Protein 6CFB (pdb70)

Foldseek 3Di:
DPDPWDWDQDVVVPGIAIVVGPPQPDPPDHD

Nearest PDB structures (foldseek):
  6cfb-assembly1_A  TM=6.446E-01  e=2.111E-03  Geodia barretti
  7sag-assembly1_A  TM=4.844E-01  e=1.478E-02  Geodia barretti
  6cfb-assembly1_A  TM=5.442E-01  e=3.027E-03  Geodia barretti
  7sag-assembly1_A  TM=5.168E-01  e=8.366E-03  Geodia barretti
  6cfb-assembly1_A  TM=6.357E-01  e=5.650E-03  Geodia barretti

Structure (mmCIF, N/CA/C/O backbone):
data_6CFB
#
_entry.id   6CFB
#
loop_
_atom_site.group_PDB
_atom_site.id
_atom_site.type_symbol
_atom_site.label_atom_id
_atom_site.label_alt_id
_atom_site.label_comp_id
_atom_site.label_asym_id
_atom_site.label_entity_id
_atom_site.label_seq_id
_atom_site.pdbx_PDB_ins_code
_atom_site.Cartn_x
_atom_site.Cartn_y
_atom_site.Cartn_z
_atom_site.occupancy
_atom_site.B_iso_or_equiv
_atom_site.auth_seq_id
_atom_site.auth_comp_id
_atom_site.auth_asym_id
_atom_site.auth_atom_id
_atom_site.pdbx_PDB_model_num
ATOM 1 N N . ASP A 1 1 ? 4.237 15.323 5.289 1.00 0.00 1 ASP A N 1
ATOM 2 C CA . ASP A 1 1 ? 5.227 15.521 4.222 1.00 0.00 1 ASP A CA 1
ATOM 3 C C . ASP A 1 1 ? 4.613 15.183 2.897 1.00 0.00 1 ASP A C 1
ATOM 4 O O . ASP A 1 1 ? 3.452 14.744 2.831 1.00 0.00 1 ASP A O 1
ATOM 15 N N . VAL A 1 2 ? 5.373 15.381 1.838 1.00 0.00 2 VAL A N 1
ATOM 16 C CA . VAL A 1 2 ? 4.958 14.998 0.512 1.00 0.00 2 VAL A CA 1
ATOM 17 C C . VAL A 1 2 ? 4.997 13.480 0.423 1.00 0.00 2 VAL A C 1
ATOM 18 O O . VAL A 1 2 ? 6.067 12.864 0.419 1.00 0.00 2 VAL A O 1
ATOM 31 N N . SER A 1 3 ? 3.853 12.877 0.426 1.00 0.00 3 SER A N 1
ATOM 32 C CA . SER A 1 3 ? 3.769 11.456 0.398 1.00 0.00 3 SER A CA 1
ATOM 33 C C . SER A 1 3 ? 2.769 10.993 -0.658 1.00 0.00 3 SER A C 1
ATOM 34 O O . SER A 1 3 ? 1.553 11.139 -0.487 1.00 0.00 3 SER A O 1
ATOM 42 N N . PRO A 1 4 ? 3.281 10.535 -1.810 1.00 0.00 4 PRO A N 1
ATOM 43 C CA . PRO A 1 4 ? 2.457 9.970 -2.881 1.00 0.00 4 PRO A CA 1
ATOM 44 C C . PRO A 1 4 ? 1.675 8.758 -2.385 1.00 0.00 4 PRO A C 1
ATOM 45 O O . PRO A 1 4 ? 2.199 7.941 -1.596 1.00 0.00 4 PRO A O 1
ATOM 56 N N . CYS A 1 5 ? 0.461 8.637 -2.832 1.00 0.00 5 CYS A N 1
ATOM 57 C CA . CYS A 1 5 ? -0.382 7.551 -2.438 1.00 0.00 5 CYS A CA 1
ATOM 58 C C . CYS A 1 5 ? -0.228 6.416 -3.401 1.00 0.00 5 CYS A C 1
ATOM 59 O O . CYS A 1 5 ? 0.031 6.640 -4.591 1.00 0.00 5 CYS A O 1
ATOM 66 N N . PHE A 1 6 ? -0.308 5.217 -2.919 1.00 0.00 6 PHE A N 1
ATOM 67 C CA . PHE A 1 6 ? -0.311 4.099 -3.802 1.00 0.00 6 PHE A CA 1
ATOM 68 C C . PHE A 1 6 ? -1.406 3.142 -3.382 1.00 0.00 6 PHE A C 1
ATOM 69 O O . PHE A 1 6 ? -1.628 2.939 -2.181 1.00 0.00 6 PHE A O 1
ATOM 86 N N . CYS A 1 7 ? -2.116 2.611 -4.350 1.00 0.00 7 CYS A N 1
ATOM 87 C CA . CYS A 1 7 ? -3.176 1.663 -4.101 1.00 0.00 7 CYS A CA 1
ATOM 88 C C . CYS A 1 7 ? -2.850 0.339 -4.744 1.00 0.00 7 CYS A C 1
ATOM 89 O O . CYS A 1 7 ? -2.216 0.288 -5.811 1.00 0.00 7 CYS A O 1
ATOM 96 N N . VAL A 1 8 ? -3.264 -0.715 -4.095 1.00 0.00 8 VAL A N 1
ATOM 97 C CA . VAL A 1 8 ? -3.087 -2.069 -4.577 1.00 0.00 8 VAL A CA 1
ATOM 98 C C . VAL A 1 8 ? -4.380 -2.800 -4.286 1.00 0.00 8 VAL A C 1
ATOM 99 O O . VAL A 1 8 ? -5.056 -2.493 -3.288 1.00 0.00 8 VAL A O 1
ATOM 112 N N . GLU A 1 9 ? -4.744 -3.722 -5.120 1.00 0.00 9 GLU A N 1
ATOM 113 C CA . GLU A 1 9 ? -5.924 -4.490 -4.880 1.00 0.00 9 GLU A CA 1
ATOM 114 C C . GLU A 1 9 ? -5.478 -5.708 -4.121 1.00 0.00 9 GLU A C 1
ATOM 115 O O . GLU A 1 9 ? -4.849 -6.620 -4.676 1.00 0.00 9 GLU A O 1
ATOM 127 N N . ASP A 1 10 ? -5.762 -5.713 -2.855 1.00 0.00 10 ASP A N 1
ATOM 128 C CA . ASP A 1 10 ? -5.219 -6.705 -1.978 1.00 0.00 10 ASP A CA 1
ATOM 129 C C . ASP A 1 10 ? -6.233 -7.741 -1.618 1.00 0.00 10 ASP A C 1
ATOM 130 O O . ASP A 1 10 ? -7.296 -7.430 -1.073 1.00 0.00 10 ASP A O 1
ATOM 139 N N . GLU A 1 11 ? -5.908 -8.966 -1.912 1.00 0.00 11 GLU A N 1
ATOM 140 C CA . GLU A 1 11 ? -6.775 -10.087 -1.628 1.00 0.00 11 GLU A CA 1
ATOM 141 C C . GLU A 1 11 ? -6.797 -10.376 -0.133 1.00 0.00 11 GLU A C 1
ATOM 142 O O . GLU A 1 11 ? -7.786 -10.895 0.394 1.00 0.00 11 GLU A O 1
ATOM 154 N N . THR A 1 12 ? -5.725 -10.008 0.553 1.00 0.00 12 THR A N 1
ATOM 155 C CA . THR A 1 12 ? -5.618 -10.230 1.975 1.00 0.00 12 THR A CA 1
ATOM 156 C C . THR A 1 12 ? -6.566 -9.286 2.749 1.00 0.00 12 THR A C 1
ATOM 157 O O . THR A 1 12 ? -7.252 -9.704 3.679 1.00 0.00 12 THR A O 1
ATOM 168 N N . SER A 1 13 ? -6.627 -8.034 2.335 1.00 0.00 13 SER A N 1
ATOM 169 C CA . SER A 1 13 ? -7.547 -7.086 2.928 1.00 0.00 13 SER A CA 1
ATOM 170 C C . SER A 1 13 ? -8.943 -7.306 2.349 1.00 0.00 13 SER A C 1
ATOM 171 O O . SER A 1 13 ? -9.949 -6.974 2.966 1.00 0.00 13 SER A O 1
ATOM 179 N N . GLY A 1 14 ? -8.981 -7.872 1.158 1.00 0.00 14 GLY A N 1
ATOM 180 C CA . GLY A 1 14 ? -10.232 -8.211 0.536 1.00 0.00 14 GLY A CA 1
ATOM 181 C C . GLY A 1 14 ? -10.712 -7.157 -0.415 1.00 0.00 14 GLY A C 1
ATOM 182 O O . GLY A 1 14 ? -11.783 -7.295 -1.009 1.00 0.00 14 GLY A O 1
ATOM 186 N N . ALA A 1 15 ? -9.905 -6.131 -0.606 1.00 0.00 15 ALA A N 1
ATOM 187 C CA . ALA A 1 15 ? -10.281 -5.017 -1.443 1.00 0.00 15 ALA A CA 1
ATOM 188 C C . ALA A 1 15 ? -9.070 -4.173 -1.754 1.00 0.00 15 ALA A C 1
ATOM 189 O O . ALA A 1 15 ? -7.952 -4.474 -1.301 1.00 0.00 15 ALA A O 1
ATOM 196 N N . LYS A 1 16 ? -9.281 -3.150 -2.542 1.00 0.00 16 LYS A N 1
ATOM 197 C CA . LYS A 1 16 ? -8.261 -2.193 -2.861 1.00 0.00 16 LYS A CA 1
ATOM 198 C C . LYS A 1 16 ? -7.955 -1.371 -1.633 1.00 0.00 16 LYS A C 1
ATOM 199 O O . LYS A 1 16 ? -8.840 -0.746 -1.051 1.00 0.00 16 LYS A O 1
ATOM 218 N N . THR A 1 17 ? -6.744 -1.387 -1.235 1.00 0.00 17 THR A N 1
ATOM 219 C CA . THR A 1 17 ? -6.331 -0.622 -0.127 1.00 0.00 17 THR A CA 1
ATOM 220 C C . THR A 1 17 ? -5.230 0.303 -0.597 1.00 0.00 17 THR A C 1
ATOM 221 O O . THR A 1 17 ? -4.538 0.007 -1.596 1.00 0.00 17 THR A O 1
ATOM 232 N N . CYS A 1 18 ? -5.105 1.418 0.035 1.00 0.00 18 CYS A N 1
ATOM 233 C CA . CYS A 1 18 ? -4.133 2.382 -0.374 1.00 0.00 18 CYS A CA 1
ATOM 234 C C . CYS A 1 18 ? -3.342 2.837 0.827 1.00 0.00 18 CYS A C 1
ATOM 235 O O . CYS A 1 18 ? -3.662 2.476 1.967 1.00 0.00 18 CYS A O 1
ATOM 242 N N . VAL A 1 19 ? -2.308 3.594 0.584 1.00 0.00 19 VAL A N 1
ATOM 243 C CA . VAL A 1 19 ? -1.539 4.234 1.627 1.00 0.00 19 VAL A CA 1
ATOM 244 C C . VAL A 1 19 ? -1.268 5.676 1.175 1.00 0.00 19 VAL A C 1
ATOM 245 O O . VAL A 1 19 ? -0.445 5.879 0.262 1.00 0.00 19 VAL A O 1
ATOM 258 N N . PRO A 1 20 ? -2.005 6.703 1.712 1.00 0.00 20 PRO A N 1
ATOM 259 C CA . PRO A 1 20 ? -3.118 6.536 2.700 1.00 0.00 20 PRO A CA 1
ATOM 260 C C . PRO A 1 20 ? -4.318 5.807 2.113 1.00 0.00 20 PRO A C 1
ATOM 261 O O . PRO A 1 20 ? -4.599 5.898 0.909 1.00 0.00 20 PRO A O 1
ATOM 272 N N . ASP A 1 21 ? -5.050 5.145 2.961 1.00 0.00 21 ASP A N 1
ATOM 273 C CA . ASP A 1 21 ? -6.104 4.254 2.510 1.00 0.00 21 ASP A CA 1
ATOM 274 C C . ASP A 1 21 ? -7.268 4.995 1.902 1.00 0.00 21 ASP A C 1
ATOM 275 O O . ASP A 1 21 ? -7.727 6.013 2.443 1.00 0.00 21 ASP A O 1
ATOM 284 N N . ASN A 1 22 ? -7.716 4.489 0.754 1.00 0.00 22 ASN A N 1
ATOM 285 C CA . ASN A 1 22 ? -8.785 5.062 -0.032 1.00 0.00 22 ASN A CA 1
ATOM 286 C C . ASN A 1 22 ? -8.542 6.502 -0.435 1.00 0.00 22 ASN A C 1
ATOM 287 O O . ASN A 1 22 ? -9.487 7.280 -0.603 1.00 0.00 22 ASN A O 1
ATOM 298 N N . CYS A 1 23 ? -7.263 6.846 -0.636 1.00 0.00 23 CYS A N 1
ATOM 299 C CA . CYS A 1 23 ? -6.873 8.141 -1.190 1.00 0.00 23 CYS A CA 1
ATOM 300 C C . CYS A 1 23 ? -7.474 8.274 -2.591 1.00 0.00 23 CYS A C 1
ATOM 301 O O . CYS A 1 23 ? -7.756 9.364 -3.080 1.00 0.00 23 CYS A O 1
ATOM 308 N N . ASP A 1 24 ? -7.674 7.133 -3.205 1.00 0.00 24 ASP A N 1
ATOM 309 C CA . ASP A 1 24 ? -8.277 7.013 -4.499 1.00 0.00 24 ASP A CA 1
ATOM 310 C C . ASP A 1 24 ? -9.731 6.689 -4.290 1.00 0.00 24 ASP A C 1
ATOM 311 O O . ASP A 1 24 ? -10.151 5.526 -4.313 1.00 0.00 24 ASP A O 1
ATOM 320 N N . ALA A 1 25 ? -10.441 7.739 -3.955 1.00 0.00 25 ALA A N 1
ATOM 321 C CA . ALA A 1 25 ? -11.870 7.762 -3.644 1.00 0.00 25 ALA A CA 1
ATOM 322 C C . ALA A 1 25 ? -12.204 9.167 -3.251 1.00 0.00 25 ALA A C 1
ATOM 323 O O . ALA A 1 25 ? -13.259 9.707 -3.573 1.00 0.00 25 ALA A O 1
ATOM 330 N N . SER A 1 26 ? -11.274 9.740 -2.568 1.00 0.00 26 SER A N 1
ATOM 331 C CA . SER A 1 26 ? -11.318 11.100 -2.140 1.00 0.00 26 SER A CA 1
ATOM 332 C C . SER A 1 26 ? -10.358 11.917 -3.015 1.00 0.00 26 SER A C 1
ATOM 333 O O . SER A 1 26 ? -9.844 11.398 -4.016 1.00 0.00 26 SER A O 1
ATOM 341 N N . ARG A 1 27 ? -10.101 13.164 -2.663 1.00 0.00 27 ARG A N 1
ATOM 342 C CA . ARG A 1 27 ? -9.177 13.971 -3.444 1.00 0.00 27 ARG A CA 1
ATOM 343 C C . ARG A 1 27 ? -7.829 14.077 -2.740 1.00 0.00 27 ARG A C 1
ATOM 344 O O . ARG A 1 27 ? -6.978 14.892 -3.098 1.00 0.00 27 ARG A O 1
ATOM 365 N N . GLY A 1 28 ? -7.623 13.230 -1.768 1.00 0.00 28 GLY A N 1
ATOM 366 C CA . GLY A 1 28 ? -6.375 13.227 -1.057 1.00 0.00 28 GLY A CA 1
ATOM 367 C C . GLY A 1 28 ? -5.447 12.183 -1.619 1.00 0.00 28 GLY A C 1
ATOM 368 O O . GLY A 1 28 ? -4.846 11.407 -0.873 1.00 0.00 28 GLY A O 1
ATOM 372 N N . THR A 1 29 ? -5.354 12.138 -2.931 1.00 0.00 29 THR A N 1
ATOM 373 C CA . THR A 1 29 ? -4.534 11.170 -3.594 1.00 0.00 29 THR A CA 1
ATOM 374 C C . THR A 1 29 ? -3.086 11.692 -3.679 1.00 0.00 29 THR A C 1
ATOM 375 O O . THR A 1 29 ? -2.153 11.071 -3.145 1.00 0.00 29 THR A O 1
ATOM 386 N N . ASN A 1 30 ? -2.916 12.851 -4.290 1.00 0.00 30 ASN A N 1
ATOM 387 C CA . ASN A 1 30 ? -1.597 13.452 -4.439 1.00 0.00 30 ASN A CA 1
ATOM 388 C C . ASN A 1 30 ? -1.449 14.620 -3.475 1.00 0.00 30 ASN A C 1
ATOM 389 O O . ASN A 1 30 ? -2.446 15.293 -3.163 1.00 0.00 30 ASN A O 1
ATOM 400 N N . PRO A 1 31 ? -0.233 14.856 -2.953 1.00 0.00 31 PRO A N 1
ATOM 401 C CA . PRO A 1 31 ? 0.040 15.979 -2.071 1.00 0.00 31 PRO A CA 1
ATOM 402 C C . PRO A 1 31 ? 0.180 17.263 -2.873 1.00 0.00 31 PRO A C 1
ATOM 403 O O . PRO A 1 31 ? 1.238 17.467 -3.504 1.00 0.00 31 PRO A O 1
ATOM 415 N N . ASP A 1 1 ? -1.247 13.448 5.374 1.00 0.00 1 ASP A N 2
ATOM 416 C CA . ASP A 1 1 ? -0.003 12.753 5.703 1.00 0.00 1 ASP A CA 2
ATOM 417 C C . ASP A 1 1 ? 0.882 12.731 4.496 1.00 0.00 1 ASP A C 2
ATOM 418 O O . ASP A 1 1 ? 0.393 12.587 3.371 1.00 0.00 1 ASP A O 2
ATOM 429 N N . VAL A 1 2 ? 2.177 12.861 4.707 1.00 0.00 2 VAL A N 2
ATOM 430 C CA . VAL A 1 2 ? 3.127 12.910 3.617 1.00 0.00 2 VAL A CA 2
ATOM 431 C C . VAL A 1 2 ? 3.456 11.498 3.155 1.00 0.00 2 VAL A C 2
ATOM 432 O O . VAL A 1 2 ? 4.312 10.813 3.733 1.00 0.00 2 VAL A O 2
ATOM 445 N N . SER A 1 3 ? 2.706 11.035 2.195 1.00 0.00 3 SER A N 2
ATOM 446 C CA . SER A 1 3 ? 2.878 9.727 1.614 1.00 0.00 3 SER A CA 2
ATOM 447 C C . SER A 1 3 ? 2.338 9.742 0.191 1.00 0.00 3 SER A C 2
ATOM 448 O O . SER A 1 3 ? 1.217 10.221 -0.029 1.00 0.00 3 SER A O 2
ATOM 456 N N . PRO A 1 4 ? 3.132 9.285 -0.796 1.00 0.00 4 PRO A N 2
ATOM 457 C CA . PRO A 1 4 ? 2.680 9.185 -2.188 1.00 0.00 4 PRO A CA 2
ATOM 458 C C . PRO A 1 4 ? 1.499 8.232 -2.297 1.00 0.00 4 PRO A C 2
ATOM 459 O O . PRO A 1 4 ? 1.547 7.126 -1.770 1.00 0.00 4 PRO A O 2
ATOM 470 N N . CYS A 1 5 ? 0.464 8.662 -2.969 1.00 0.00 5 CYS A N 2
ATOM 471 C CA . CYS A 1 5 ? -0.750 7.892 -3.085 1.00 0.00 5 CYS A CA 2
ATOM 472 C C . CYS A 1 5 ? -0.600 6.744 -4.079 1.00 0.00 5 CYS A C 2
ATOM 473 O O . CYS A 1 5 ? -0.476 6.960 -5.297 1.00 0.00 5 CYS A O 2
ATOM 480 N N . PHE A 1 6 ? -0.563 5.546 -3.559 1.00 0.00 6 PHE A N 2
ATOM 481 C CA . PHE A 1 6 ? -0.525 4.345 -4.372 1.00 0.00 6 PHE A CA 2
ATOM 482 C C . PHE A 1 6 ? -1.536 3.362 -3.821 1.00 0.00 6 PHE A C 2
ATOM 483 O O . PHE A 1 6 ? -1.868 3.428 -2.630 1.00 0.00 6 PHE A O 2
ATOM 500 N N . CYS A 1 7 ? -2.038 2.481 -4.654 1.00 0.00 7 CYS A N 2
ATOM 501 C CA . CYS A 1 7 ? -3.051 1.537 -4.225 1.00 0.00 7 CYS A CA 2
ATOM 502 C C . CYS A 1 7 ? -2.702 0.149 -4.656 1.00 0.00 7 CYS A C 2
ATOM 503 O O . CYS A 1 7 ? -2.149 -0.067 -5.733 1.00 0.00 7 CYS A O 2
ATOM 510 N N . VAL A 1 8 ? -3.007 -0.774 -3.804 1.00 0.00 8 VAL A N 2
ATOM 511 C CA . VAL A 1 8 ? -2.764 -2.145 -4.001 1.00 0.00 8 VAL A CA 2
ATOM 512 C C . VAL A 1 8 ? -4.011 -2.940 -3.629 1.00 0.00 8 VAL A C 2
ATOM 513 O O . VAL A 1 8 ? -4.713 -2.593 -2.665 1.00 0.00 8 VAL A O 2
ATOM 526 N N . GLU A 1 9 ? -4.317 -3.961 -4.391 1.00 0.00 9 GLU A N 2
ATOM 527 C CA . GLU A 1 9 ? -5.455 -4.781 -4.096 1.00 0.00 9 GLU A CA 2
ATOM 528 C C . GLU A 1 9 ? -5.014 -5.996 -3.333 1.00 0.00 9 GLU A C 2
ATOM 529 O O . GLU A 1 9 ? -4.345 -6.883 -3.871 1.00 0.00 9 GLU A O 2
ATOM 541 N N . ASP A 1 10 ? -5.327 -6.022 -2.075 1.00 0.00 10 ASP A N 2
ATOM 542 C CA . ASP A 1 10 ? -4.997 -7.164 -1.271 1.00 0.00 10 ASP A CA 2
ATOM 543 C C . ASP A 1 10 ? -6.097 -8.164 -1.348 1.00 0.00 10 ASP A C 2
ATOM 544 O O . ASP A 1 10 ? -7.201 -7.925 -0.851 1.00 0.00 10 ASP A O 2
ATOM 553 N N . GLU A 1 11 ? -5.812 -9.270 -1.981 1.00 0.00 11 GLU A N 2
ATOM 554 C CA . GLU A 1 11 ? -6.773 -10.332 -2.154 1.00 0.00 11 GLU A CA 2
ATOM 555 C C . GLU A 1 11 ? -7.048 -11.044 -0.833 1.00 0.00 11 GLU A C 2
ATOM 556 O O . GLU A 1 11 ? -8.098 -11.649 -0.666 1.00 0.00 11 GLU A O 2
ATOM 568 N N . THR A 1 12 ? -6.123 -10.918 0.118 1.00 0.00 12 THR A N 2
ATOM 569 C CA . THR A 1 12 ? -6.269 -11.545 1.423 1.00 0.00 12 THR A CA 2
ATOM 570 C C . THR A 1 12 ? -7.468 -10.915 2.153 1.00 0.00 12 THR A C 2
ATOM 571 O O . THR A 1 12 ? -8.367 -11.610 2.629 1.00 0.00 12 THR A O 2
ATOM 582 N N . SER A 1 13 ? -7.479 -9.593 2.209 1.00 0.00 13 SER A N 2
ATOM 583 C CA . SER A 1 13 ? -8.580 -8.864 2.792 1.00 0.00 13 SER A CA 2
ATOM 584 C C . SER A 1 13 ? -9.731 -8.765 1.781 1.00 0.00 13 SER A C 2
ATOM 585 O O . SER A 1 13 ? -10.897 -8.567 2.147 1.00 0.00 13 SER A O 2
ATOM 593 N N . GLY A 1 14 ? -9.387 -8.912 0.509 1.00 0.00 14 GLY A N 2
ATOM 594 C CA . GLY A 1 14 ? -10.356 -8.833 -0.564 1.00 0.00 14 GLY A CA 2
ATOM 595 C C . GLY A 1 14 ? -10.710 -7.404 -0.868 1.00 0.00 14 GLY A C 2
ATOM 596 O O . GLY A 1 14 ? -11.759 -7.118 -1.445 1.00 0.00 14 GLY A O 2
ATOM 600 N N . ALA A 1 15 ? -9.826 -6.508 -0.519 1.00 0.00 15 ALA A N 2
ATOM 601 C CA . ALA A 1 15 ? -10.088 -5.110 -0.658 1.00 0.00 15 ALA A CA 2
ATOM 602 C C . ALA A 1 15 ? -8.823 -4.364 -0.965 1.00 0.00 15 ALA A C 2
ATOM 603 O O . ALA A 1 15 ? -7.749 -4.675 -0.414 1.00 0.00 15 ALA A O 2
ATOM 610 N N . LYS A 1 16 ? -8.933 -3.430 -1.859 1.00 0.00 16 LYS A N 2
ATOM 611 C CA . LYS A 1 16 ? -7.856 -2.564 -2.214 1.00 0.00 16 LYS A CA 2
ATOM 612 C C . LYS A 1 16 ? -7.654 -1.514 -1.140 1.00 0.00 16 LYS A C 2
ATOM 613 O O . LYS A 1 16 ? -8.611 -1.008 -0.552 1.00 0.00 16 LYS A O 2
ATOM 632 N N . THR A 1 17 ? -6.430 -1.230 -0.866 1.00 0.00 17 THR A N 2
ATOM 633 C CA . THR A 1 17 ? -6.076 -0.247 0.086 1.00 0.00 17 THR A CA 2
ATOM 634 C C . THR A 1 17 ? -5.037 0.675 -0.540 1.00 0.00 17 THR A C 2
ATOM 635 O O . THR A 1 17 ? -4.193 0.232 -1.341 1.00 0.00 17 THR A O 2
ATOM 646 N N . CYS A 1 18 ? -5.153 1.927 -0.263 1.00 0.00 18 CYS A N 2
ATOM 647 C CA . CYS A 1 18 ? -4.244 2.893 -0.753 1.00 0.00 18 CYS A CA 2
ATOM 648 C C . CYS A 1 18 ? -3.489 3.460 0.402 1.00 0.00 18 CYS A C 2
ATOM 649 O O . CYS A 1 18 ? -3.894 3.304 1.565 1.00 0.00 18 CYS A O 2
ATOM 656 N N . VAL A 1 19 ? -2.415 4.090 0.104 1.00 0.00 19 VAL A N 2
ATOM 657 C CA . VAL A 1 19 ? -1.619 4.766 1.082 1.00 0.00 19 VAL A CA 2
ATOM 658 C C . VAL A 1 19 ? -1.465 6.196 0.602 1.00 0.00 19 VAL A C 2
ATOM 659 O O . VAL A 1 19 ? -0.922 6.406 -0.473 1.00 0.00 19 VAL A O 2
ATOM 672 N N . PRO A 1 20 ? -2.031 7.191 1.323 1.00 0.00 20 PRO A N 2
ATOM 673 C CA . PRO A 1 20 ? -2.837 6.967 2.535 1.00 0.00 20 PRO A CA 2
ATOM 674 C C . PRO A 1 20 ? -4.243 6.417 2.211 1.00 0.00 20 PRO A C 2
ATOM 675 O O . PRO A 1 20 ? -4.669 6.387 1.040 1.00 0.00 20 PRO A O 2
ATOM 686 N N . ASP A 1 21 ? -4.940 5.985 3.242 1.00 0.00 21 ASP A N 2
ATOM 687 C CA . ASP A 1 21 ? -6.268 5.371 3.138 1.00 0.00 21 ASP A CA 2
ATOM 688 C C . ASP A 1 21 ? -7.236 6.237 2.346 1.00 0.00 21 ASP A C 2
ATOM 689 O O . ASP A 1 21 ? -7.428 7.410 2.648 1.00 0.00 21 ASP A O 2
ATOM 698 N N . ASN A 1 22 ? -7.801 5.643 1.318 1.00 0.00 22 ASN A N 2
ATOM 699 C CA . ASN A 1 22 ? -8.780 6.253 0.433 1.00 0.00 22 ASN A CA 2
ATOM 700 C C . ASN A 1 22 ? -8.310 7.544 -0.234 1.00 0.00 22 ASN A C 2
ATOM 701 O O . ASN A 1 22 ? -9.135 8.389 -0.583 1.00 0.00 22 ASN A O 2
ATOM 712 N N . CYS A 1 23 ? -6.992 7.698 -0.450 1.00 0.00 23 CYS A N 2
ATOM 713 C CA . CYS A 1 23 ? -6.481 8.877 -1.166 1.00 0.00 23 CYS A CA 2
ATOM 714 C C . CYS A 1 23 ? -7.053 8.945 -2.574 1.00 0.00 23 CYS A C 2
ATOM 715 O O . CYS A 1 23 ? -7.349 10.024 -3.099 1.00 0.00 23 CYS A O 2
ATOM 722 N N . ASP A 1 24 ? -7.271 7.795 -3.145 1.00 0.00 24 ASP A N 2
ATOM 723 C CA . ASP A 1 24 ? -7.823 7.709 -4.465 1.00 0.00 24 ASP A CA 2
ATOM 724 C C . ASP A 1 24 ? -9.311 7.470 -4.429 1.00 0.00 24 ASP A C 2
ATOM 725 O O . ASP A 1 24 ? -9.803 6.331 -4.499 1.00 0.00 24 ASP A O 2
ATOM 734 N N . ALA A 1 25 ? -9.996 8.530 -4.178 1.00 0.00 25 ALA A N 2
ATOM 735 C CA . ALA A 1 25 ? -11.436 8.591 -4.278 1.00 0.00 25 ALA A CA 2
ATOM 736 C C . ALA A 1 25 ? -11.779 9.900 -4.959 1.00 0.00 25 ALA A C 2
ATOM 737 O O . ALA A 1 25 ? -12.942 10.292 -5.085 1.00 0.00 25 ALA A O 2
ATOM 744 N N . SER A 1 26 ? -10.740 10.537 -5.442 1.00 0.00 26 SER A N 2
ATOM 745 C CA . SER A 1 26 ? -10.813 11.814 -6.063 1.00 0.00 26 SER A CA 2
ATOM 746 C C . SER A 1 26 ? -10.238 11.683 -7.471 1.00 0.00 26 SER A C 2
ATOM 747 O O . SER A 1 26 ? -9.053 11.368 -7.643 1.00 0.00 26 SER A O 2
ATOM 755 N N . ARG A 1 27 ? -11.071 11.845 -8.450 1.00 0.00 27 ARG A N 2
ATOM 756 C CA . ARG A 1 27 ? -10.676 11.725 -9.819 1.00 0.00 27 ARG A CA 2
ATOM 757 C C . ARG A 1 27 ? -10.964 13.045 -10.507 1.00 0.00 27 ARG A C 2
ATOM 758 O O . ARG A 1 27 ? -12.113 13.354 -10.832 1.00 0.00 27 ARG A O 2
ATOM 779 N N . GLY A 1 28 ? -9.951 13.844 -10.654 1.00 0.00 28 GLY A N 2
ATOM 780 C CA . GLY A 1 28 ? -10.122 15.130 -11.258 1.00 0.00 28 GLY A CA 2
ATOM 781 C C . GLY A 1 28 ? -9.506 15.172 -12.614 1.00 0.00 28 GLY A C 2
ATOM 782 O O . GLY A 1 28 ? -10.210 15.169 -13.627 1.00 0.00 28 GLY A O 2
ATOM 786 N N . THR A 1 29 ? -8.211 15.156 -12.647 1.00 0.00 29 THR A N 2
ATOM 787 C CA . THR A 1 29 ? -7.464 15.206 -13.870 1.00 0.00 29 THR A CA 2
ATOM 788 C C . THR A 1 29 ? -6.050 14.727 -13.571 1.00 0.00 29 THR A C 2
ATOM 789 O O . THR A 1 29 ? -5.648 14.696 -12.404 1.00 0.00 29 THR A O 2
ATOM 800 N N . ASN A 1 30 ? -5.325 14.328 -14.585 1.00 0.00 30 ASN A N 2
ATOM 801 C CA . ASN A 1 30 ? -3.957 13.872 -14.415 1.00 0.00 30 ASN A CA 2
ATOM 802 C C . ASN A 1 30 ? -2.996 15.029 -14.652 1.00 0.00 30 ASN A C 2
ATOM 803 O O . ASN A 1 30 ? -2.848 15.487 -15.791 1.00 0.00 30 ASN A O 2
ATOM 814 N N . PRO A 1 31 ? -2.379 15.561 -13.592 1.00 0.00 31 PRO A N 2
ATOM 815 C CA . PRO A 1 31 ? -1.422 16.655 -13.700 1.00 0.00 31 PRO A CA 2
ATOM 816 C C . PRO A 1 31 ? -0.068 16.169 -14.234 1.00 0.00 31 PRO A C 2
ATOM 817 O O . PRO A 1 31 ? 0.195 16.326 -15.436 1.00 0.00 31 PRO A O 2
ATOM 829 N N . ASP A 1 1 ? 6.112 13.797 4.909 1.00 0.00 1 ASP A N 3
ATOM 830 C CA . ASP A 1 1 ? 5.114 14.539 4.142 1.00 0.00 1 ASP A CA 3
ATOM 831 C C . ASP A 1 1 ? 4.052 13.535 3.704 1.00 0.00 1 ASP A C 3
ATOM 832 O O . ASP A 1 1 ? 4.047 12.404 4.205 1.00 0.00 1 ASP A O 3
ATOM 843 N N . VAL A 1 2 ? 3.175 13.909 2.803 1.00 0.00 2 VAL A N 3
ATOM 844 C CA . VAL A 1 2 ? 2.140 13.035 2.334 1.00 0.00 2 VAL A CA 3
ATOM 845 C C . VAL A 1 2 ? 2.749 12.117 1.301 1.00 0.00 2 VAL A C 3
ATOM 846 O O . VAL A 1 2 ? 3.342 12.580 0.319 1.00 0.00 2 VAL A O 3
ATOM 859 N N . SER A 1 3 ? 2.666 10.850 1.552 1.00 0.00 3 SER A N 3
ATOM 860 C CA . SER A 1 3 ? 3.220 9.859 0.684 1.00 0.00 3 SER A CA 3
ATOM 861 C C . SER A 1 3 ? 2.454 9.811 -0.634 1.00 0.00 3 SER A C 3
ATOM 862 O O . SER A 1 3 ? 1.244 10.121 -0.665 1.00 0.00 3 SER A O 3
ATOM 870 N N . PRO A 1 4 ? 3.146 9.511 -1.748 1.00 0.00 4 PRO A N 3
ATOM 871 C CA . PRO A 1 4 ? 2.488 9.266 -3.017 1.00 0.00 4 PRO A CA 3
ATOM 872 C C . PRO A 1 4 ? 1.525 8.122 -2.821 1.00 0.00 4 PRO A C 3
ATOM 873 O O . PRO A 1 4 ? 1.917 7.061 -2.293 1.00 0.00 4 PRO A O 3
ATOM 884 N N . CYS A 1 5 ? 0.295 8.323 -3.192 1.00 0.00 5 CYS A N 3
ATOM 885 C CA . CYS A 1 5 ? -0.702 7.347 -2.914 1.00 0.00 5 CYS A CA 3
ATOM 886 C C . CYS A 1 5 ? -0.566 6.182 -3.817 1.00 0.00 5 CYS A C 3
ATOM 887 O O . CYS A 1 5 ? -0.547 6.332 -5.053 1.00 0.00 5 CYS A O 3
ATOM 894 N N . PHE A 1 6 ? -0.443 5.042 -3.244 1.00 0.00 6 PHE A N 3
ATOM 895 C CA . PHE A 1 6 ? -0.405 3.873 -4.013 1.00 0.00 6 PHE A CA 3
ATOM 896 C C . PHE A 1 6 ? -1.478 2.951 -3.506 1.00 0.00 6 PHE A C 3
ATOM 897 O O . PHE A 1 6 ? -1.636 2.782 -2.294 1.00 0.00 6 PHE A O 3
ATOM 914 N N . CYS A 1 7 ? -2.255 2.439 -4.408 1.00 0.00 7 CYS A N 3
ATOM 915 C CA . CYS A 1 7 ? -3.312 1.529 -4.078 1.00 0.00 7 CYS A CA 3
ATOM 916 C C . CYS A 1 7 ? -3.016 0.190 -4.660 1.00 0.00 7 CYS A C 3
ATOM 917 O O . CYS A 1 7 ? -2.389 0.087 -5.725 1.00 0.00 7 CYS A O 3
ATOM 924 N N . VAL A 1 8 ? -3.440 -0.823 -3.971 1.00 0.00 8 VAL A N 3
ATOM 925 C CA . VAL A 1 8 ? -3.229 -2.187 -4.369 1.00 0.00 8 VAL A CA 3
ATOM 926 C C . VAL A 1 8 ? -4.477 -2.917 -3.971 1.00 0.00 8 VAL A C 3
ATOM 927 O O . VAL A 1 8 ? -5.116 -2.543 -2.975 1.00 0.00 8 VAL A O 3
ATOM 940 N N . GLU A 1 9 ? -4.850 -3.907 -4.713 1.00 0.00 9 GLU A N 3
ATOM 941 C CA . GLU A 1 9 ? -5.971 -4.701 -4.340 1.00 0.00 9 GLU A CA 3
ATOM 942 C C . GLU A 1 9 ? -5.431 -5.771 -3.425 1.00 0.00 9 GLU A C 3
ATOM 943 O O . GLU A 1 9 ? -4.737 -6.682 -3.864 1.00 0.00 9 GLU A O 3
ATOM 955 N N . ASP A 1 10 ? -5.694 -5.624 -2.160 1.00 0.00 10 ASP A N 3
ATOM 956 C CA . ASP A 1 10 ? -5.150 -6.497 -1.165 1.00 0.00 10 ASP A CA 3
ATOM 957 C C . ASP A 1 10 ? -5.882 -7.797 -1.186 1.00 0.00 10 ASP A C 3
ATOM 958 O O . ASP A 1 10 ? -7.060 -7.852 -0.888 1.00 0.00 10 ASP A O 3
ATOM 967 N N . GLU A 1 11 ? -5.180 -8.828 -1.553 1.00 0.00 11 GLU A N 3
ATOM 968 C CA . GLU A 1 11 ? -5.731 -10.172 -1.695 1.00 0.00 11 GLU A CA 3
ATOM 969 C C . GLU A 1 11 ? -6.131 -10.790 -0.356 1.00 0.00 11 GLU A C 3
ATOM 970 O O . GLU A 1 11 ? -6.958 -11.701 -0.298 1.00 0.00 11 GLU A O 3
ATOM 982 N N . THR A 1 12 ? -5.584 -10.269 0.701 1.00 0.00 12 THR A N 3
ATOM 983 C CA . THR A 1 12 ? -5.873 -10.767 2.023 1.00 0.00 12 THR A CA 3
ATOM 984 C C . THR A 1 12 ? -7.245 -10.238 2.476 1.00 0.00 12 THR A C 3
ATOM 985 O O . THR A 1 12 ? -8.036 -10.952 3.090 1.00 0.00 12 THR A O 3
ATOM 996 N N . SER A 1 13 ? -7.515 -9.005 2.146 1.00 0.00 13 SER A N 3
ATOM 997 C CA . SER A 1 13 ? -8.769 -8.381 2.471 1.00 0.00 13 SER A CA 3
ATOM 998 C C . SER A 1 13 ? -9.799 -8.618 1.361 1.00 0.00 13 SER A C 3
ATOM 999 O O . SER A 1 13 ? -11.006 -8.668 1.608 1.00 0.00 13 SER A O 3
ATOM 1007 N N . GLY A 1 14 ? -9.314 -8.774 0.151 1.00 0.00 14 GLY A N 3
ATOM 1008 C CA . GLY A 1 14 ? -10.175 -8.930 -0.992 1.00 0.00 14 GLY A CA 3
ATOM 1009 C C . GLY A 1 14 ? -10.704 -7.587 -1.421 1.00 0.00 14 GLY A C 3
ATOM 1010 O O . GLY A 1 14 ? -11.798 -7.481 -1.984 1.00 0.00 14 GLY A O 3
ATOM 1014 N N . ALA A 1 15 ? -9.926 -6.553 -1.144 1.00 0.00 15 ALA A N 3
ATOM 1015 C CA . ALA A 1 15 ? -10.317 -5.192 -1.420 1.00 0.00 15 ALA A CA 3
ATOM 1016 C C . ALA A 1 15 ? -9.089 -4.308 -1.484 1.00 0.00 15 ALA A C 3
ATOM 1017 O O . ALA A 1 15 ? -8.024 -4.694 -1.010 1.00 0.00 15 ALA A O 3
ATOM 1024 N N . LYS A 1 16 ? -9.237 -3.147 -2.068 1.00 0.00 16 LYS A N 3
ATOM 1025 C CA . LYS A 1 16 ? -8.156 -2.197 -2.225 1.00 0.00 16 LYS A CA 3
ATOM 1026 C C . LYS A 1 16 ? -7.735 -1.572 -0.920 1.00 0.00 16 LYS A C 3
ATOM 1027 O O . LYS A 1 16 ? -8.554 -1.301 -0.038 1.00 0.00 16 LYS A O 3
ATOM 1046 N N . THR A 1 17 ? -6.468 -1.388 -0.806 1.00 0.00 17 THR A N 3
ATOM 1047 C CA . THR A 1 17 ? -5.866 -0.712 0.282 1.00 0.00 17 THR A CA 3
ATOM 1048 C C . THR A 1 17 ? -4.974 0.344 -0.336 1.00 0.00 17 THR A C 3
ATOM 1049 O O . THR A 1 17 ? -4.420 0.129 -1.433 1.00 0.00 17 THR A O 3
ATOM 1060 N N . CYS A 1 18 ? -4.886 1.469 0.281 1.00 0.00 18 CYS A N 3
ATOM 1061 C CA . CYS A 1 18 ? -4.081 2.534 -0.249 1.00 0.00 18 CYS A CA 3
ATOM 1062 C C . CYS A 1 18 ? -3.250 3.137 0.832 1.00 0.00 18 CYS A C 3
ATOM 1063 O O . CYS A 1 18 ? -3.499 2.919 2.023 1.00 0.00 18 CYS A O 3
ATOM 1070 N N . VAL A 1 19 ? -2.280 3.879 0.427 1.00 0.00 19 VAL A N 3
ATOM 1071 C CA . VAL A 1 19 ? -1.423 4.594 1.311 1.00 0.00 19 VAL A CA 3
ATOM 1072 C C . VAL A 1 19 ? -1.120 5.982 0.707 1.00 0.00 19 VAL A C 3
ATOM 1073 O O . VAL A 1 19 ? -0.360 6.089 -0.251 1.00 0.00 19 VAL A O 3
ATOM 1086 N N . PRO A 1 20 ? -1.779 7.064 1.198 1.00 0.00 20 PRO A N 3
ATOM 1087 C CA . PRO A 1 20 ? -2.796 7.009 2.277 1.00 0.00 20 PRO A CA 3
ATOM 1088 C C . PRO A 1 20 ? -4.115 6.353 1.863 1.00 0.00 20 PRO A C 3
ATOM 1089 O O . PRO A 1 20 ? -4.528 6.393 0.681 1.00 0.00 20 PRO A O 3
ATOM 1100 N N . ASP A 1 21 ? -4.769 5.786 2.849 1.00 0.00 21 ASP A N 3
ATOM 1101 C CA . ASP A 1 21 ? -6.020 5.055 2.675 1.00 0.00 21 ASP A CA 3
ATOM 1102 C C . ASP A 1 21 ? -7.107 5.948 2.140 1.00 0.00 21 ASP A C 3
ATOM 1103 O O . ASP A 1 21 ? -7.329 7.042 2.667 1.00 0.00 21 ASP A O 3
ATOM 1112 N N . ASN A 1 22 ? -7.764 5.478 1.094 1.00 0.00 22 ASN A N 3
ATOM 1113 C CA . ASN A 1 22 ? -8.829 6.182 0.423 1.00 0.00 22 ASN A CA 3
ATOM 1114 C C . ASN A 1 22 ? -8.450 7.566 -0.046 1.00 0.00 22 ASN A C 3
ATOM 1115 O O . ASN A 1 22 ? -9.262 8.494 0.005 1.00 0.00 22 ASN A O 3
ATOM 1126 N N . CYS A 1 23 ? -7.210 7.711 -0.519 1.00 0.00 23 CYS A N 3
ATOM 1127 C CA . CYS A 1 23 ? -6.765 8.952 -1.144 1.00 0.00 23 CYS A CA 3
ATOM 1128 C C . CYS A 1 23 ? -7.675 9.282 -2.336 1.00 0.00 23 CYS A C 3
ATOM 1129 O O . CYS A 1 23 ? -7.995 10.439 -2.615 1.00 0.00 23 CYS A O 3
ATOM 1136 N N . ASP A 1 24 ? -8.087 8.240 -2.996 1.00 0.00 24 ASP A N 3
ATOM 1137 C CA . ASP A 1 24 ? -8.967 8.284 -4.123 1.00 0.00 24 ASP A CA 3
ATOM 1138 C C . ASP A 1 24 ? -10.347 7.877 -3.651 1.00 0.00 24 ASP A C 3
ATOM 1139 O O . ASP A 1 24 ? -10.702 6.700 -3.666 1.00 0.00 24 ASP A O 3
ATOM 1148 N N . ALA A 1 25 ? -11.054 8.800 -3.100 1.00 0.00 25 ALA A N 3
ATOM 1149 C CA . ALA A 1 25 ? -12.404 8.530 -2.629 1.00 0.00 25 ALA A CA 3
ATOM 1150 C C . ALA A 1 25 ? -13.436 9.319 -3.414 1.00 0.00 25 ALA A C 3
ATOM 1151 O O . ALA A 1 25 ? -14.639 9.129 -3.246 1.00 0.00 25 ALA A O 3
ATOM 1158 N N . SER A 1 26 ? -12.972 10.196 -4.260 1.00 0.00 26 SER A N 3
ATOM 1159 C CA . SER A 1 26 ? -13.835 10.982 -5.097 1.00 0.00 26 SER A CA 3
ATOM 1160 C C . SER A 1 26 ? -13.282 10.991 -6.510 1.00 0.00 26 SER A C 3
ATOM 1161 O O . SER A 1 26 ? -12.064 11.024 -6.705 1.00 0.00 26 SER A O 3
ATOM 1169 N N . ARG A 1 27 ? -14.156 10.918 -7.483 1.00 0.00 27 ARG A N 3
ATOM 1170 C CA . ARG A 1 27 ? -13.741 10.902 -8.855 1.00 0.00 27 ARG A CA 3
ATOM 1171 C C . ARG A 1 27 ? -13.706 12.310 -9.390 1.00 0.00 27 ARG A C 3
ATOM 1172 O O . ARG A 1 27 ? -14.758 12.956 -9.536 1.00 0.00 27 ARG A O 3
ATOM 1193 N N . GLY A 1 28 ? -12.513 12.794 -9.624 1.00 0.00 28 GLY A N 3
ATOM 1194 C CA . GLY A 1 28 ? -12.315 14.110 -10.166 1.00 0.00 28 GLY A CA 3
ATOM 1195 C C . GLY A 1 28 ? -12.940 14.240 -11.521 1.00 0.00 28 GLY A C 3
ATOM 1196 O O . GLY A 1 28 ? -12.818 13.335 -12.366 1.00 0.00 28 GLY A O 3
ATOM 1200 N N . THR A 1 29 ? -13.624 15.319 -11.733 1.00 0.00 29 THR A N 3
ATOM 1201 C CA . THR A 1 29 ? -14.322 15.542 -12.963 1.00 0.00 29 THR A CA 3
ATOM 1202 C C . THR A 1 29 ? -13.338 15.864 -14.096 1.00 0.00 29 THR A C 3
ATOM 1203 O O . THR A 1 29 ? -13.589 15.561 -15.263 1.00 0.00 29 THR A O 3
ATOM 1214 N N . ASN A 1 30 ? -12.219 16.447 -13.747 1.00 0.00 30 ASN A N 3
ATOM 1215 C CA . ASN A 1 30 ? -11.196 16.753 -14.723 1.00 0.00 30 ASN A CA 3
ATOM 1216 C C . ASN A 1 30 ? -10.098 15.712 -14.653 1.00 0.00 30 ASN A C 3
ATOM 1217 O O . ASN A 1 30 ? -9.390 15.631 -13.649 1.00 0.00 30 ASN A O 3
ATOM 1228 N N . PRO A 1 31 ? -9.968 14.852 -15.671 1.00 0.00 31 PRO A N 3
ATOM 1229 C CA . PRO A 1 31 ? -8.932 13.848 -15.709 1.00 0.00 31 PRO A CA 3
ATOM 1230 C C . PRO A 1 31 ? -7.636 14.406 -16.294 1.00 0.00 31 PRO A C 3
ATOM 1231 O O . PRO A 1 31 ? -6.822 14.980 -15.536 1.00 0.00 31 PRO A O 3
ATOM 1243 N N . ASP A 1 1 ? 6.359 8.063 7.811 1.00 0.00 1 ASP A N 4
ATOM 1244 C CA . ASP A 1 1 ? 7.007 8.062 6.504 1.00 0.00 1 ASP A CA 4
ATOM 1245 C C . ASP A 1 1 ? 6.078 8.680 5.509 1.00 0.00 1 ASP A C 4
ATOM 1246 O O . ASP A 1 1 ? 4.877 8.804 5.774 1.00 0.00 1 ASP A O 4
ATOM 1257 N N . VAL A 1 2 ? 6.603 9.090 4.383 1.00 0.00 2 VAL A N 4
ATOM 1258 C CA . VAL A 1 2 ? 5.777 9.642 3.337 1.00 0.00 2 VAL A CA 4
ATOM 1259 C C . VAL A 1 2 ? 5.183 8.534 2.492 1.00 0.00 2 VAL A C 4
ATOM 1260 O O . VAL A 1 2 ? 5.813 7.489 2.287 1.00 0.00 2 VAL A O 4
ATOM 1273 N N . SER A 1 3 ? 3.990 8.737 2.035 1.00 0.00 3 SER A N 4
ATOM 1274 C CA . SER A 1 3 ? 3.310 7.769 1.238 1.00 0.00 3 SER A CA 4
ATOM 1275 C C . SER A 1 3 ? 2.554 8.425 0.094 1.00 0.00 3 SER A C 4
ATOM 1276 O O . SER A 1 3 ? 1.542 9.099 0.315 1.00 0.00 3 SER A O 4
ATOM 1284 N N . PRO A 1 4 ? 3.080 8.303 -1.135 1.00 0.00 4 PRO A N 4
ATOM 1285 C CA . PRO A 1 4 ? 2.370 8.733 -2.337 1.00 0.00 4 PRO A CA 4
ATOM 1286 C C . PRO A 1 4 ? 1.130 7.876 -2.493 1.00 0.00 4 PRO A C 4
ATOM 1287 O O . PRO A 1 4 ? 1.166 6.693 -2.139 1.00 0.00 4 PRO A O 4
ATOM 1298 N N . CYS A 1 5 ? 0.055 8.449 -2.996 1.00 0.00 5 CYS A N 4
ATOM 1299 C CA . CYS A 1 5 ? -1.194 7.724 -3.148 1.00 0.00 5 CYS A CA 4
ATOM 1300 C C . CYS A 1 5 ? -1.006 6.536 -4.059 1.00 0.00 5 CYS A C 4
ATOM 1301 O O . CYS A 1 5 ? -0.747 6.690 -5.265 1.00 0.00 5 CYS A O 4
ATOM 1308 N N . PHE A 1 6 ? -1.055 5.371 -3.497 1.00 0.00 6 PHE A N 4
ATOM 1309 C CA . PHE A 1 6 ? -0.934 4.189 -4.267 1.00 0.00 6 PHE A CA 4
ATOM 1310 C C . PHE A 1 6 ? -1.975 3.200 -3.802 1.00 0.00 6 PHE A C 4
ATOM 1311 O O . PHE A 1 6 ? -2.246 3.114 -2.606 1.00 0.00 6 PHE A O 4
ATOM 1328 N N . CYS A 1 7 ? -2.566 2.487 -4.721 1.00 0.00 7 CYS A N 4
ATOM 1329 C CA . CYS A 1 7 ? -3.572 1.506 -4.391 1.00 0.00 7 CYS A CA 4
ATOM 1330 C C . CYS A 1 7 ? -3.165 0.156 -4.951 1.00 0.00 7 CYS A C 4
ATOM 1331 O O . CYS A 1 7 ? -2.492 0.082 -5.995 1.00 0.00 7 CYS A O 4
ATOM 1338 N N . VAL A 1 8 ? -3.525 -0.892 -4.257 1.00 0.00 8 VAL A N 4
ATOM 1339 C CA . VAL A 1 8 ? -3.193 -2.236 -4.645 1.00 0.00 8 VAL A CA 4
ATOM 1340 C C . VAL A 1 8 ? -4.292 -3.149 -4.193 1.00 0.00 8 VAL A C 4
ATOM 1341 O O . VAL A 1 8 ? -5.013 -2.833 -3.236 1.00 0.00 8 VAL A O 4
ATOM 1354 N N . GLU A 1 9 ? -4.438 -4.234 -4.861 1.00 0.00 9 GLU A N 4
ATOM 1355 C CA . GLU A 1 9 ? -5.443 -5.190 -4.516 1.00 0.00 9 GLU A CA 4
ATOM 1356 C C . GLU A 1 9 ? -4.886 -6.122 -3.462 1.00 0.00 9 GLU A C 4
ATOM 1357 O O . GLU A 1 9 ? -4.019 -6.957 -3.734 1.00 0.00 9 GLU A O 4
ATOM 1369 N N . ASP A 1 10 ? -5.346 -5.937 -2.264 1.00 0.00 10 ASP A N 4
ATOM 1370 C CA . ASP A 1 10 ? -4.870 -6.668 -1.135 1.00 0.00 10 ASP A CA 4
ATOM 1371 C C . ASP A 1 10 ? -5.666 -7.915 -0.966 1.00 0.00 10 ASP A C 4
ATOM 1372 O O . ASP A 1 10 ? -6.881 -7.860 -0.814 1.00 0.00 10 ASP A O 4
ATOM 1381 N N . GLU A 1 11 ? -4.982 -9.026 -0.993 1.00 0.00 11 GLU A N 4
ATOM 1382 C CA . GLU A 1 11 ? -5.582 -10.345 -0.865 1.00 0.00 11 GLU A CA 4
ATOM 1383 C C . GLU A 1 11 ? -6.116 -10.637 0.522 1.00 0.00 11 GLU A C 4
ATOM 1384 O O . GLU A 1 11 ? -6.949 -11.525 0.687 1.00 0.00 11 GLU A O 4
ATOM 1396 N N . THR A 1 12 ? -5.668 -9.902 1.510 1.00 0.00 12 THR A N 4
ATOM 1397 C CA . THR A 1 12 ? -6.154 -10.132 2.845 1.00 0.00 12 THR A CA 4
ATOM 1398 C C . THR A 1 12 ? -7.569 -9.550 2.962 1.00 0.00 12 THR A C 4
ATOM 1399 O O . THR A 1 12 ? -8.500 -10.233 3.386 1.00 0.00 12 THR A O 4
ATOM 1410 N N . SER A 1 13 ? -7.735 -8.320 2.519 1.00 0.00 13 SER A N 4
ATOM 1411 C CA . SER A 1 13 ? -9.038 -7.688 2.547 1.00 0.00 13 SER A CA 4
ATOM 1412 C C . SER A 1 13 ? -9.878 -8.025 1.298 1.00 0.00 13 SER A C 4
ATOM 1413 O O . SER A 1 13 ? -11.096 -7.796 1.268 1.00 0.00 13 SER A O 4
ATOM 1421 N N . GLY A 1 14 ? -9.221 -8.564 0.279 1.00 0.00 14 GLY A N 4
ATOM 1422 C CA . GLY A 1 14 ? -9.891 -8.987 -0.945 1.00 0.00 14 GLY A CA 4
ATOM 1423 C C . GLY A 1 14 ? -10.377 -7.817 -1.765 1.00 0.00 14 GLY A C 4
ATOM 1424 O O . GLY A 1 14 ? -11.344 -7.938 -2.542 1.00 0.00 14 GLY A O 4
ATOM 1428 N N . ALA A 1 15 ? -9.707 -6.696 -1.612 1.00 0.00 15 ALA A N 4
ATOM 1429 C CA . ALA A 1 15 ? -10.096 -5.469 -2.272 1.00 0.00 15 ALA A CA 4
ATOM 1430 C C . ALA A 1 15 ? -8.914 -4.536 -2.377 1.00 0.00 15 ALA A C 4
ATOM 1431 O O . ALA A 1 15 ? -7.886 -4.740 -1.711 1.00 0.00 15 ALA A O 4
ATOM 1438 N N . LYS A 1 16 ? -9.044 -3.531 -3.204 1.00 0.00 16 LYS A N 4
ATOM 1439 C CA . LYS A 1 16 ? -8.010 -2.549 -3.365 1.00 0.00 16 LYS A CA 4
ATOM 1440 C C . LYS A 1 16 ? -7.995 -1.597 -2.208 1.00 0.00 16 LYS A C 4
ATOM 1441 O O . LYS A 1 16 ? -9.016 -1.033 -1.822 1.00 0.00 16 LYS A O 4
ATOM 1460 N N . THR A 1 17 ? -6.855 -1.477 -1.632 1.00 0.00 17 THR A N 4
ATOM 1461 C CA . THR A 1 17 ? -6.643 -0.633 -0.518 1.00 0.00 17 THR A CA 4
ATOM 1462 C C . THR A 1 17 ? -5.569 0.361 -0.923 1.00 0.00 17 THR A C 4
ATOM 1463 O O . THR A 1 17 ? -4.707 0.029 -1.761 1.00 0.00 17 THR A O 4
ATOM 1474 N N . CYS A 1 18 ? -5.630 1.557 -0.411 1.00 0.00 18 CYS A N 4
ATOM 1475 C CA . CYS A 1 18 ? -4.682 2.552 -0.786 1.00 0.00 18 CYS A CA 4
ATOM 1476 C C . CYS A 1 18 ? -3.879 3.001 0.400 1.00 0.00 18 CYS A C 4
ATOM 1477 O O . CYS A 1 18 ? -4.295 2.859 1.564 1.00 0.00 18 CYS A O 4
ATOM 1484 N N . VAL A 1 19 ? -2.742 3.525 0.104 1.00 0.00 19 VAL A N 4
ATOM 1485 C CA . VAL A 1 19 ? -1.832 4.055 1.075 1.00 0.00 19 VAL A CA 4
ATOM 1486 C C . VAL A 1 19 ? -1.473 5.458 0.608 1.00 0.00 19 VAL A C 4
ATOM 1487 O O . VAL A 1 19 ? -0.988 5.614 -0.518 1.00 0.00 19 VAL A O 4
ATOM 1500 N N . PRO A 1 20 ? -1.760 6.509 1.403 1.00 0.00 20 PRO A N 4
ATOM 1501 C CA . PRO A 1 20 ? -2.433 6.396 2.716 1.00 0.00 20 PRO A CA 4
ATOM 1502 C C . PRO A 1 20 ? -3.917 6.036 2.598 1.00 0.00 20 PRO A C 4
ATOM 1503 O O . PRO A 1 20 ? -4.486 6.038 1.486 1.00 0.00 20 PRO A O 4
ATOM 1514 N N . ASP A 1 21 ? -4.518 5.732 3.750 1.00 0.00 21 ASP A N 4
ATOM 1515 C CA . ASP A 1 21 ? -5.930 5.359 3.866 1.00 0.00 21 ASP A CA 4
ATOM 1516 C C . ASP A 1 21 ? -6.805 6.355 3.165 1.00 0.00 21 ASP A C 4
ATOM 1517 O O . ASP A 1 21 ? -6.862 7.532 3.543 1.00 0.00 21 ASP A O 4
ATOM 1526 N N . ASN A 1 22 ? -7.442 5.874 2.141 1.00 0.00 22 ASN A N 4
ATOM 1527 C CA . ASN A 1 22 ? -8.286 6.634 1.273 1.00 0.00 22 ASN A CA 4
ATOM 1528 C C . ASN A 1 22 ? -7.650 7.893 0.746 1.00 0.00 22 ASN A C 4
ATOM 1529 O O . ASN A 1 22 ? -8.125 9.007 0.985 1.00 0.00 22 ASN A O 4
ATOM 1540 N N . CYS A 1 23 ? -6.510 7.727 0.114 1.00 0.00 23 CYS A N 4
ATOM 1541 C CA . CYS A 1 23 ? -5.895 8.806 -0.630 1.00 0.00 23 CYS A CA 4
ATOM 1542 C C . CYS A 1 23 ? -6.611 8.929 -1.962 1.00 0.00 23 CYS A C 4
ATOM 1543 O O . CYS A 1 23 ? -6.482 9.930 -2.678 1.00 0.00 23 CYS A O 4
ATOM 1550 N N . ASP A 1 24 ? -7.406 7.917 -2.262 1.00 0.00 24 ASP A N 4
ATOM 1551 C CA . ASP A 1 24 ? -8.108 7.810 -3.486 1.00 0.00 24 ASP A CA 4
ATOM 1552 C C . ASP A 1 24 ? -9.347 8.675 -3.449 1.00 0.00 24 ASP A C 4
ATOM 1553 O O . ASP A 1 24 ? -10.467 8.233 -3.206 1.00 0.00 24 ASP A O 4
ATOM 1562 N N . ALA A 1 25 ? -9.109 9.921 -3.621 1.00 0.00 25 ALA A N 4
ATOM 1563 C CA . ALA A 1 25 ? -10.152 10.910 -3.606 1.00 0.00 25 ALA A CA 4
ATOM 1564 C C . ALA A 1 25 ? -9.903 11.981 -4.647 1.00 0.00 25 ALA A C 4
ATOM 1565 O O . ALA A 1 25 ? -10.659 12.942 -4.753 1.00 0.00 25 ALA A O 4
ATOM 1572 N N . SER A 1 26 ? -8.868 11.819 -5.421 1.00 0.00 26 SER A N 4
ATOM 1573 C CA . SER A 1 26 ? -8.508 12.814 -6.391 1.00 0.00 26 SER A CA 4
ATOM 1574 C C . SER A 1 26 ? -8.614 12.269 -7.809 1.00 0.00 26 SER A C 4
ATOM 1575 O O . SER A 1 26 ? -8.155 12.890 -8.780 1.00 0.00 26 SER A O 4
ATOM 1583 N N . ARG A 1 27 ? -9.272 11.150 -7.933 1.00 0.00 27 ARG A N 4
ATOM 1584 C CA . ARG A 1 27 ? -9.441 10.509 -9.188 1.00 0.00 27 ARG A CA 4
ATOM 1585 C C . ARG A 1 27 ? -10.885 10.593 -9.600 1.00 0.00 27 ARG A C 4
ATOM 1586 O O . ARG A 1 27 ? -11.771 10.824 -8.767 1.00 0.00 27 ARG A O 4
ATOM 1607 N N . GLY A 1 28 ? -11.112 10.414 -10.845 1.00 0.00 28 GLY A N 4
ATOM 1608 C CA . GLY A 1 28 ? -12.433 10.496 -11.388 1.00 0.00 28 GLY A CA 4
ATOM 1609 C C . GLY A 1 28 ? -12.450 11.404 -12.577 1.00 0.00 28 GLY A C 4
ATOM 1610 O O . GLY A 1 28 ? -12.349 10.946 -13.714 1.00 0.00 28 GLY A O 4
ATOM 1614 N N . THR A 1 29 ? -12.523 12.688 -12.332 1.00 0.00 29 THR A N 4
ATOM 1615 C CA . THR A 1 29 ? -12.537 13.650 -13.406 1.00 0.00 29 THR A CA 4
ATOM 1616 C C . THR A 1 29 ? -11.122 13.877 -13.943 1.00 0.00 29 THR A C 4
ATOM 1617 O O . THR A 1 29 ? -10.908 13.974 -15.154 1.00 0.00 29 THR A O 4
ATOM 1628 N N . ASN A 1 30 ? -10.162 13.936 -13.041 1.00 0.00 30 ASN A N 4
ATOM 1629 C CA . ASN A 1 30 ? -8.771 14.100 -13.422 1.00 0.00 30 ASN A CA 4
ATOM 1630 C C . ASN A 1 30 ? -8.127 12.740 -13.568 1.00 0.00 30 ASN A C 4
ATOM 1631 O O . ASN A 1 30 ? -8.348 11.872 -12.713 1.00 0.00 30 ASN A O 4
ATOM 1642 N N . PRO A 1 31 ? -7.362 12.516 -14.664 1.00 0.00 31 PRO A N 4
ATOM 1643 C CA . PRO A 1 31 ? -6.671 11.240 -14.924 1.00 0.00 31 PRO A CA 4
ATOM 1644 C C . PRO A 1 31 ? -5.697 10.871 -13.807 1.00 0.00 31 PRO A C 4
ATOM 1645 O O . PRO A 1 31 ? -4.577 11.427 -13.760 1.00 0.00 31 PRO A O 4
ATOM 1657 N N . ASP A 1 1 ? -0.231 13.538 4.666 1.00 0.00 1 ASP A N 5
ATOM 1658 C CA . ASP A 1 1 ? 0.669 13.943 3.568 1.00 0.00 1 ASP A CA 5
ATOM 1659 C C . ASP A 1 1 ? 0.057 13.566 2.258 1.00 0.00 1 ASP A C 5
ATOM 1660 O O . ASP A 1 1 ? -0.431 12.446 2.107 1.00 0.00 1 ASP A O 5
ATOM 1671 N N . VAL A 1 2 ? 0.072 14.475 1.301 1.00 0.00 2 VAL A N 5
ATOM 1672 C CA . VAL A 1 2 ? -0.463 14.183 -0.015 1.00 0.00 2 VAL A CA 5
ATOM 1673 C C . VAL A 1 2 ? 0.544 13.434 -0.897 1.00 0.00 2 VAL A C 5
ATOM 1674 O O . VAL A 1 2 ? 1.083 13.969 -1.873 1.00 0.00 2 VAL A O 5
ATOM 1687 N N . SER A 1 3 ? 0.825 12.220 -0.517 1.00 0.00 3 SER A N 5
ATOM 1688 C CA . SER A 1 3 ? 1.714 11.371 -1.254 1.00 0.00 3 SER A CA 5
ATOM 1689 C C . SER A 1 3 ? 0.948 10.760 -2.434 1.00 0.00 3 SER A C 5
ATOM 1690 O O . SER A 1 3 ? -0.287 10.723 -2.390 1.00 0.00 3 SER A O 5
ATOM 1698 N N . PRO A 1 4 ? 1.637 10.333 -3.517 1.00 0.00 4 PRO A N 5
ATOM 1699 C CA . PRO A 1 4 ? 0.980 9.712 -4.674 1.00 0.00 4 PRO A CA 5
ATOM 1700 C C . PRO A 1 4 ? 0.104 8.539 -4.244 1.00 0.00 4 PRO A C 5
ATOM 1701 O O . PRO A 1 4 ? 0.570 7.641 -3.533 1.00 0.00 4 PRO A O 5
ATOM 1712 N N . CYS A 1 5 ? -1.148 8.574 -4.658 1.00 0.00 5 CYS A N 5
ATOM 1713 C CA . CYS A 1 5 ? -2.145 7.584 -4.275 1.00 0.00 5 CYS A CA 5
ATOM 1714 C C . CYS A 1 5 ? -1.785 6.248 -4.853 1.00 0.00 5 CYS A C 5
ATOM 1715 O O . CYS A 1 5 ? -1.898 6.033 -6.068 1.00 0.00 5 CYS A O 5
ATOM 1722 N N . PHE A 1 6 ? -1.315 5.378 -4.035 1.00 0.00 6 PHE A N 5
ATOM 1723 C CA . PHE A 1 6 ? -0.984 4.079 -4.491 1.00 0.00 6 PHE A CA 5
ATOM 1724 C C . PHE A 1 6 ? -1.795 3.085 -3.718 1.00 0.00 6 PHE A C 5
ATOM 1725 O O . PHE A 1 6 ? -1.908 3.199 -2.500 1.00 0.00 6 PHE A O 5
ATOM 1742 N N . CYS A 1 7 ? -2.378 2.150 -4.398 1.00 0.00 7 CYS A N 5
ATOM 1743 C CA . CYS A 1 7 ? -3.182 1.165 -3.745 1.00 0.00 7 CYS A CA 5
ATOM 1744 C C . CYS A 1 7 ? -2.602 -0.211 -3.942 1.00 0.00 7 CYS A C 5
ATOM 1745 O O . CYS A 1 7 ? -2.074 -0.536 -5.006 1.00 0.00 7 CYS A O 5
ATOM 1752 N N . VAL A 1 8 ? -2.695 -1.004 -2.924 1.00 0.00 8 VAL A N 5
ATOM 1753 C CA . VAL A 1 8 ? -2.217 -2.364 -2.947 1.00 0.00 8 VAL A CA 5
ATOM 1754 C C . VAL A 1 8 ? -3.399 -3.235 -2.628 1.00 0.00 8 VAL A C 5
ATOM 1755 O O . VAL A 1 8 ? -4.162 -2.936 -1.709 1.00 0.00 8 VAL A O 5
ATOM 1768 N N . GLU A 1 9 ? -3.547 -4.276 -3.354 1.00 0.00 9 GLU A N 5
ATOM 1769 C CA . GLU A 1 9 ? -4.684 -5.150 -3.227 1.00 0.00 9 GLU A CA 5
ATOM 1770 C C . GLU A 1 9 ? -4.385 -6.230 -2.219 1.00 0.00 9 GLU A C 5
ATOM 1771 O O . GLU A 1 9 ? -3.291 -6.795 -2.213 1.00 0.00 9 GLU A O 5
ATOM 1783 N N . ASP A 1 10 ? -5.312 -6.479 -1.344 1.00 0.00 10 ASP A N 5
ATOM 1784 C CA . ASP A 1 10 ? -5.214 -7.624 -0.482 1.00 0.00 10 ASP A CA 5
ATOM 1785 C C . ASP A 1 10 ? -6.045 -8.674 -1.140 1.00 0.00 10 ASP A C 5
ATOM 1786 O O . ASP A 1 10 ? -7.268 -8.587 -1.132 1.00 0.00 10 ASP A O 5
ATOM 1795 N N . GLU A 1 11 ? -5.389 -9.637 -1.724 1.00 0.00 11 GLU A N 5
ATOM 1796 C CA . GLU A 1 11 ? -6.021 -10.654 -2.556 1.00 0.00 11 GLU A CA 5
ATOM 1797 C C . GLU A 1 11 ? -6.921 -11.582 -1.734 1.00 0.00 11 GLU A C 5
ATOM 1798 O O . GLU A 1 11 ? -7.802 -12.257 -2.272 1.00 0.00 11 GLU A O 5
ATOM 1810 N N . THR A 1 12 ? -6.726 -11.578 -0.440 1.00 0.00 12 THR A N 5
ATOM 1811 C CA . THR A 1 12 ? -7.464 -12.431 0.431 1.00 0.00 12 THR A CA 5
ATOM 1812 C C . THR A 1 12 ? -8.791 -11.764 0.832 1.00 0.00 12 THR A C 5
ATOM 1813 O O . THR A 1 12 ? -9.841 -12.402 0.850 1.00 0.00 12 THR A O 5
ATOM 1824 N N . SER A 1 13 ? -8.735 -10.493 1.113 1.00 0.00 13 SER A N 5
ATOM 1825 C CA . SER A 1 13 ? -9.896 -9.748 1.543 1.00 0.00 13 SER A CA 5
ATOM 1826 C C . SER A 1 13 ? -10.611 -9.102 0.359 1.00 0.00 13 SER A C 5
ATOM 1827 O O . SER A 1 13 ? -11.806 -8.805 0.428 1.00 0.00 13 SER A O 5
ATOM 1835 N N . GLY A 1 14 ? -9.878 -8.899 -0.721 1.00 0.00 14 GLY A N 5
ATOM 1836 C CA . GLY A 1 14 ? -10.403 -8.198 -1.865 1.00 0.00 14 GLY A CA 5
ATOM 1837 C C . GLY A 1 14 ? -10.461 -6.727 -1.559 1.00 0.00 14 GLY A C 5
ATOM 1838 O O . GLY A 1 14 ? -11.337 -5.998 -2.049 1.00 0.00 14 GLY A O 5
ATOM 1842 N N . ALA A 1 15 ? -9.514 -6.282 -0.751 1.00 0.00 15 ALA A N 5
ATOM 1843 C CA . ALA A 1 15 ? -9.513 -4.922 -0.257 1.00 0.00 15 ALA A CA 5
ATOM 1844 C C . ALA A 1 15 ? -8.192 -4.200 -0.515 1.00 0.00 15 ALA A C 5
ATOM 1845 O O . ALA A 1 15 ? -7.153 -4.552 0.055 1.00 0.00 15 ALA A O 5
ATOM 1852 N N . LYS A 1 16 ? -8.235 -3.222 -1.389 1.00 0.00 16 LYS A N 5
ATOM 1853 C CA . LYS A 1 16 ? -7.106 -2.380 -1.681 1.00 0.00 16 LYS A CA 5
ATOM 1854 C C . LYS A 1 16 ? -6.929 -1.312 -0.633 1.00 0.00 16 LYS A C 5
ATOM 1855 O O . LYS A 1 16 ? -7.821 -0.488 -0.404 1.00 0.00 16 LYS A O 5
ATOM 1874 N N . THR A 1 17 ? -5.801 -1.336 0.005 1.00 0.00 17 THR A N 5
ATOM 1875 C CA . THR A 1 17 ? -5.440 -0.311 0.931 1.00 0.00 17 THR A CA 5
ATOM 1876 C C . THR A 1 17 ? -4.623 0.687 0.139 1.00 0.00 17 THR A C 5
ATOM 1877 O O . THR A 1 17 ? -3.898 0.299 -0.795 1.00 0.00 17 THR A O 5
ATOM 1888 N N . CYS A 1 18 ? -4.748 1.928 0.447 1.00 0.00 18 CYS A N 5
ATOM 1889 C CA . CYS A 1 18 ? -4.091 2.930 -0.336 1.00 0.00 18 CYS A CA 5
ATOM 1890 C C . CYS A 1 18 ? -3.296 3.845 0.531 1.00 0.00 18 CYS A C 5
ATOM 1891 O O . CYS A 1 18 ? -3.521 3.935 1.741 1.00 0.00 18 CYS A O 5
ATOM 1898 N N . VAL A 1 19 ? -2.377 4.505 -0.072 1.00 0.00 19 VAL A N 5
ATOM 1899 C CA . VAL A 1 19 ? -1.541 5.445 0.588 1.00 0.00 19 VAL A CA 5
ATOM 1900 C C . VAL A 1 19 ? -1.548 6.764 -0.201 1.00 0.00 19 VAL A C 5
ATOM 1901 O O . VAL A 1 19 ? -1.217 6.781 -1.384 1.00 0.00 19 VAL A O 5
ATOM 1914 N N . PRO A 1 20 ? -2.002 7.871 0.417 1.00 0.00 20 PRO A N 5
ATOM 1915 C CA . PRO A 1 20 ? -2.500 7.880 1.800 1.00 0.00 20 PRO A CA 5
ATOM 1916 C C . PRO A 1 20 ? -3.867 7.205 1.927 1.00 0.00 20 PRO A C 5
ATOM 1917 O O . PRO A 1 20 ? -4.545 6.942 0.921 1.00 0.00 20 PRO A O 5
ATOM 1928 N N . ASP A 1 21 ? -4.252 6.926 3.146 1.00 0.00 21 ASP A N 5
ATOM 1929 C CA . ASP A 1 21 ? -5.517 6.277 3.429 1.00 0.00 21 ASP A CA 5
ATOM 1930 C C . ASP A 1 21 ? -6.663 7.117 2.912 1.00 0.00 21 ASP A C 5
ATOM 1931 O O . ASP A 1 21 ? -6.729 8.328 3.183 1.00 0.00 21 ASP A O 5
ATOM 1940 N N . ASN A 1 22 ? -7.538 6.476 2.157 1.00 0.00 22 ASN A N 5
ATOM 1941 C CA . ASN A 1 22 ? -8.679 7.098 1.542 1.00 0.00 22 ASN A CA 5
ATOM 1942 C C . ASN A 1 22 ? -8.308 8.112 0.461 1.00 0.00 22 ASN A C 5
ATOM 1943 O O . ASN A 1 22 ? -9.069 9.048 0.200 1.00 0.00 22 ASN A O 5
ATOM 1954 N N . CYS A 1 23 ? -7.159 7.916 -0.211 1.00 0.00 23 CYS A N 5
ATOM 1955 C CA . CYS A 1 23 ? -6.804 8.787 -1.336 1.00 0.00 23 CYS A CA 5
ATOM 1956 C C . CYS A 1 23 ? -7.740 8.543 -2.508 1.00 0.00 23 CYS A C 5
ATOM 1957 O O . CYS A 1 23 ? -8.003 9.438 -3.317 1.00 0.00 23 CYS A O 5
ATOM 1964 N N . ASP A 1 24 ? -8.251 7.345 -2.581 1.00 0.00 24 ASP A N 5
ATOM 1965 C CA . ASP A 1 24 ? -9.203 6.981 -3.588 1.00 0.00 24 ASP A CA 5
ATOM 1966 C C . ASP A 1 24 ? -10.571 6.978 -2.973 1.00 0.00 24 ASP A C 5
ATOM 1967 O O . ASP A 1 24 ? -11.041 5.964 -2.437 1.00 0.00 24 ASP A O 5
ATOM 1976 N N . ALA A 1 25 ? -11.137 8.124 -2.910 1.00 0.00 25 ALA A N 5
ATOM 1977 C CA . ALA A 1 25 ? -12.479 8.288 -2.425 1.00 0.00 25 ALA A CA 5
ATOM 1978 C C . ALA A 1 25 ? -13.174 9.344 -3.243 1.00 0.00 25 ALA A C 5
ATOM 1979 O O . ALA A 1 25 ? -12.991 10.546 -3.022 1.00 0.00 25 ALA A O 5
ATOM 1986 N N . SER A 1 26 ? -13.897 8.903 -4.230 1.00 0.00 26 SER A N 5
ATOM 1987 C CA . SER A 1 26 ? -14.603 9.785 -5.102 1.00 0.00 26 SER A CA 5
ATOM 1988 C C . SER A 1 26 ? -16.000 10.024 -4.570 1.00 0.00 26 SER A C 5
ATOM 1989 O O . SER A 1 26 ? -16.736 9.073 -4.282 1.00 0.00 26 SER A O 5
ATOM 1997 N N . ARG A 1 27 ? -16.364 11.278 -4.435 1.00 0.00 27 ARG A N 5
ATOM 1998 C CA . ARG A 1 27 ? -17.695 11.636 -3.988 1.00 0.00 27 ARG A CA 5
ATOM 1999 C C . ARG A 1 27 ? -18.595 11.798 -5.209 1.00 0.00 27 ARG A C 5
ATOM 2000 O O . ARG A 1 27 ? -19.822 11.769 -5.112 1.00 0.00 27 ARG A O 5
ATOM 2021 N N . GLY A 1 28 ? -17.965 11.951 -6.354 1.00 0.00 28 GLY A N 5
ATOM 2022 C CA . GLY A 1 28 ? -18.671 12.114 -7.585 1.00 0.00 28 GLY A CA 5
ATOM 2023 C C . GLY A 1 28 ? -18.015 13.155 -8.455 1.00 0.00 28 GLY A C 5
ATOM 2024 O O . GLY A 1 28 ? -17.583 14.211 -7.958 1.00 0.00 28 GLY A O 5
ATOM 2028 N N . THR A 1 29 ? -17.917 12.872 -9.725 1.00 0.00 29 THR A N 5
ATOM 2029 C CA . THR A 1 29 ? -17.340 13.793 -10.668 1.00 0.00 29 THR A CA 5
ATOM 2030 C C . THR A 1 29 ? -18.406 14.829 -11.029 1.00 0.00 29 THR A C 5
ATOM 2031 O O . THR A 1 29 ? -19.533 14.467 -11.370 1.00 0.00 29 THR A O 5
ATOM 2042 N N . ASN A 1 30 ? -18.068 16.079 -10.923 1.00 0.00 30 ASN A N 5
ATOM 2043 C CA . ASN A 1 30 ? -19.009 17.163 -11.144 1.00 0.00 30 ASN A CA 5
ATOM 2044 C C . ASN A 1 30 ? -18.360 18.200 -12.050 1.00 0.00 30 ASN A C 5
ATOM 2045 O O . ASN A 1 30 ? -17.144 18.144 -12.254 1.00 0.00 30 ASN A O 5
ATOM 2056 N N . PRO A 1 31 ? -19.126 19.122 -12.649 1.00 0.00 31 PRO A N 5
ATOM 2057 C CA . PRO A 1 31 ? -18.557 20.183 -13.463 1.00 0.00 31 PRO A CA 5
ATOM 2058 C C . PRO A 1 31 ? -17.931 21.257 -12.576 1.00 0.00 31 PRO A C 5
ATOM 2059 O O . PRO A 1 31 ? -18.633 22.205 -12.176 1.00 0.00 31 PRO A O 5
ATOM 2071 N N . ASP A 1 1 ? 2.343 13.898 7.151 1.00 0.00 1 ASP A N 6
ATOM 2072 C CA . ASP A 1 1 ? 3.575 13.609 6.413 1.00 0.00 1 ASP A CA 6
ATOM 2073 C C . ASP A 1 1 ? 3.206 13.409 4.972 1.00 0.00 1 ASP A C 6
ATOM 2074 O O . ASP A 1 1 ? 2.017 13.397 4.639 1.00 0.00 1 ASP A O 6
ATOM 2085 N N . VAL A 1 2 ? 4.187 13.256 4.119 1.00 0.00 2 VAL A N 6
ATOM 2086 C CA . VAL A 1 2 ? 3.935 13.036 2.717 1.00 0.00 2 VAL A CA 6
ATOM 2087 C C . VAL A 1 2 ? 4.046 11.548 2.420 1.00 0.00 2 VAL A C 6
ATOM 2088 O O . VAL A 1 2 ? 5.146 10.991 2.393 1.00 0.00 2 VAL A O 6
ATOM 2101 N N . SER A 1 3 ? 2.929 10.909 2.254 1.00 0.00 3 SER A N 6
ATOM 2102 C CA . SER A 1 3 ? 2.906 9.504 1.957 1.00 0.00 3 SER A CA 6
ATOM 2103 C C . SER A 1 3 ? 2.611 9.292 0.471 1.00 0.00 3 SER A C 6
ATOM 2104 O O . SER A 1 3 ? 1.712 9.945 -0.079 1.00 0.00 3 SER A O 6
ATOM 2112 N N . PRO A 1 4 ? 3.379 8.428 -0.216 1.00 0.00 4 PRO A N 6
ATOM 2113 C CA . PRO A 1 4 ? 3.102 8.084 -1.605 1.00 0.00 4 PRO A CA 6
ATOM 2114 C C . PRO A 1 4 ? 1.795 7.307 -1.692 1.00 0.00 4 PRO A C 6
ATOM 2115 O O . PRO A 1 4 ? 1.599 6.334 -0.964 1.00 0.00 4 PRO A O 6
ATOM 2126 N N . CYS A 1 5 ? 0.926 7.743 -2.560 1.00 0.00 5 CYS A N 6
ATOM 2127 C CA . CYS A 1 5 ? -0.386 7.160 -2.704 1.00 0.00 5 CYS A CA 6
ATOM 2128 C C . CYS A 1 5 ? -0.338 5.880 -3.512 1.00 0.00 5 CYS A C 6
ATOM 2129 O O . CYS A 1 5 ? -0.092 5.894 -4.724 1.00 0.00 5 CYS A O 6
ATOM 2136 N N . PHE A 1 6 ? -0.526 4.791 -2.838 1.00 0.00 6 PHE A N 6
ATOM 2137 C CA . PHE A 1 6 ? -0.602 3.493 -3.455 1.00 0.00 6 PHE A CA 6
ATOM 2138 C C . PHE A 1 6 ? -1.993 2.970 -3.356 1.00 0.00 6 PHE A C 6
ATOM 2139 O O . PHE A 1 6 ? -2.602 3.084 -2.320 1.00 0.00 6 PHE A O 6
ATOM 2156 N N . CYS A 1 7 ? -2.499 2.434 -4.422 1.00 0.00 7 CYS A N 6
ATOM 2157 C CA . CYS A 1 7 ? -3.723 1.677 -4.369 1.00 0.00 7 CYS A CA 6
ATOM 2158 C C . CYS A 1 7 ? -3.491 0.439 -5.134 1.00 0.00 7 CYS A C 6
ATOM 2159 O O . CYS A 1 7 ? -2.994 0.467 -6.264 1.00 0.00 7 CYS A O 6
ATOM 2166 N N . VAL A 1 8 ? -3.801 -0.624 -4.519 1.00 0.00 8 VAL A N 6
ATOM 2167 C CA . VAL A 1 8 ? -3.558 -1.911 -5.004 1.00 0.00 8 VAL A CA 6
ATOM 2168 C C . VAL A 1 8 ? -4.732 -2.811 -4.662 1.00 0.00 8 VAL A C 6
ATOM 2169 O O . VAL A 1 8 ? -5.489 -2.518 -3.729 1.00 0.00 8 VAL A O 6
ATOM 2182 N N . GLU A 1 9 ? -4.910 -3.863 -5.416 1.00 0.00 9 GLU A N 6
ATOM 2183 C CA . GLU A 1 9 ? -5.884 -4.874 -5.090 1.00 0.00 9 GLU A CA 6
ATOM 2184 C C . GLU A 1 9 ? -5.234 -5.718 -3.999 1.00 0.00 9 GLU A C 6
ATOM 2185 O O . GLU A 1 9 ? -4.287 -6.465 -4.266 1.00 0.00 9 GLU A O 6
ATOM 2197 N N . ASP A 1 10 ? -5.682 -5.563 -2.786 1.00 0.00 10 ASP A N 6
ATOM 2198 C CA . ASP A 1 10 ? -5.040 -6.215 -1.666 1.00 0.00 10 ASP A CA 6
ATOM 2199 C C . ASP A 1 10 ? -5.719 -7.496 -1.296 1.00 0.00 10 ASP A C 6
ATOM 2200 O O . ASP A 1 10 ? -6.883 -7.509 -0.898 1.00 0.00 10 ASP A O 6
ATOM 2209 N N . GLU A 1 11 ? -4.974 -8.559 -1.416 1.00 0.00 11 GLU A N 6
ATOM 2210 C CA . GLU A 1 11 ? -5.431 -9.911 -1.128 1.00 0.00 11 GLU A CA 6
ATOM 2211 C C . GLU A 1 11 ? -5.695 -10.116 0.367 1.00 0.00 11 GLU A C 6
ATOM 2212 O O . GLU A 1 11 ? -6.445 -11.000 0.756 1.00 0.00 11 GLU A O 6
ATOM 2224 N N . THR A 1 12 ? -5.094 -9.282 1.184 1.00 0.00 12 THR A N 6
ATOM 2225 C CA . THR A 1 12 ? -5.231 -9.374 2.620 1.00 0.00 12 THR A CA 6
ATOM 2226 C C . THR A 1 12 ? -6.648 -8.918 3.043 1.00 0.00 12 THR A C 6
ATOM 2227 O O . THR A 1 12 ? -7.353 -9.616 3.791 1.00 0.00 12 THR A O 6
ATOM 2238 N N . SER A 1 13 ? -7.058 -7.766 2.549 1.00 0.00 13 SER A N 6
ATOM 2239 C CA . SER A 1 13 ? -8.376 -7.231 2.820 1.00 0.00 13 SER A CA 6
ATOM 2240 C C . SER A 1 13 ? -9.408 -7.901 1.914 1.00 0.00 13 SER A C 6
ATOM 2241 O O . SER A 1 13 ? -10.591 -8.010 2.253 1.00 0.00 13 SER A O 6
ATOM 2249 N N . GLY A 1 14 ? -8.947 -8.346 0.759 1.00 0.00 14 GLY A N 6
ATOM 2250 C CA . GLY A 1 14 ? -9.816 -8.955 -0.209 1.00 0.00 14 GLY A CA 6
ATOM 2251 C C . GLY A 1 14 ? -10.497 -7.895 -1.030 1.00 0.00 14 GLY A C 6
ATOM 2252 O O . GLY A 1 14 ? -11.580 -8.119 -1.580 1.00 0.00 14 GLY A O 6
ATOM 2256 N N . ALA A 1 15 ? -9.849 -6.737 -1.106 1.00 0.00 15 ALA A N 6
ATOM 2257 C CA . ALA A 1 15 ? -10.371 -5.574 -1.787 1.00 0.00 15 ALA A CA 6
ATOM 2258 C C . ALA A 1 15 ? -9.241 -4.575 -2.020 1.00 0.00 15 ALA A C 6
ATOM 2259 O O . ALA A 1 15 ? -8.150 -4.702 -1.421 1.00 0.00 15 ALA A O 6
ATOM 2266 N N . LYS A 1 16 ? -9.488 -3.608 -2.881 1.00 0.00 16 LYS A N 6
ATOM 2267 C CA . LYS A 1 16 ? -8.541 -2.562 -3.192 1.00 0.00 16 LYS A CA 6
ATOM 2268 C C . LYS A 1 16 ? -8.252 -1.738 -1.951 1.00 0.00 16 LYS A C 6
ATOM 2269 O O . LYS A 1 16 ? -9.156 -1.219 -1.308 1.00 0.00 16 LYS A O 6
ATOM 2288 N N . THR A 1 17 ? -7.012 -1.638 -1.631 1.00 0.00 17 THR A N 6
ATOM 2289 C CA . THR A 1 17 ? -6.566 -0.930 -0.479 1.00 0.00 17 THR A CA 6
ATOM 2290 C C . THR A 1 17 ? -5.601 0.163 -0.916 1.00 0.00 17 THR A C 6
ATOM 2291 O O . THR A 1 17 ? -4.850 -0.022 -1.889 1.00 0.00 17 THR A O 6
ATOM 2302 N N . CYS A 1 18 ? -5.661 1.294 -0.265 1.00 0.00 18 CYS A N 6
ATOM 2303 C CA . CYS A 1 18 ? -4.769 2.366 -0.565 1.00 0.00 18 CYS A CA 6
ATOM 2304 C C . CYS A 1 18 ? -3.959 2.740 0.647 1.00 0.00 18 CYS A C 6
ATOM 2305 O O . CYS A 1 18 ? -4.342 2.461 1.792 1.00 0.00 18 CYS A O 6
ATOM 2312 N N . VAL A 1 19 ? -2.860 3.361 0.385 1.00 0.00 19 VAL A N 6
ATOM 2313 C CA . VAL A 1 19 ? -1.944 3.863 1.374 1.00 0.00 19 VAL A CA 6
ATOM 2314 C C . VAL A 1 19 ? -1.548 5.260 0.915 1.00 0.00 19 VAL A C 6
ATOM 2315 O O . VAL A 1 19 ? -0.952 5.388 -0.141 1.00 0.00 19 VAL A O 6
ATOM 2328 N N . PRO A 1 20 ? -1.943 6.328 1.629 1.00 0.00 20 PRO A N 6
ATOM 2329 C CA . PRO A 1 20 ? -2.790 6.247 2.826 1.00 0.00 20 PRO A CA 6
ATOM 2330 C C . PRO A 1 20 ? -4.241 5.862 2.492 1.00 0.00 20 PRO A C 6
ATOM 2331 O O . PRO A 1 20 ? -4.645 5.858 1.306 1.00 0.00 20 PRO A O 6
ATOM 2342 N N . ASP A 1 21 ? -5.001 5.544 3.533 1.00 0.00 21 ASP A N 6
ATOM 2343 C CA . ASP A 1 21 ? -6.391 5.100 3.424 1.00 0.00 21 ASP A CA 6
ATOM 2344 C C . ASP A 1 21 ? -7.208 6.060 2.584 1.00 0.00 21 ASP A C 6
ATOM 2345 O O . ASP A 1 21 ? -7.403 7.220 2.961 1.00 0.00 21 ASP A O 6
ATOM 2354 N N . ASN A 1 22 ? -7.657 5.563 1.452 1.00 0.00 22 ASN A N 6
ATOM 2355 C CA . ASN A 1 22 ? -8.418 6.307 0.473 1.00 0.00 22 ASN A CA 6
ATOM 2356 C C . ASN A 1 22 ? -7.747 7.582 -0.027 1.00 0.00 22 ASN A C 6
ATOM 2357 O O . ASN A 1 22 ? -8.385 8.637 -0.107 1.00 0.00 22 ASN A O 6
ATOM 2368 N N . CYS A 1 23 ? -6.462 7.501 -0.364 1.00 0.00 23 CYS A N 6
ATOM 2369 C CA . CYS A 1 23 ? -5.795 8.631 -1.016 1.00 0.00 23 CYS A CA 6
ATOM 2370 C C . CYS A 1 23 ? -6.429 8.885 -2.378 1.00 0.00 23 CYS A C 6
ATOM 2371 O O . CYS A 1 23 ? -6.478 10.011 -2.875 1.00 0.00 23 CYS A O 6
ATOM 2378 N N . ASP A 1 24 ? -6.922 7.836 -2.960 1.00 0.00 24 ASP A N 6
ATOM 2379 C CA . ASP A 1 24 ? -7.661 7.925 -4.180 1.00 0.00 24 ASP A CA 6
ATOM 2380 C C . ASP A 1 24 ? -9.146 7.809 -3.872 1.00 0.00 24 ASP A C 6
ATOM 2381 O O . ASP A 1 24 ? -9.726 6.723 -3.901 1.00 0.00 24 ASP A O 6
ATOM 2390 N N . ALA A 1 25 ? -9.712 8.890 -3.415 1.00 0.00 25 ALA A N 6
ATOM 2391 C CA . ALA A 1 25 ? -11.147 8.942 -3.138 1.00 0.00 25 ALA A CA 6
ATOM 2392 C C . ALA A 1 25 ? -11.772 10.167 -3.767 1.00 0.00 25 ALA A C 6
ATOM 2393 O O . ALA A 1 25 ? -12.960 10.440 -3.600 1.00 0.00 25 ALA A O 6
ATOM 2400 N N . SER A 1 26 ? -10.980 10.901 -4.486 1.00 0.00 26 SER A N 6
ATOM 2401 C CA . SER A 1 26 ? -11.461 12.035 -5.195 1.00 0.00 26 SER A CA 6
ATOM 2402 C C . SER A 1 26 ? -11.778 11.574 -6.604 1.00 0.00 26 SER A C 6
ATOM 2403 O O . SER A 1 26 ? -10.861 11.281 -7.384 1.00 0.00 26 SER A O 6
ATOM 2411 N N . ARG A 1 27 ? -13.067 11.426 -6.879 1.00 0.00 27 ARG A N 6
ATOM 2412 C CA . ARG A 1 27 ? -13.575 10.915 -8.144 1.00 0.00 27 ARG A CA 6
ATOM 2413 C C . ARG A 1 27 ? -13.345 9.410 -8.246 1.00 0.00 27 ARG A C 6
ATOM 2414 O O . ARG A 1 27 ? -12.248 8.938 -8.605 1.00 0.00 27 ARG A O 6
ATOM 2435 N N . GLY A 1 28 ? -14.351 8.672 -7.882 1.00 0.00 28 GLY A N 6
ATOM 2436 C CA . GLY A 1 28 ? -14.280 7.245 -7.961 1.00 0.00 28 GLY A CA 6
ATOM 2437 C C . GLY A 1 28 ? -15.519 6.697 -8.598 1.00 0.00 28 GLY A C 6
ATOM 2438 O O . GLY A 1 28 ? -16.195 7.411 -9.344 1.00 0.00 28 GLY A O 6
ATOM 2442 N N . THR A 1 29 ? -15.836 5.458 -8.314 1.00 0.00 29 THR A N 6
ATOM 2443 C CA . THR A 1 29 ? -17.029 4.845 -8.856 1.00 0.00 29 THR A CA 6
ATOM 2444 C C . THR A 1 29 ? -18.222 5.179 -7.948 1.00 0.00 29 THR A C 6
ATOM 2445 O O . THR A 1 29 ? -19.382 5.147 -8.372 1.00 0.00 29 THR A O 6
ATOM 2456 N N . ASN A 1 30 ? -17.917 5.524 -6.709 1.00 0.00 30 ASN A N 6
ATOM 2457 C CA . ASN A 1 30 ? -18.928 5.898 -5.740 1.00 0.00 30 ASN A CA 6
ATOM 2458 C C . ASN A 1 30 ? -18.882 7.412 -5.402 1.00 0.00 30 ASN A C 6
ATOM 2459 O O . ASN A 1 30 ? -19.921 8.072 -5.459 1.00 0.00 30 ASN A O 6
ATOM 2470 N N . PRO A 1 31 ? -17.697 8.003 -5.037 1.00 0.00 31 PRO A N 6
ATOM 2471 C CA . PRO A 1 31 ? -17.582 9.448 -4.812 1.00 0.00 31 PRO A CA 6
ATOM 2472 C C . PRO A 1 31 ? -17.616 10.204 -6.137 1.00 0.00 31 PRO A C 6
ATOM 2473 O O . PRO A 1 31 ? -18.573 10.968 -6.377 1.00 0.00 31 PRO A O 6
ATOM 2485 N N . ASP A 1 1 ? 0.549 15.517 4.539 1.00 0.00 1 ASP A N 7
ATOM 2486 C CA . ASP A 1 1 ? 1.879 15.461 3.945 1.00 0.00 1 ASP A CA 7
ATOM 2487 C C . ASP A 1 1 ? 1.725 15.406 2.464 1.00 0.00 1 ASP A C 7
ATOM 2488 O O . ASP A 1 1 ? 0.620 15.142 1.972 1.00 0.00 1 ASP A O 7
ATOM 2499 N N . VAL A 1 2 ? 2.793 15.667 1.737 1.00 0.00 2 VAL A N 7
ATOM 2500 C CA . VAL A 1 2 ? 2.755 15.547 0.293 1.00 0.00 2 VAL A CA 7
ATOM 2501 C C . VAL A 1 2 ? 2.896 14.071 -0.103 1.00 0.00 2 VAL A C 7
ATOM 2502 O O . VAL A 1 2 ? 3.993 13.552 -0.362 1.00 0.00 2 VAL A O 7
ATOM 2515 N N . SER A 1 3 ? 1.794 13.394 -0.066 1.00 0.00 3 SER A N 7
ATOM 2516 C CA . SER A 1 3 ? 1.758 11.981 -0.267 1.00 0.00 3 SER A CA 7
ATOM 2517 C C . SER A 1 3 ? 0.969 11.617 -1.524 1.00 0.00 3 SER A C 7
ATOM 2518 O O . SER A 1 3 ? -0.243 11.833 -1.568 1.00 0.00 3 SER A O 7
ATOM 2526 N N . PRO A 1 4 ? 1.639 11.107 -2.571 1.00 0.00 4 PRO A N 7
ATOM 2527 C CA . PRO A 1 4 ? 0.962 10.591 -3.760 1.00 0.00 4 PRO A CA 7
ATOM 2528 C C . PRO A 1 4 ? 0.289 9.267 -3.402 1.00 0.00 4 PRO A C 7
ATOM 2529 O O . PRO A 1 4 ? 0.781 8.537 -2.525 1.00 0.00 4 PRO A O 7
ATOM 2540 N N . CYS A 1 5 ? -0.803 8.949 -4.039 1.00 0.00 5 CYS A N 7
ATOM 2541 C CA . CYS A 1 5 ? -1.525 7.757 -3.673 1.00 0.00 5 CYS A CA 7
ATOM 2542 C C . CYS A 1 5 ? -1.124 6.549 -4.496 1.00 0.00 5 CYS A C 7
ATOM 2543 O O . CYS A 1 5 ? -1.163 6.567 -5.735 1.00 0.00 5 CYS A O 7
ATOM 2550 N N . PHE A 1 6 ? -0.703 5.528 -3.807 1.00 0.00 6 PHE A N 7
ATOM 2551 C CA . PHE A 1 6 ? -0.402 4.251 -4.396 1.00 0.00 6 PHE A CA 7
ATOM 2552 C C . PHE A 1 6 ? -1.230 3.185 -3.698 1.00 0.00 6 PHE A C 7
ATOM 2553 O O . PHE A 1 6 ? -1.456 3.262 -2.474 1.00 0.00 6 PHE A O 7
ATOM 2570 N N . CYS A 1 7 ? -1.692 2.223 -4.440 1.00 0.00 7 CYS A N 7
ATOM 2571 C CA . CYS A 1 7 ? -2.620 1.250 -3.920 1.00 0.00 7 CYS A CA 7
ATOM 2572 C C . CYS A 1 7 ? -2.181 -0.169 -4.193 1.00 0.00 7 CYS A C 7
ATOM 2573 O O . CYS A 1 7 ? -1.385 -0.429 -5.099 1.00 0.00 7 CYS A O 7
ATOM 2580 N N . VAL A 1 8 ? -2.704 -1.071 -3.401 1.00 0.00 8 VAL A N 7
ATOM 2581 C CA . VAL A 1 8 ? -2.526 -2.479 -3.589 1.00 0.00 8 VAL A CA 7
ATOM 2582 C C . VAL A 1 8 ? -3.796 -3.179 -3.235 1.00 0.00 8 VAL A C 7
ATOM 2583 O O . VAL A 1 8 ? -4.464 -2.836 -2.256 1.00 0.00 8 VAL A O 7
ATOM 2596 N N . GLU A 1 9 ? -4.151 -4.099 -4.037 1.00 0.00 9 GLU A N 7
ATOM 2597 C CA . GLU A 1 9 ? -5.349 -4.838 -3.818 1.00 0.00 9 GLU A CA 7
ATOM 2598 C C . GLU A 1 9 ? -5.030 -6.086 -3.057 1.00 0.00 9 GLU A C 7
ATOM 2599 O O . GLU A 1 9 ? -4.427 -7.029 -3.590 1.00 0.00 9 GLU A O 7
ATOM 2611 N N . ASP A 1 10 ? -5.390 -6.074 -1.802 1.00 0.00 10 ASP A N 7
ATOM 2612 C CA . ASP A 1 10 ? -5.136 -7.191 -0.938 1.00 0.00 10 ASP A CA 7
ATOM 2613 C C . ASP A 1 10 ? -6.047 -8.328 -1.271 1.00 0.00 10 ASP A C 7
ATOM 2614 O O . ASP A 1 10 ? -7.269 -8.233 -1.126 1.00 0.00 10 ASP A O 7
ATOM 2623 N N . GLU A 1 11 ? -5.435 -9.387 -1.723 1.00 0.00 11 GLU A N 7
ATOM 2624 C CA . GLU A 1 11 ? -6.102 -10.609 -2.131 1.00 0.00 11 GLU A CA 7
ATOM 2625 C C . GLU A 1 11 ? -6.828 -11.254 -0.962 1.00 0.00 11 GLU A C 7
ATOM 2626 O O . GLU A 1 11 ? -7.853 -11.907 -1.143 1.00 0.00 11 GLU A O 7
ATOM 2638 N N . THR A 1 12 ? -6.295 -11.053 0.226 1.00 0.00 12 THR A N 7
ATOM 2639 C CA . THR A 1 12 ? -6.821 -11.663 1.417 1.00 0.00 12 THR A CA 7
ATOM 2640 C C . THR A 1 12 ? -8.199 -11.059 1.765 1.00 0.00 12 THR A C 7
ATOM 2641 O O . THR A 1 12 ? -9.206 -11.777 1.858 1.00 0.00 12 THR A O 7
ATOM 2652 N N . SER A 1 13 ? -8.240 -9.746 1.905 1.00 0.00 13 SER A N 7
ATOM 2653 C CA . SER A 1 13 ? -9.454 -9.041 2.254 1.00 0.00 13 SER A CA 7
ATOM 2654 C C . SER A 1 13 ? -10.352 -8.848 1.043 1.00 0.00 13 SER A C 7
ATOM 2655 O O . SER A 1 13 ? -11.568 -8.708 1.177 1.00 0.00 13 SER A O 7
ATOM 2663 N N . GLY A 1 14 ? -9.752 -8.868 -0.132 1.00 0.00 14 GLY A N 7
ATOM 2664 C CA . GLY A 1 14 ? -10.486 -8.607 -1.340 1.00 0.00 14 GLY A CA 7
ATOM 2665 C C . GLY A 1 14 ? -10.782 -7.138 -1.424 1.00 0.00 14 GLY A C 7
ATOM 2666 O O . GLY A 1 14 ? -11.849 -6.725 -1.883 1.00 0.00 14 GLY A O 7
ATOM 2670 N N . ALA A 1 15 ? -9.840 -6.355 -0.944 1.00 0.00 15 ALA A N 7
ATOM 2671 C CA . ALA A 1 15 ? -9.992 -4.924 -0.866 1.00 0.00 15 ALA A CA 7
ATOM 2672 C C . ALA A 1 15 ? -8.677 -4.227 -1.168 1.00 0.00 15 ALA A C 7
ATOM 2673 O O . ALA A 1 15 ? -7.606 -4.693 -0.762 1.00 0.00 15 ALA A O 7
ATOM 2680 N N . LYS A 1 16 ? -8.753 -3.155 -1.907 1.00 0.00 16 LYS A N 7
ATOM 2681 C CA . LYS A 1 16 ? -7.606 -2.369 -2.256 1.00 0.00 16 LYS A CA 7
ATOM 2682 C C . LYS A 1 16 ? -7.325 -1.304 -1.223 1.00 0.00 16 LYS A C 7
ATOM 2683 O O . LYS A 1 16 ? -8.133 -0.413 -0.984 1.00 0.00 16 LYS A O 7
ATOM 2702 N N . THR A 1 17 ? -6.170 -1.403 -0.630 1.00 0.00 17 THR A N 7
ATOM 2703 C CA . THR A 1 17 ? -5.742 -0.484 0.366 1.00 0.00 17 THR A CA 7
ATOM 2704 C C . THR A 1 17 ? -4.837 0.529 -0.323 1.00 0.00 17 THR A C 7
ATOM 2705 O O . THR A 1 17 ? -4.144 0.181 -1.298 1.00 0.00 17 THR A O 7
ATOM 2716 N N . CYS A 1 18 ? -4.853 1.752 0.123 1.00 0.00 18 CYS A N 7
ATOM 2717 C CA . CYS A 1 18 ? -4.064 2.766 -0.502 1.00 0.00 18 CYS A CA 7
ATOM 2718 C C . CYS A 1 18 ? -3.365 3.598 0.525 1.00 0.00 18 CYS A C 7
ATOM 2719 O O . CYS A 1 18 ? -3.752 3.622 1.700 1.00 0.00 18 CYS A O 7
ATOM 2726 N N . VAL A 1 19 ? -2.349 4.267 0.078 1.00 0.00 19 VAL A N 7
ATOM 2727 C CA . VAL A 1 19 ? -1.568 5.176 0.878 1.00 0.00 19 VAL A CA 7
ATOM 2728 C C . VAL A 1 19 ? -1.453 6.458 0.075 1.00 0.00 19 VAL A C 7
ATOM 2729 O O . VAL A 1 19 ? -0.941 6.420 -1.044 1.00 0.00 19 VAL A O 7
ATOM 2742 N N . PRO A 1 20 ? -1.964 7.598 0.581 1.00 0.00 20 PRO A N 7
ATOM 2743 C CA . PRO A 1 20 ? -2.632 7.699 1.894 1.00 0.00 20 PRO A CA 7
ATOM 2744 C C . PRO A 1 20 ? -3.956 6.938 1.960 1.00 0.00 20 PRO A C 7
ATOM 2745 O O . PRO A 1 20 ? -4.607 6.670 0.919 1.00 0.00 20 PRO A O 7
ATOM 2756 N N . ASP A 1 21 ? -4.330 6.606 3.177 1.00 0.00 21 ASP A N 7
ATOM 2757 C CA . ASP A 1 21 ? -5.527 5.840 3.490 1.00 0.00 21 ASP A CA 7
ATOM 2758 C C . ASP A 1 21 ? -6.746 6.446 2.850 1.00 0.00 21 ASP A C 7
ATOM 2759 O O . ASP A 1 21 ? -7.085 7.608 3.116 1.00 0.00 21 ASP A O 7
ATOM 2768 N N . ASN A 1 22 ? -7.377 5.661 2.002 1.00 0.00 22 ASN A N 7
ATOM 2769 C CA . ASN A 1 22 ? -8.569 6.028 1.274 1.00 0.00 22 ASN A CA 7
ATOM 2770 C C . ASN A 1 22 ? -8.430 7.339 0.526 1.00 0.00 22 ASN A C 7
ATOM 2771 O O . ASN A 1 22 ? -9.285 8.211 0.651 1.00 0.00 22 ASN A O 7
ATOM 2782 N N . CYS A 1 23 ? -7.343 7.490 -0.239 1.00 0.00 23 CYS A N 7
ATOM 2783 C CA . CYS A 1 23 ? -7.129 8.683 -1.066 1.00 0.00 23 CYS A CA 7
ATOM 2784 C C . CYS A 1 23 ? -8.355 8.990 -1.920 1.00 0.00 23 CYS A C 7
ATOM 2785 O O . CYS A 1 23 ? -8.816 10.130 -1.995 1.00 0.00 23 CYS A O 7
ATOM 2792 N N . ASP A 1 24 ? -8.924 7.966 -2.483 1.00 0.00 24 ASP A N 7
ATOM 2793 C CA . ASP A 1 24 ? -10.115 8.125 -3.276 1.00 0.00 24 ASP A CA 7
ATOM 2794 C C . ASP A 1 24 ? -11.326 7.775 -2.456 1.00 0.00 24 ASP A C 7
ATOM 2795 O O . ASP A 1 24 ? -11.859 6.661 -2.520 1.00 0.00 24 ASP A O 7
ATOM 2804 N N . ALA A 1 25 ? -11.694 8.701 -1.621 1.00 0.00 25 ALA A N 7
ATOM 2805 C CA . ALA A 1 25 ? -12.871 8.589 -0.771 1.00 0.00 25 ALA A CA 7
ATOM 2806 C C . ALA A 1 25 ? -13.285 9.964 -0.295 1.00 0.00 25 ALA A C 7
ATOM 2807 O O . ALA A 1 25 ? -14.071 10.099 0.642 1.00 0.00 25 ALA A O 7
ATOM 2814 N N . SER A 1 26 ? -12.808 10.971 -0.976 1.00 0.00 26 SER A N 7
ATOM 2815 C CA . SER A 1 26 ? -13.019 12.328 -0.566 1.00 0.00 26 SER A CA 7
ATOM 2816 C C . SER A 1 26 ? -14.436 12.766 -0.908 1.00 0.00 26 SER A C 7
ATOM 2817 O O . SER A 1 26 ? -14.923 12.526 -2.013 1.00 0.00 26 SER A O 7
ATOM 2825 N N . ARG A 1 27 ? -15.110 13.350 0.051 1.00 0.00 27 ARG A N 7
ATOM 2826 C CA . ARG A 1 27 ? -16.443 13.856 -0.151 1.00 0.00 27 ARG A CA 7
ATOM 2827 C C . ARG A 1 27 ? -16.482 15.326 0.212 1.00 0.00 27 ARG A C 7
ATOM 2828 O O . ARG A 1 27 ? -16.611 15.680 1.382 1.00 0.00 27 ARG A O 7
ATOM 2849 N N . GLY A 1 28 ? -16.304 16.169 -0.769 1.00 0.00 28 GLY A N 7
ATOM 2850 C CA . GLY A 1 28 ? -16.315 17.587 -0.539 1.00 0.00 28 GLY A CA 7
ATOM 2851 C C . GLY A 1 28 ? -15.704 18.318 -1.698 1.00 0.00 28 GLY A C 7
ATOM 2852 O O . GLY A 1 28 ? -15.989 17.995 -2.853 1.00 0.00 28 GLY A O 7
ATOM 2856 N N . THR A 1 29 ? -14.880 19.285 -1.419 1.00 0.00 29 THR A N 7
ATOM 2857 C CA . THR A 1 29 ? -14.215 20.016 -2.463 1.00 0.00 29 THR A CA 7
ATOM 2858 C C . THR A 1 29 ? -12.688 19.894 -2.317 1.00 0.00 29 THR A C 7
ATOM 2859 O O . THR A 1 29 ? -11.934 20.189 -3.256 1.00 0.00 29 THR A O 7
ATOM 2870 N N . ASN A 1 30 ? -12.239 19.442 -1.165 1.00 0.00 30 ASN A N 7
ATOM 2871 C CA . ASN A 1 30 ? -10.823 19.245 -0.918 1.00 0.00 30 ASN A CA 7
ATOM 2872 C C . ASN A 1 30 ? -10.518 17.769 -0.900 1.00 0.00 30 ASN A C 7
ATOM 2873 O O . ASN A 1 30 ? -11.031 17.052 -0.027 1.00 0.00 30 ASN A O 7
ATOM 2884 N N . PRO A 1 31 ? -9.698 17.283 -1.863 1.00 0.00 31 PRO A N 7
ATOM 2885 C CA . PRO A 1 31 ? -9.343 15.860 -1.986 1.00 0.00 31 PRO A CA 7
ATOM 2886 C C . PRO A 1 31 ? -8.723 15.302 -0.713 1.00 0.00 31 PRO A C 7
ATOM 2887 O O . PRO A 1 31 ? -9.424 14.602 0.032 1.00 0.00 31 PRO A O 7
ATOM 2899 N N . ASP A 1 1 ? -2.159 20.164 -3.113 1.00 0.00 1 ASP A N 8
ATOM 2900 C CA . ASP A 1 1 ? -0.839 19.540 -3.066 1.00 0.00 1 ASP A CA 8
ATOM 2901 C C . ASP A 1 1 ? -0.886 18.256 -3.848 1.00 0.00 1 ASP A C 8
ATOM 2902 O O . ASP A 1 1 ? -1.933 17.596 -3.892 1.00 0.00 1 ASP A O 8
ATOM 2913 N N . VAL A 1 2 ? 0.201 17.899 -4.489 1.00 0.00 2 VAL A N 8
ATOM 2914 C CA . VAL A 1 2 ? 0.251 16.670 -5.238 1.00 0.00 2 VAL A CA 8
ATOM 2915 C C . VAL A 1 2 ? 0.800 15.578 -4.356 1.00 0.00 2 VAL A C 8
ATOM 2916 O O . VAL A 1 2 ? 2.006 15.488 -4.127 1.00 0.00 2 VAL A O 8
ATOM 2929 N N . SER A 1 3 ? -0.076 14.798 -3.819 1.00 0.00 3 SER A N 8
ATOM 2930 C CA . SER A 1 3 ? 0.307 13.712 -2.983 1.00 0.00 3 SER A CA 8
ATOM 2931 C C . SER A 1 3 ? -0.019 12.400 -3.694 1.00 0.00 3 SER A C 8
ATOM 2932 O O . SER A 1 3 ? -1.176 11.977 -3.709 1.00 0.00 3 SER A O 8
ATOM 2940 N N . PRO A 1 4 ? 0.970 11.778 -4.359 1.00 0.00 4 PRO A N 8
ATOM 2941 C CA . PRO A 1 4 ? 0.765 10.516 -5.063 1.00 0.00 4 PRO A CA 8
ATOM 2942 C C . PRO A 1 4 ? 0.359 9.404 -4.115 1.00 0.00 4 PRO A C 8
ATOM 2943 O O . PRO A 1 4 ? 0.988 9.189 -3.067 1.00 0.00 4 PRO A O 8
ATOM 2954 N N . CYS A 1 5 ? -0.693 8.742 -4.449 1.00 0.00 5 CYS A N 8
ATOM 2955 C CA . CYS A 1 5 ? -1.186 7.665 -3.657 1.00 0.00 5 CYS A CA 8
ATOM 2956 C C . CYS A 1 5 ? -0.752 6.383 -4.290 1.00 0.00 5 CYS A C 8
ATOM 2957 O O . CYS A 1 5 ? -0.681 6.294 -5.523 1.00 0.00 5 CYS A O 8
ATOM 2964 N N . PHE A 1 6 ? -0.442 5.405 -3.504 1.00 0.00 6 PHE A N 8
ATOM 2965 C CA . PHE A 1 6 ? -0.129 4.145 -4.064 1.00 0.00 6 PHE A CA 8
ATOM 2966 C C . PHE A 1 6 ? -1.150 3.143 -3.590 1.00 0.00 6 PHE A C 8
ATOM 2967 O O . PHE A 1 6 ? -1.396 3.028 -2.396 1.00 0.00 6 PHE A O 8
ATOM 2984 N N . CYS A 1 7 ? -1.760 2.456 -4.503 1.00 0.00 7 CYS A N 8
ATOM 2985 C CA . CYS A 1 7 ? -2.790 1.516 -4.162 1.00 0.00 7 CYS A CA 8
ATOM 2986 C C . CYS A 1 7 ? -2.387 0.106 -4.501 1.00 0.00 7 CYS A C 8
ATOM 2987 O O . CYS A 1 7 ? -1.601 -0.120 -5.424 1.00 0.00 7 CYS A O 8
ATOM 2994 N N . VAL A 1 8 ? -2.904 -0.828 -3.737 1.00 0.00 8 VAL A N 8
ATOM 2995 C CA . VAL A 1 8 ? -2.682 -2.247 -3.941 1.00 0.00 8 VAL A CA 8
ATOM 2996 C C . VAL A 1 8 ? -3.998 -2.950 -3.628 1.00 0.00 8 VAL A C 8
ATOM 2997 O O . VAL A 1 8 ? -4.749 -2.509 -2.755 1.00 0.00 8 VAL A O 8
ATOM 3010 N N . GLU A 1 9 ? -4.291 -3.992 -4.324 1.00 0.00 9 GLU A N 8
ATOM 3011 C CA . GLU A 1 9 ? -5.472 -4.761 -4.049 1.00 0.00 9 GLU A CA 8
ATOM 3012 C C . GLU A 1 9 ? -5.089 -5.855 -3.089 1.00 0.00 9 GLU A C 8
ATOM 3013 O O . GLU A 1 9 ? -4.379 -6.808 -3.462 1.00 0.00 9 GLU A O 8
ATOM 3025 N N . ASP A 1 10 ? -5.497 -5.697 -1.842 1.00 0.00 10 ASP A N 8
ATOM 3026 C CA . ASP A 1 10 ? -5.153 -6.646 -0.806 1.00 0.00 10 ASP A CA 8
ATOM 3027 C C . ASP A 1 10 ? -5.892 -7.914 -1.018 1.00 0.00 10 ASP A C 8
ATOM 3028 O O . ASP A 1 10 ? -7.117 -7.948 -0.953 1.00 0.00 10 ASP A O 8
ATOM 3037 N N . GLU A 1 11 ? -5.147 -8.943 -1.254 1.00 0.00 11 GLU A N 8
ATOM 3038 C CA . GLU A 1 11 ? -5.676 -10.247 -1.595 1.00 0.00 11 GLU A CA 8
ATOM 3039 C C . GLU A 1 11 ? -6.295 -10.960 -0.400 1.00 0.00 11 GLU A C 8
ATOM 3040 O O . GLU A 1 11 ? -7.097 -11.878 -0.572 1.00 0.00 11 GLU A O 8
ATOM 3052 N N . THR A 1 12 ? -5.958 -10.529 0.789 1.00 0.00 12 THR A N 8
ATOM 3053 C CA . THR A 1 12 ? -6.467 -11.162 1.977 1.00 0.00 12 THR A CA 8
ATOM 3054 C C . THR A 1 12 ? -7.862 -10.610 2.297 1.00 0.00 12 THR A C 8
ATOM 3055 O O . THR A 1 12 ? -8.786 -11.351 2.613 1.00 0.00 12 THR A O 8
ATOM 3066 N N . SER A 1 13 ? -7.995 -9.314 2.180 1.00 0.00 13 SER A N 8
ATOM 3067 C CA . SER A 1 13 ? -9.233 -8.641 2.463 1.00 0.00 13 SER A CA 8
ATOM 3068 C C . SER A 1 13 ? -10.137 -8.644 1.230 1.00 0.00 13 SER A C 8
ATOM 3069 O O . SER A 1 13 ? -11.370 -8.614 1.339 1.00 0.00 13 SER A O 8
ATOM 3077 N N . GLY A 1 14 ? -9.514 -8.688 0.066 1.00 0.00 14 GLY A N 8
ATOM 3078 C CA . GLY A 1 14 ? -10.236 -8.606 -1.180 1.00 0.00 14 GLY A CA 8
ATOM 3079 C C . GLY A 1 14 ? -10.611 -7.178 -1.457 1.00 0.00 14 GLY A C 8
ATOM 3080 O O . GLY A 1 14 ? -11.601 -6.895 -2.120 1.00 0.00 14 GLY A O 8
ATOM 3084 N N . ALA A 1 15 ? -9.800 -6.277 -0.960 1.00 0.00 15 ALA A N 8
ATOM 3085 C CA . ALA A 1 15 ? -10.106 -4.879 -1.036 1.00 0.00 15 ALA A CA 8
ATOM 3086 C C . ALA A 1 15 ? -8.906 -4.077 -1.464 1.00 0.00 15 ALA A C 8
ATOM 3087 O O . ALA A 1 15 ? -7.791 -4.291 -0.971 1.00 0.00 15 ALA A O 8
ATOM 3094 N N . LYS A 1 16 ? -9.122 -3.205 -2.410 1.00 0.00 16 LYS A N 8
ATOM 3095 C CA . LYS A 1 16 ? -8.133 -2.263 -2.830 1.00 0.00 16 LYS A CA 8
ATOM 3096 C C . LYS A 1 16 ? -7.891 -1.287 -1.698 1.00 0.00 16 LYS A C 8
ATOM 3097 O O . LYS A 1 16 ? -8.819 -0.620 -1.222 1.00 0.00 16 LYS A O 8
ATOM 3116 N N . THR A 1 17 ? -6.685 -1.240 -1.257 1.00 0.00 17 THR A N 8
ATOM 3117 C CA . THR A 1 17 ? -6.292 -0.389 -0.196 1.00 0.00 17 THR A CA 8
ATOM 3118 C C . THR A 1 17 ? -5.231 0.544 -0.745 1.00 0.00 17 THR A C 8
ATOM 3119 O O . THR A 1 17 ? -4.532 0.194 -1.712 1.00 0.00 17 THR A O 8
ATOM 3130 N N . CYS A 1 18 ? -5.132 1.708 -0.208 1.00 0.00 18 CYS A N 8
ATOM 3131 C CA . CYS A 1 18 ? -4.201 2.659 -0.718 1.00 0.00 18 CYS A CA 8
ATOM 3132 C C . CYS A 1 18 ? -3.399 3.269 0.385 1.00 0.00 18 CYS A C 8
ATOM 3133 O O . CYS A 1 18 ? -3.742 3.152 1.554 1.00 0.00 18 CYS A O 8
ATOM 3140 N N . VAL A 1 19 ? -2.334 3.891 0.012 1.00 0.00 19 VAL A N 8
ATOM 3141 C CA . VAL A 1 19 ? -1.472 4.604 0.915 1.00 0.00 19 VAL A CA 8
ATOM 3142 C C . VAL A 1 19 ? -1.355 6.033 0.392 1.00 0.00 19 VAL A C 8
ATOM 3143 O O . VAL A 1 19 ? -0.769 6.248 -0.682 1.00 0.00 19 VAL A O 8
ATOM 3156 N N . PRO A 1 20 ? -1.933 7.029 1.088 1.00 0.00 20 PRO A N 8
ATOM 3157 C CA . PRO A 1 20 ? -2.673 6.834 2.348 1.00 0.00 20 PRO A CA 8
ATOM 3158 C C . PRO A 1 20 ? -4.031 6.184 2.145 1.00 0.00 20 PRO A C 8
ATOM 3159 O O . PRO A 1 20 ? -4.595 6.197 1.030 1.00 0.00 20 PRO A O 8
ATOM 3170 N N . ASP A 1 21 ? -4.550 5.634 3.221 1.00 0.00 21 ASP A N 8
ATOM 3171 C CA . ASP A 1 21 ? -5.819 4.919 3.206 1.00 0.00 21 ASP A CA 8
ATOM 3172 C C . ASP A 1 21 ? -6.938 5.799 2.699 1.00 0.00 21 ASP A C 8
ATOM 3173 O O . ASP A 1 21 ? -7.116 6.924 3.181 1.00 0.00 21 ASP A O 8
ATOM 3182 N N . ASN A 1 22 ? -7.658 5.288 1.711 1.00 0.00 22 ASN A N 8
ATOM 3183 C CA . ASN A 1 22 ? -8.778 5.951 1.078 1.00 0.00 22 ASN A CA 8
ATOM 3184 C C . ASN A 1 22 ? -8.445 7.338 0.566 1.00 0.00 22 ASN A C 8
ATOM 3185 O O . ASN A 1 22 ? -9.242 8.265 0.688 1.00 0.00 22 ASN A O 8
ATOM 3196 N N . CYS A 1 23 ? -7.255 7.462 -0.016 1.00 0.00 23 CYS A N 8
ATOM 3197 C CA . CYS A 1 23 ? -6.802 8.698 -0.637 1.00 0.00 23 CYS A CA 8
ATOM 3198 C C . CYS A 1 23 ? -7.771 9.171 -1.712 1.00 0.00 23 CYS A C 8
ATOM 3199 O O . CYS A 1 23 ? -8.128 10.349 -1.788 1.00 0.00 23 CYS A O 8
ATOM 3206 N N . ASP A 1 24 ? -8.230 8.251 -2.487 1.00 0.00 24 ASP A N 8
ATOM 3207 C CA . ASP A 1 24 ? -9.090 8.551 -3.593 1.00 0.00 24 ASP A CA 8
ATOM 3208 C C . ASP A 1 24 ? -10.532 8.477 -3.167 1.00 0.00 24 ASP A C 8
ATOM 3209 O O . ASP A 1 24 ? -11.218 7.468 -3.335 1.00 0.00 24 ASP A O 8
ATOM 3218 N N . ALA A 1 25 ? -10.931 9.510 -2.508 1.00 0.00 25 ALA A N 8
ATOM 3219 C CA . ALA A 1 25 ? -12.283 9.690 -2.067 1.00 0.00 25 ALA A CA 8
ATOM 3220 C C . ALA A 1 25 ? -12.690 11.131 -2.295 1.00 0.00 25 ALA A C 8
ATOM 3221 O O . ALA A 1 25 ? -12.383 12.011 -1.490 1.00 0.00 25 ALA A O 8
ATOM 3228 N N . SER A 1 26 ? -13.294 11.380 -3.416 1.00 0.00 26 SER A N 8
ATOM 3229 C CA . SER A 1 26 ? -13.739 12.698 -3.765 1.00 0.00 26 SER A CA 8
ATOM 3230 C C . SER A 1 26 ? -15.094 12.578 -4.438 1.00 0.00 26 SER A C 8
ATOM 3231 O O . SER A 1 26 ? -15.488 11.481 -4.849 1.00 0.00 26 SER A O 8
ATOM 3239 N N . ARG A 1 27 ? -15.799 13.678 -4.551 1.00 0.00 27 ARG A N 8
ATOM 3240 C CA . ARG A 1 27 ? -17.135 13.682 -5.118 1.00 0.00 27 ARG A CA 8
ATOM 3241 C C . ARG A 1 27 ? -17.081 13.762 -6.630 1.00 0.00 27 ARG A C 8
ATOM 3242 O O . ARG A 1 27 ? -18.065 13.473 -7.313 1.00 0.00 27 ARG A O 8
ATOM 3263 N N . GLY A 1 28 ? -15.954 14.155 -7.145 1.00 0.00 28 GLY A N 8
ATOM 3264 C CA . GLY A 1 28 ? -15.776 14.249 -8.561 1.00 0.00 28 GLY A CA 8
ATOM 3265 C C . GLY A 1 28 ? -14.322 14.306 -8.904 1.00 0.00 28 GLY A C 8
ATOM 3266 O O . GLY A 1 28 ? -13.507 14.750 -8.084 1.00 0.00 28 GLY A O 8
ATOM 3270 N N . THR A 1 29 ? -13.969 13.849 -10.080 1.00 0.00 29 THR A N 8
ATOM 3271 C CA . THR A 1 29 ? -12.606 13.887 -10.496 1.00 0.00 29 THR A CA 8
ATOM 3272 C C . THR A 1 29 ? -12.312 15.254 -11.067 1.00 0.00 29 THR A C 8
ATOM 3273 O O . THR A 1 29 ? -12.586 15.525 -12.235 1.00 0.00 29 THR A O 8
ATOM 3284 N N . ASN A 1 30 ? -11.855 16.129 -10.237 1.00 0.00 30 ASN A N 8
ATOM 3285 C CA . ASN A 1 30 ? -11.506 17.449 -10.671 1.00 0.00 30 ASN A CA 8
ATOM 3286 C C . ASN A 1 30 ? -10.023 17.630 -10.550 1.00 0.00 30 ASN A C 8
ATOM 3287 O O . ASN A 1 30 ? -9.437 17.239 -9.528 1.00 0.00 30 ASN A O 8
ATOM 3298 N N . PRO A 1 31 ? -9.374 18.134 -11.599 1.00 0.00 31 PRO A N 8
ATOM 3299 C CA . PRO A 1 31 ? -7.957 18.410 -11.568 1.00 0.00 31 PRO A CA 8
ATOM 3300 C C . PRO A 1 31 ? -7.671 19.612 -10.668 1.00 0.00 31 PRO A C 8
ATOM 3301 O O . PRO A 1 31 ? -7.788 20.766 -11.126 1.00 0.00 31 PRO A O 8
ATOM 3313 N N . ASP A 1 1 ? 4.832 17.034 4.581 1.00 0.00 1 ASP A N 9
ATOM 3314 C CA . ASP A 1 1 ? 5.095 15.625 4.273 1.00 0.00 1 ASP A CA 9
ATOM 3315 C C . ASP A 1 1 ? 3.834 14.969 3.785 1.00 0.00 1 ASP A C 9
ATOM 3316 O O . ASP A 1 1 ? 2.755 15.188 4.350 1.00 0.00 1 ASP A O 9
ATOM 3327 N N . VAL A 1 2 ? 3.941 14.184 2.740 1.00 0.00 2 VAL A N 9
ATOM 3328 C CA . VAL A 1 2 ? 2.801 13.474 2.212 1.00 0.00 2 VAL A CA 9
ATOM 3329 C C . VAL A 1 2 ? 3.246 12.129 1.640 1.00 0.00 2 VAL A C 9
ATOM 3330 O O . VAL A 1 2 ? 4.291 12.026 0.969 1.00 0.00 2 VAL A O 9
ATOM 3343 N N . SER A 1 3 ? 2.501 11.112 1.941 1.00 0.00 3 SER A N 9
ATOM 3344 C CA . SER A 1 3 ? 2.765 9.798 1.453 1.00 0.00 3 SER A CA 9
ATOM 3345 C C . SER A 1 3 ? 2.095 9.660 0.083 1.00 0.00 3 SER A C 9
ATOM 3346 O O . SER A 1 3 ? 0.966 10.137 -0.092 1.00 0.00 3 SER A O 9
ATOM 3354 N N . PRO A 1 4 ? 2.777 9.056 -0.911 1.00 0.00 4 PRO A N 9
ATOM 3355 C CA . PRO A 1 4 ? 2.217 8.876 -2.253 1.00 0.00 4 PRO A CA 9
ATOM 3356 C C . PRO A 1 4 ? 0.941 8.068 -2.211 1.00 0.00 4 PRO A C 9
ATOM 3357 O O . PRO A 1 4 ? 0.821 7.124 -1.433 1.00 0.00 4 PRO A O 9
ATOM 3368 N N . CYS A 1 5 ? 0.006 8.438 -3.017 1.00 0.00 5 CYS A N 9
ATOM 3369 C CA . CYS A 1 5 ? -1.255 7.779 -3.061 1.00 0.00 5 CYS A CA 9
ATOM 3370 C C . CYS A 1 5 ? -1.237 6.711 -4.135 1.00 0.00 5 CYS A C 9
ATOM 3371 O O . CYS A 1 5 ? -1.254 7.014 -5.332 1.00 0.00 5 CYS A O 9
ATOM 3378 N N . PHE A 1 6 ? -1.142 5.480 -3.718 1.00 0.00 6 PHE A N 9
ATOM 3379 C CA . PHE A 1 6 ? -1.165 4.370 -4.632 1.00 0.00 6 PHE A CA 9
ATOM 3380 C C . PHE A 1 6 ? -2.122 3.324 -4.123 1.00 0.00 6 PHE A C 9
ATOM 3381 O O . PHE A 1 6 ? -2.302 3.175 -2.906 1.00 0.00 6 PHE A O 9
ATOM 3398 N N . CYS A 1 7 ? -2.767 2.641 -5.016 1.00 0.00 7 CYS A N 9
ATOM 3399 C CA . CYS A 1 7 ? -3.703 1.631 -4.634 1.00 0.00 7 CYS A CA 9
ATOM 3400 C C . CYS A 1 7 ? -3.201 0.282 -5.069 1.00 0.00 7 CYS A C 9
ATOM 3401 O O . CYS A 1 7 ? -2.555 0.155 -6.119 1.00 0.00 7 CYS A O 9
ATOM 3408 N N . VAL A 1 8 ? -3.467 -0.713 -4.263 1.00 0.00 8 VAL A N 9
ATOM 3409 C CA . VAL A 1 8 ? -2.965 -2.052 -4.467 1.00 0.00 8 VAL A CA 9
ATOM 3410 C C . VAL A 1 8 ? -4.109 -2.989 -4.176 1.00 0.00 8 VAL A C 9
ATOM 3411 O O . VAL A 1 8 ? -5.024 -2.625 -3.418 1.00 0.00 8 VAL A O 9
ATOM 3424 N N . GLU A 1 9 ? -4.104 -4.146 -4.769 1.00 0.00 9 GLU A N 9
ATOM 3425 C CA . GLU A 1 9 ? -5.089 -5.121 -4.441 1.00 0.00 9 GLU A CA 9
ATOM 3426 C C . GLU A 1 9 ? -4.671 -5.757 -3.136 1.00 0.00 9 GLU A C 9
ATOM 3427 O O . GLU A 1 9 ? -3.675 -6.474 -3.075 1.00 0.00 9 GLU A O 9
ATOM 3439 N N . ASP A 1 10 ? -5.373 -5.446 -2.094 1.00 0.00 10 ASP A N 9
ATOM 3440 C CA . ASP A 1 10 ? -5.044 -5.970 -0.812 1.00 0.00 10 ASP A CA 9
ATOM 3441 C C . ASP A 1 10 ? -5.664 -7.312 -0.624 1.00 0.00 10 ASP A C 9
ATOM 3442 O O . ASP A 1 10 ? -6.888 -7.453 -0.607 1.00 0.00 10 ASP A O 9
ATOM 3451 N N . GLU A 1 11 ? -4.818 -8.286 -0.483 1.00 0.00 11 GLU A N 9
ATOM 3452 C CA . GLU A 1 11 ? -5.209 -9.666 -0.314 1.00 0.00 11 GLU A CA 9
ATOM 3453 C C . GLU A 1 11 ? -5.823 -9.918 1.061 1.00 0.00 11 GLU A C 9
ATOM 3454 O O . GLU A 1 11 ? -6.531 -10.903 1.263 1.00 0.00 11 GLU A O 9
ATOM 3466 N N . THR A 1 12 ? -5.556 -9.029 1.983 1.00 0.00 12 THR A N 9
ATOM 3467 C CA . THR A 1 12 ? -6.081 -9.141 3.324 1.00 0.00 12 THR A CA 9
ATOM 3468 C C . THR A 1 12 ? -7.592 -8.843 3.299 1.00 0.00 12 THR A C 9
ATOM 3469 O O . THR A 1 12 ? -8.403 -9.588 3.863 1.00 0.00 12 THR A O 9
ATOM 3480 N N . SER A 1 13 ? -7.956 -7.762 2.634 1.00 0.00 13 SER A N 9
ATOM 3481 C CA . SER A 1 13 ? -9.339 -7.378 2.488 1.00 0.00 13 SER A CA 9
ATOM 3482 C C . SER A 1 13 ? -10.002 -8.143 1.335 1.00 0.00 13 SER A C 9
ATOM 3483 O O . SER A 1 13 ? -11.199 -8.431 1.375 1.00 0.00 13 SER A O 9
ATOM 3491 N N . GLY A 1 14 ? -9.217 -8.474 0.324 1.00 0.00 14 GLY A N 9
ATOM 3492 C CA . GLY A 1 14 ? -9.730 -9.191 -0.821 1.00 0.00 14 GLY A CA 9
ATOM 3493 C C . GLY A 1 14 ? -10.132 -8.249 -1.938 1.00 0.00 14 GLY A C 9
ATOM 3494 O O . GLY A 1 14 ? -10.834 -8.646 -2.877 1.00 0.00 14 GLY A O 9
ATOM 3498 N N . ALA A 1 15 ? -9.667 -7.012 -1.854 1.00 0.00 15 ALA A N 9
ATOM 3499 C CA . ALA A 1 15 ? -10.009 -5.976 -2.822 1.00 0.00 15 ALA A CA 9
ATOM 3500 C C . ALA A 1 15 ? -8.982 -4.858 -2.759 1.00 0.00 15 ALA A C 9
ATOM 3501 O O . ALA A 1 15 ? -8.125 -4.855 -1.874 1.00 0.00 15 ALA A O 9
ATOM 3508 N N . LYS A 1 16 ? -9.066 -3.915 -3.676 1.00 0.00 16 LYS A N 9
ATOM 3509 C CA . LYS A 1 16 ? -8.148 -2.800 -3.710 1.00 0.00 16 LYS A CA 9
ATOM 3510 C C . LYS A 1 16 ? -8.315 -1.864 -2.548 1.00 0.00 16 LYS A C 9
ATOM 3511 O O . LYS A 1 16 ? -9.422 -1.483 -2.163 1.00 0.00 16 LYS A O 9
ATOM 3530 N N . THR A 1 17 ? -7.218 -1.543 -1.981 1.00 0.00 17 THR A N 9
ATOM 3531 C CA . THR A 1 17 ? -7.120 -0.637 -0.898 1.00 0.00 17 THR A CA 9
ATOM 3532 C C . THR A 1 17 ? -5.974 0.290 -1.250 1.00 0.00 17 THR A C 9
ATOM 3533 O O . THR A 1 17 ? -5.078 -0.104 -2.013 1.00 0.00 17 THR A O 9
ATOM 3544 N N . CYS A 1 18 ? -5.996 1.486 -0.782 1.00 0.00 18 CYS A N 9
ATOM 3545 C CA . CYS A 1 18 ? -4.959 2.388 -1.126 1.00 0.00 18 CYS A CA 9
ATOM 3546 C C . CYS A 1 18 ? -4.115 2.658 0.070 1.00 0.00 18 CYS A C 9
ATOM 3547 O O . CYS A 1 18 ? -4.542 2.435 1.208 1.00 0.00 18 CYS A O 9
ATOM 3554 N N . VAL A 1 19 ? -2.923 3.078 -0.186 1.00 0.00 19 VAL A N 9
ATOM 3555 C CA . VAL A 1 19 ? -1.950 3.350 0.828 1.00 0.00 19 VAL A CA 9
ATOM 3556 C C . VAL A 1 19 ? -1.418 4.756 0.596 1.00 0.00 19 VAL A C 9
ATOM 3557 O O . VAL A 1 19 ? -0.836 5.017 -0.464 1.00 0.00 19 VAL A O 9
ATOM 3570 N N . PRO A 1 20 ? -1.629 5.701 1.544 1.00 0.00 20 PRO A N 9
ATOM 3571 C CA . PRO A 1 20 ? -2.372 5.457 2.801 1.00 0.00 20 PRO A CA 9
ATOM 3572 C C . PRO A 1 20 ? -3.877 5.267 2.567 1.00 0.00 20 PRO A C 9
ATOM 3573 O O . PRO A 1 20 ? -4.384 5.509 1.454 1.00 0.00 20 PRO A O 9
ATOM 3584 N N . ASP A 1 21 ? -4.571 4.851 3.611 1.00 0.00 21 ASP A N 9
ATOM 3585 C CA . ASP A 1 21 ? -6.009 4.578 3.561 1.00 0.00 21 ASP A CA 9
ATOM 3586 C C . ASP A 1 21 ? -6.764 5.805 3.084 1.00 0.00 21 ASP A C 9
ATOM 3587 O O . ASP A 1 21 ? -6.662 6.880 3.693 1.00 0.00 21 ASP A O 9
ATOM 3596 N N . ASN A 1 22 ? -7.484 5.639 1.983 1.00 0.00 22 ASN A N 9
ATOM 3597 C CA . ASN A 1 22 ? -8.266 6.688 1.340 1.00 0.00 22 ASN A CA 9
ATOM 3598 C C . ASN A 1 22 ? -7.431 7.924 1.007 1.00 0.00 22 ASN A C 9
ATOM 3599 O O . ASN A 1 22 ? -7.881 9.061 1.169 1.00 0.00 22 ASN A O 9
ATOM 3610 N N . CYS A 1 23 ? -6.216 7.688 0.511 1.00 0.00 23 CYS A N 9
ATOM 3611 C CA . CYS A 1 23 ? -5.271 8.741 0.125 1.00 0.00 23 CYS A CA 9
ATOM 3612 C C . CYS A 1 23 ? -5.827 9.740 -0.900 1.00 0.00 23 CYS A C 9
ATOM 3613 O O . CYS A 1 23 ? -5.390 10.895 -0.962 1.00 0.00 23 CYS A O 9
ATOM 3620 N N . ASP A 1 24 ? -6.771 9.320 -1.685 1.00 0.00 24 ASP A N 9
ATOM 3621 C CA . ASP A 1 24 ? -7.391 10.214 -2.641 1.00 0.00 24 ASP A CA 9
ATOM 3622 C C . ASP A 1 24 ? -8.720 10.694 -2.129 1.00 0.00 24 ASP A C 9
ATOM 3623 O O . ASP A 1 24 ? -9.774 10.163 -2.439 1.00 0.00 24 ASP A O 9
ATOM 3632 N N . ALA A 1 25 ? -8.625 11.642 -1.240 1.00 0.00 25 ALA A N 9
ATOM 3633 C CA . ALA A 1 25 ? -9.756 12.293 -0.633 1.00 0.00 25 ALA A CA 9
ATOM 3634 C C . ALA A 1 25 ? -9.293 13.612 -0.048 1.00 0.00 25 ALA A C 9
ATOM 3635 O O . ALA A 1 25 ? -8.548 13.638 0.933 1.00 0.00 25 ALA A O 9
ATOM 3642 N N . SER A 1 26 ? -9.663 14.688 -0.672 1.00 0.00 26 SER A N 9
ATOM 3643 C CA . SER A 1 26 ? -9.300 15.991 -0.188 1.00 0.00 26 SER A CA 9
ATOM 3644 C C . SER A 1 26 ? -10.216 16.372 0.977 1.00 0.00 26 SER A C 9
ATOM 3645 O O . SER A 1 26 ? -11.435 16.547 0.796 1.00 0.00 26 SER A O 9
ATOM 3653 N N . ARG A 1 27 ? -9.645 16.469 2.169 1.00 0.00 27 ARG A N 9
ATOM 3654 C CA . ARG A 1 27 ? -10.432 16.751 3.349 1.00 0.00 27 ARG A CA 9
ATOM 3655 C C . ARG A 1 27 ? -10.859 18.210 3.439 1.00 0.00 27 ARG A C 9
ATOM 3656 O O . ARG A 1 27 ? -10.066 19.106 3.758 1.00 0.00 27 ARG A O 9
ATOM 3677 N N . GLY A 1 28 ? -12.102 18.440 3.102 1.00 0.00 28 GLY A N 9
ATOM 3678 C CA . GLY A 1 28 ? -12.670 19.746 3.227 1.00 0.00 28 GLY A CA 9
ATOM 3679 C C . GLY A 1 28 ? -13.130 19.949 4.637 1.00 0.00 28 GLY A C 9
ATOM 3680 O O . GLY A 1 28 ? -12.971 21.017 5.212 1.00 0.00 28 GLY A O 9
ATOM 3684 N N . THR A 1 29 ? -13.678 18.904 5.200 1.00 0.00 29 THR A N 9
ATOM 3685 C CA . THR A 1 29 ? -14.098 18.903 6.560 1.00 0.00 29 THR A CA 9
ATOM 3686 C C . THR A 1 29 ? -13.001 18.207 7.365 1.00 0.00 29 THR A C 9
ATOM 3687 O O . THR A 1 29 ? -12.674 17.040 7.100 1.00 0.00 29 THR A O 9
ATOM 3698 N N . ASN A 1 30 ? -12.409 18.910 8.290 1.00 0.00 30 ASN A N 9
ATOM 3699 C CA . ASN A 1 30 ? -11.309 18.366 9.060 1.00 0.00 30 ASN A CA 9
ATOM 3700 C C . ASN A 1 30 ? -11.570 18.545 10.546 1.00 0.00 30 ASN A C 9
ATOM 3701 O O . ASN A 1 30 ? -11.492 19.661 11.055 1.00 0.00 30 ASN A O 9
ATOM 3712 N N . PRO A 1 31 ? -11.984 17.464 11.235 1.00 0.00 31 PRO A N 9
ATOM 3713 C CA . PRO A 1 31 ? -12.203 17.472 12.687 1.00 0.00 31 PRO A CA 9
ATOM 3714 C C . PRO A 1 31 ? -10.915 17.796 13.440 1.00 0.00 31 PRO A C 9
ATOM 3715 O O . PRO A 1 31 ? -10.044 16.911 13.560 1.00 0.00 31 PRO A O 9
ATOM 3727 N N . ASP A 1 1 ? 3.020 17.064 3.824 1.00 0.00 1 ASP A N 10
ATOM 3728 C CA . ASP A 1 1 ? 3.567 16.224 2.760 1.00 0.00 1 ASP A CA 10
ATOM 3729 C C . ASP A 1 1 ? 2.475 15.802 1.815 1.00 0.00 1 ASP A C 10
ATOM 3730 O O . ASP A 1 1 ? 1.411 15.340 2.253 1.00 0.00 1 ASP A O 10
ATOM 3741 N N . VAL A 1 2 ? 2.703 15.982 0.528 1.00 0.00 2 VAL A N 10
ATOM 3742 C CA . VAL A 1 2 ? 1.765 15.545 -0.468 1.00 0.00 2 VAL A CA 10
ATOM 3743 C C . VAL A 1 2 ? 2.079 14.093 -0.784 1.00 0.00 2 VAL A C 10
ATOM 3744 O O . VAL A 1 2 ? 2.885 13.785 -1.666 1.00 0.00 2 VAL A O 10
ATOM 3757 N N . SER A 1 3 ? 1.521 13.224 0.006 1.00 0.00 3 SER A N 10
ATOM 3758 C CA . SER A 1 3 ? 1.769 11.816 -0.101 1.00 0.00 3 SER A CA 10
ATOM 3759 C C . SER A 1 3 ? 1.089 11.238 -1.349 1.00 0.00 3 SER A C 10
ATOM 3760 O O . SER A 1 3 ? -0.139 11.344 -1.488 1.00 0.00 3 SER A O 10
ATOM 3768 N N . PRO A 1 4 ? 1.877 10.650 -2.281 1.00 0.00 4 PRO A N 10
ATOM 3769 C CA . PRO A 1 4 ? 1.344 10.033 -3.492 1.00 0.00 4 PRO A CA 10
ATOM 3770 C C . PRO A 1 4 ? 0.400 8.894 -3.152 1.00 0.00 4 PRO A C 10
ATOM 3771 O O . PRO A 1 4 ? 0.670 8.098 -2.247 1.00 0.00 4 PRO A O 10
ATOM 3782 N N . CYS A 1 5 ? -0.680 8.825 -3.855 1.00 0.00 5 CYS A N 10
ATOM 3783 C CA . CYS A 1 5 ? -1.669 7.818 -3.642 1.00 0.00 5 CYS A CA 10
ATOM 3784 C C . CYS A 1 5 ? -1.278 6.579 -4.382 1.00 0.00 5 CYS A C 10
ATOM 3785 O O . CYS A 1 5 ? -1.100 6.608 -5.610 1.00 0.00 5 CYS A O 10
ATOM 3792 N N . PHE A 1 6 ? -1.101 5.511 -3.675 1.00 0.00 6 PHE A N 10
ATOM 3793 C CA . PHE A 1 6 ? -0.832 4.283 -4.319 1.00 0.00 6 PHE A CA 10
ATOM 3794 C C . PHE A 1 6 ? -1.782 3.246 -3.788 1.00 0.00 6 PHE A C 10
ATOM 3795 O O . PHE A 1 6 ? -1.966 3.127 -2.578 1.00 0.00 6 PHE A O 10
ATOM 3812 N N . CYS A 1 7 ? -2.408 2.543 -4.669 1.00 0.00 7 CYS A N 10
ATOM 3813 C CA . CYS A 1 7 ? -3.359 1.549 -4.300 1.00 0.00 7 CYS A CA 10
ATOM 3814 C C . CYS A 1 7 ? -2.862 0.180 -4.687 1.00 0.00 7 CYS A C 10
ATOM 3815 O O . CYS A 1 7 ? -2.179 0.019 -5.702 1.00 0.00 7 CYS A O 10
ATOM 3822 N N . VAL A 1 8 ? -3.182 -0.787 -3.869 1.00 0.00 8 VAL A N 10
ATOM 3823 C CA . VAL A 1 8 ? -2.796 -2.173 -4.073 1.00 0.00 8 VAL A CA 10
ATOM 3824 C C . VAL A 1 8 ? -4.004 -3.018 -3.708 1.00 0.00 8 VAL A C 10
ATOM 3825 O O . VAL A 1 8 ? -4.781 -2.639 -2.814 1.00 0.00 8 VAL A O 10
ATOM 3838 N N . GLU A 1 9 ? -4.185 -4.120 -4.371 1.00 0.00 9 GLU A N 10
ATOM 3839 C CA . GLU A 1 9 ? -5.296 -4.975 -4.077 1.00 0.00 9 GLU A CA 10
ATOM 3840 C C . GLU A 1 9 ? -4.913 -5.941 -2.970 1.00 0.00 9 GLU A C 10
ATOM 3841 O O . GLU A 1 9 ? -4.124 -6.881 -3.180 1.00 0.00 9 GLU A O 10
ATOM 3853 N N . ASP A 1 10 ? -5.439 -5.684 -1.788 1.00 0.00 10 ASP A N 10
ATOM 3854 C CA . ASP A 1 10 ? -5.172 -6.487 -0.613 1.00 0.00 10 ASP A CA 10
ATOM 3855 C C . ASP A 1 10 ? -5.737 -7.851 -0.770 1.00 0.00 10 ASP A C 10
ATOM 3856 O O . ASP A 1 10 ? -6.935 -8.017 -0.977 1.00 0.00 10 ASP A O 10
ATOM 3865 N N . GLU A 1 11 ? -4.863 -8.805 -0.678 1.00 0.00 11 GLU A N 10
ATOM 3866 C CA . GLU A 1 11 ? -5.177 -10.212 -0.802 1.00 0.00 11 GLU A CA 10
ATOM 3867 C C . GLU A 1 11 ? -6.086 -10.650 0.342 1.00 0.00 11 GLU A C 10
ATOM 3868 O O . GLU A 1 11 ? -7.002 -11.437 0.143 1.00 0.00 11 GLU A O 10
ATOM 3880 N N . THR A 1 12 ? -5.869 -10.078 1.501 1.00 0.00 12 THR A N 10
ATOM 3881 C CA . THR A 1 12 ? -6.580 -10.476 2.701 1.00 0.00 12 THR A CA 10
ATOM 3882 C C . THR A 1 12 ? -8.090 -10.188 2.572 1.00 0.00 12 THR A C 10
ATOM 3883 O O . THR A 1 12 ? -8.925 -11.053 2.824 1.00 0.00 12 THR A O 10
ATOM 3894 N N . SER A 1 13 ? -8.418 -8.981 2.169 1.00 0.00 13 SER A N 10
ATOM 3895 C CA . SER A 1 13 ? -9.798 -8.571 2.036 1.00 0.00 13 SER A CA 10
ATOM 3896 C C . SER A 1 13 ? -10.321 -8.818 0.627 1.00 0.00 13 SER A C 10
ATOM 3897 O O . SER A 1 13 ? -11.531 -8.869 0.404 1.00 0.00 13 SER A O 10
ATOM 3905 N N . GLY A 1 14 ? -9.411 -8.953 -0.317 1.00 0.00 14 GLY A N 10
ATOM 3906 C CA . GLY A 1 14 ? -9.801 -9.075 -1.698 1.00 0.00 14 GLY A CA 10
ATOM 3907 C C . GLY A 1 14 ? -10.312 -7.748 -2.193 1.00 0.00 14 GLY A C 10
ATOM 3908 O O . GLY A 1 14 ? -11.229 -7.685 -3.008 1.00 0.00 14 GLY A O 10
ATOM 3912 N N . ALA A 1 15 ? -9.727 -6.685 -1.673 1.00 0.00 15 ALA A N 10
ATOM 3913 C CA . ALA A 1 15 ? -10.166 -5.341 -1.976 1.00 0.00 15 ALA A CA 10
ATOM 3914 C C . ALA A 1 15 ? -8.984 -4.406 -2.035 1.00 0.00 15 ALA A C 10
ATOM 3915 O O . ALA A 1 15 ? -8.003 -4.579 -1.306 1.00 0.00 15 ALA A O 10
ATOM 3922 N N . LYS A 1 16 ? -9.071 -3.431 -2.883 1.00 0.00 16 LYS A N 10
ATOM 3923 C CA . LYS A 1 16 ? -8.019 -2.489 -3.081 1.00 0.00 16 LYS A CA 10
ATOM 3924 C C . LYS A 1 16 ? -7.954 -1.458 -1.965 1.00 0.00 16 LYS A C 10
ATOM 3925 O O . LYS A 1 16 ? -8.897 -0.710 -1.709 1.00 0.00 16 LYS A O 10
ATOM 3944 N N . THR A 1 17 ? -6.834 -1.447 -1.308 1.00 0.00 17 THR A N 10
ATOM 3945 C CA . THR A 1 17 ? -6.567 -0.549 -0.236 1.00 0.00 17 THR A CA 10
ATOM 3946 C C . THR A 1 17 ? -5.466 0.401 -0.701 1.00 0.00 17 THR A C 10
ATOM 3947 O O . THR A 1 17 ? -4.537 -0.018 -1.423 1.00 0.00 17 THR A O 10
ATOM 3958 N N . CYS A 1 18 ? -5.563 1.643 -0.349 1.00 0.00 18 CYS A N 10
ATOM 3959 C CA . CYS A 1 18 ? -4.608 2.598 -0.803 1.00 0.00 18 CYS A CA 10
ATOM 3960 C C . CYS A 1 18 ? -3.810 3.155 0.344 1.00 0.00 18 CYS A C 10
ATOM 3961 O O . CYS A 1 18 ? -4.228 3.092 1.507 1.00 0.00 18 CYS A O 10
ATOM 3968 N N . VAL A 1 19 ? -2.682 3.683 0.009 1.00 0.00 19 VAL A N 10
ATOM 3969 C CA . VAL A 1 19 ? -1.775 4.290 0.931 1.00 0.00 19 VAL A CA 10
ATOM 3970 C C . VAL A 1 19 ? -1.314 5.640 0.342 1.00 0.00 19 VAL A C 10
ATOM 3971 O O . VAL A 1 19 ? -0.840 5.684 -0.802 1.00 0.00 19 VAL A O 10
ATOM 3984 N N . PRO A 1 20 ? -1.510 6.773 1.064 1.00 0.00 20 PRO A N 10
ATOM 3985 C CA . PRO A 1 20 ? -2.134 6.804 2.404 1.00 0.00 20 PRO A CA 10
ATOM 3986 C C . PRO A 1 20 ? -3.586 6.325 2.396 1.00 0.00 20 PRO A C 10
ATOM 3987 O O . PRO A 1 20 ? -4.255 6.324 1.345 1.00 0.00 20 PRO A O 10
ATOM 3998 N N . ASP A 1 21 ? -4.041 5.907 3.559 1.00 0.00 21 ASP A N 10
ATOM 3999 C CA . ASP A 1 21 ? -5.378 5.363 3.760 1.00 0.00 21 ASP A CA 10
ATOM 4000 C C . ASP A 1 21 ? -6.442 6.267 3.187 1.00 0.00 21 ASP A C 10
ATOM 4001 O O . ASP A 1 21 ? -6.566 7.434 3.575 1.00 0.00 21 ASP A O 10
ATOM 4010 N N . ASN A 1 22 ? -7.180 5.715 2.249 1.00 0.00 22 ASN A N 10
ATOM 4011 C CA . ASN A 1 22 ? -8.252 6.375 1.550 1.00 0.00 22 ASN A CA 10
ATOM 4012 C C . ASN A 1 22 ? -7.815 7.592 0.755 1.00 0.00 22 ASN A C 10
ATOM 4013 O O . ASN A 1 22 ? -8.586 8.542 0.612 1.00 0.00 22 ASN A O 10
ATOM 4024 N N . CYS A 1 23 ? -6.592 7.574 0.215 1.00 0.00 23 CYS A N 10
ATOM 4025 C CA . CYS A 1 23 ? -6.160 8.635 -0.699 1.00 0.00 23 CYS A CA 10
ATOM 4026 C C . CYS A 1 23 ? -7.058 8.668 -1.918 1.00 0.00 23 CYS A C 10
ATOM 4027 O O . CYS A 1 23 ? -7.424 9.733 -2.426 1.00 0.00 23 CYS A O 10
ATOM 4034 N N . ASP A 1 24 ? -7.455 7.506 -2.338 1.00 0.00 24 ASP A N 10
ATOM 4035 C CA . ASP A 1 24 ? -8.375 7.372 -3.421 1.00 0.00 24 ASP A CA 10
ATOM 4036 C C . ASP A 1 24 ? -9.749 7.151 -2.872 1.00 0.00 24 ASP A C 10
ATOM 4037 O O . ASP A 1 24 ? -10.203 6.024 -2.699 1.00 0.00 24 ASP A O 10
ATOM 4046 N N . ALA A 1 25 ? -10.327 8.226 -2.454 1.00 0.00 25 ALA A N 10
ATOM 4047 C CA . ALA A 1 25 ? -11.689 8.265 -1.969 1.00 0.00 25 ALA A CA 10
ATOM 4048 C C . ALA A 1 25 ? -12.197 9.677 -2.139 1.00 0.00 25 ALA A C 10
ATOM 4049 O O . ALA A 1 25 ? -13.163 10.109 -1.498 1.00 0.00 25 ALA A O 10
ATOM 4056 N N . SER A 1 26 ? -11.581 10.368 -3.060 1.00 0.00 26 SER A N 10
ATOM 4057 C CA . SER A 1 26 ? -11.849 11.742 -3.311 1.00 0.00 26 SER A CA 10
ATOM 4058 C C . SER A 1 26 ? -11.397 12.058 -4.725 1.00 0.00 26 SER A C 10
ATOM 4059 O O . SER A 1 26 ? -10.635 11.282 -5.325 1.00 0.00 26 SER A O 10
ATOM 4067 N N . ARG A 1 27 ? -11.869 13.149 -5.250 1.00 0.00 27 ARG A N 10
ATOM 4068 C CA . ARG A 1 27 ? -11.558 13.572 -6.580 1.00 0.00 27 ARG A CA 10
ATOM 4069 C C . ARG A 1 27 ? -11.466 15.080 -6.593 1.00 0.00 27 ARG A C 10
ATOM 4070 O O . ARG A 1 27 ? -12.350 15.770 -6.071 1.00 0.00 27 ARG A O 10
ATOM 4091 N N . GLY A 1 28 ? -10.398 15.593 -7.147 1.00 0.00 28 GLY A N 10
ATOM 4092 C CA . GLY A 1 28 ? -10.210 17.016 -7.191 1.00 0.00 28 GLY A CA 10
ATOM 4093 C C . GLY A 1 28 ? -9.288 17.500 -6.101 1.00 0.00 28 GLY A C 10
ATOM 4094 O O . GLY A 1 28 ? -8.848 18.654 -6.115 1.00 0.00 28 GLY A O 10
ATOM 4098 N N . THR A 1 29 ? -8.995 16.634 -5.161 1.00 0.00 29 THR A N 10
ATOM 4099 C CA . THR A 1 29 ? -8.108 16.954 -4.069 1.00 0.00 29 THR A CA 10
ATOM 4100 C C . THR A 1 29 ? -6.679 16.995 -4.580 1.00 0.00 29 THR A C 10
ATOM 4101 O O . THR A 1 29 ? -5.951 17.966 -4.373 1.00 0.00 29 THR A O 10
ATOM 4112 N N . ASN A 1 30 ? -6.309 15.974 -5.285 1.00 0.00 30 ASN A N 10
ATOM 4113 C CA . ASN A 1 30 ? -5.025 15.909 -5.911 1.00 0.00 30 ASN A CA 10
ATOM 4114 C C . ASN A 1 30 ? -5.159 15.040 -7.136 1.00 0.00 30 ASN A C 10
ATOM 4115 O O . ASN A 1 30 ? -5.040 13.811 -7.050 1.00 0.00 30 ASN A O 10
ATOM 4126 N N . PRO A 1 31 ? -5.540 15.651 -8.272 1.00 0.00 31 PRO A N 10
ATOM 4127 C CA . PRO A 1 31 ? -5.718 14.945 -9.533 1.00 0.00 31 PRO A CA 10
ATOM 4128 C C . PRO A 1 31 ? -4.384 14.519 -10.116 1.00 0.00 31 PRO A C 10
ATOM 4129 O O . PRO A 1 31 ? -3.677 15.370 -10.731 1.00 0.00 31 PRO A O 10
ATOM 4141 N N . ASP A 1 1 ? 10.517 8.318 5.460 1.00 0.00 1 ASP A N 11
ATOM 4142 C CA . ASP A 1 1 ? 9.421 7.638 4.761 1.00 0.00 1 ASP A CA 11
ATOM 4143 C C . ASP A 1 1 ? 8.213 8.546 4.689 1.00 0.00 1 ASP A C 11
ATOM 4144 O O . ASP A 1 1 ? 7.903 9.261 5.657 1.00 0.00 1 ASP A O 11
ATOM 4155 N N . VAL A 1 2 ? 7.551 8.536 3.553 1.00 0.00 2 VAL A N 11
ATOM 4156 C CA . VAL A 1 2 ? 6.352 9.316 3.325 1.00 0.00 2 VAL A CA 11
ATOM 4157 C C . VAL A 1 2 ? 5.334 8.419 2.654 1.00 0.00 2 VAL A C 11
ATOM 4158 O O . VAL A 1 2 ? 5.692 7.332 2.185 1.00 0.00 2 VAL A O 11
ATOM 4171 N N . SER A 1 3 ? 4.102 8.833 2.614 1.00 0.00 3 SER A N 11
ATOM 4172 C CA . SER A 1 3 ? 3.074 8.037 2.014 1.00 0.00 3 SER A CA 11
ATOM 4173 C C . SER A 1 3 ? 2.369 8.772 0.871 1.00 0.00 3 SER A C 11
ATOM 4174 O O . SER A 1 3 ? 1.468 9.588 1.106 1.00 0.00 3 SER A O 11
ATOM 4182 N N . PRO A 1 4 ? 2.822 8.555 -0.368 1.00 0.00 4 PRO A N 11
ATOM 4183 C CA . PRO A 1 4 ? 2.159 9.066 -1.550 1.00 0.00 4 PRO A CA 11
ATOM 4184 C C . PRO A 1 4 ? 1.026 8.125 -1.907 1.00 0.00 4 PRO A C 11
ATOM 4185 O O . PRO A 1 4 ? 1.149 6.933 -1.697 1.00 0.00 4 PRO A O 11
ATOM 4196 N N . CYS A 1 5 ? -0.053 8.641 -2.420 1.00 0.00 5 CYS A N 11
ATOM 4197 C CA . CYS A 1 5 ? -1.206 7.818 -2.718 1.00 0.00 5 CYS A CA 11
ATOM 4198 C C . CYS A 1 5 ? -0.955 6.835 -3.854 1.00 0.00 5 CYS A C 11
ATOM 4199 O O . CYS A 1 5 ? -0.768 7.227 -5.016 1.00 0.00 5 CYS A O 11
ATOM 4206 N N . PHE A 1 6 ? -0.881 5.577 -3.503 1.00 0.00 6 PHE A N 11
ATOM 4207 C CA . PHE A 1 6 ? -0.821 4.497 -4.459 1.00 0.00 6 PHE A CA 11
ATOM 4208 C C . PHE A 1 6 ? -1.766 3.408 -4.006 1.00 0.00 6 PHE A C 11
ATOM 4209 O O . PHE A 1 6 ? -2.014 3.264 -2.799 1.00 0.00 6 PHE A O 11
ATOM 4226 N N . CYS A 1 7 ? -2.300 2.663 -4.931 1.00 0.00 7 CYS A N 11
ATOM 4227 C CA . CYS A 1 7 ? -3.254 1.644 -4.595 1.00 0.00 7 CYS A CA 11
ATOM 4228 C C . CYS A 1 7 ? -2.823 0.295 -5.093 1.00 0.00 7 CYS A C 11
ATOM 4229 O O . CYS A 1 7 ? -2.237 0.165 -6.172 1.00 0.00 7 CYS A O 11
ATOM 4236 N N . VAL A 1 8 ? -3.116 -0.701 -4.308 1.00 0.00 8 VAL A N 11
ATOM 4237 C CA . VAL A 1 8 ? -2.760 -2.071 -4.594 1.00 0.00 8 VAL A CA 11
ATOM 4238 C C . VAL A 1 8 ? -3.991 -2.931 -4.296 1.00 0.00 8 VAL A C 11
ATOM 4239 O O . VAL A 1 8 ? -4.819 -2.561 -3.458 1.00 0.00 8 VAL A O 11
ATOM 4252 N N . GLU A 1 9 ? -4.126 -4.030 -4.971 1.00 0.00 9 GLU A N 11
ATOM 4253 C CA . GLU A 1 9 ? -5.224 -4.932 -4.744 1.00 0.00 9 GLU A CA 11
ATOM 4254 C C . GLU A 1 9 ? -4.796 -5.885 -3.650 1.00 0.00 9 GLU A C 11
ATOM 4255 O O . GLU A 1 9 ? -3.938 -6.747 -3.862 1.00 0.00 9 GLU A O 11
ATOM 4267 N N . ASP A 1 10 ? -5.344 -5.699 -2.483 1.00 0.00 10 ASP A N 11
ATOM 4268 C CA . ASP A 1 10 ? -4.930 -6.450 -1.324 1.00 0.00 10 ASP A CA 11
ATOM 4269 C C . ASP A 1 10 ? -5.900 -7.556 -1.037 1.00 0.00 10 ASP A C 11
ATOM 4270 O O . ASP A 1 10 ? -7.084 -7.315 -0.813 1.00 0.00 10 ASP A O 11
ATOM 4279 N N . GLU A 1 11 ? -5.401 -8.756 -1.030 1.00 0.00 11 GLU A N 11
ATOM 4280 C CA . GLU A 1 11 ? -6.210 -9.937 -0.792 1.00 0.00 11 GLU A CA 11
ATOM 4281 C C . GLU A 1 11 ? -6.603 -10.099 0.662 1.00 0.00 11 GLU A C 11
ATOM 4282 O O . GLU A 1 11 ? -7.592 -10.750 0.965 1.00 0.00 11 GLU A O 11
ATOM 4294 N N . THR A 1 12 ? -5.868 -9.491 1.550 1.00 0.00 12 THR A N 11
ATOM 4295 C CA . THR A 1 12 ? -6.169 -9.604 2.959 1.00 0.00 12 THR A CA 11
ATOM 4296 C C . THR A 1 12 ? -7.377 -8.696 3.282 1.00 0.00 12 THR A C 11
ATOM 4297 O O . THR A 1 12 ? -8.238 -9.024 4.110 1.00 0.00 12 THR A O 11
ATOM 4308 N N . SER A 1 13 ? -7.429 -7.582 2.594 1.00 0.00 13 SER A N 11
ATOM 4309 C CA . SER A 1 13 ? -8.519 -6.658 2.672 1.00 0.00 13 SER A CA 11
ATOM 4310 C C . SER A 1 13 ? -9.675 -7.175 1.791 1.00 0.00 13 SER A C 11
ATOM 4311 O O . SER A 1 13 ? -10.855 -6.985 2.101 1.00 0.00 13 SER A O 11
ATOM 4319 N N . GLY A 1 14 ? -9.314 -7.839 0.700 1.00 0.00 14 GLY A N 11
ATOM 4320 C CA . GLY A 1 14 ? -10.289 -8.421 -0.194 1.00 0.00 14 GLY A CA 11
ATOM 4321 C C . GLY A 1 14 ? -10.686 -7.470 -1.300 1.00 0.00 14 GLY A C 11
ATOM 4322 O O . GLY A 1 14 ? -11.677 -7.705 -2.015 1.00 0.00 14 GLY A O 11
ATOM 4326 N N . ALA A 1 15 ? -9.906 -6.413 -1.468 1.00 0.00 15 ALA A N 11
ATOM 4327 C CA . ALA A 1 15 ? -10.196 -5.375 -2.432 1.00 0.00 15 ALA A CA 11
ATOM 4328 C C . ALA A 1 15 ? -9.006 -4.456 -2.538 1.00 0.00 15 ALA A C 11
ATOM 4329 O O . ALA A 1 15 ? -7.992 -4.664 -1.856 1.00 0.00 15 ALA A O 11
ATOM 4336 N N . LYS A 1 16 ? -9.112 -3.462 -3.388 1.00 0.00 16 LYS A N 11
ATOM 4337 C CA . LYS A 1 16 ? -8.097 -2.453 -3.529 1.00 0.00 16 LYS A CA 11
ATOM 4338 C C . LYS A 1 16 ? -7.946 -1.698 -2.216 1.00 0.00 16 LYS A C 11
ATOM 4339 O O . LYS A 1 16 ? -8.928 -1.325 -1.578 1.00 0.00 16 LYS A O 11
ATOM 4358 N N . THR A 1 17 ? -6.741 -1.546 -1.800 1.00 0.00 17 THR A N 11
ATOM 4359 C CA . THR A 1 17 ? -6.418 -0.834 -0.616 1.00 0.00 17 THR A CA 11
ATOM 4360 C C . THR A 1 17 ? -5.266 0.083 -0.961 1.00 0.00 17 THR A C 11
ATOM 4361 O O . THR A 1 17 ? -4.358 -0.305 -1.714 1.00 0.00 17 THR A O 11
ATOM 4372 N N . CYS A 1 18 ? -5.313 1.280 -0.496 1.00 0.00 18 CYS A N 11
ATOM 4373 C CA . CYS A 1 18 ? -4.321 2.229 -0.876 1.00 0.00 18 CYS A CA 11
ATOM 4374 C C . CYS A 1 18 ? -3.467 2.622 0.299 1.00 0.00 18 CYS A C 11
ATOM 4375 O O . CYS A 1 18 ? -3.768 2.271 1.452 1.00 0.00 18 CYS A O 11
ATOM 4382 N N . VAL A 1 19 ? -2.393 3.294 0.007 1.00 0.00 19 VAL A N 11
ATOM 4383 C CA . VAL A 1 19 ? -1.524 3.855 0.998 1.00 0.00 19 VAL A CA 11
ATOM 4384 C C . VAL A 1 19 ? -1.377 5.324 0.649 1.00 0.00 19 VAL A C 11
ATOM 4385 O O . VAL A 1 19 ? -0.922 5.634 -0.438 1.00 0.00 19 VAL A O 11
ATOM 4398 N N . PRO A 1 20 ? -1.861 6.246 1.498 1.00 0.00 20 PRO A N 11
ATOM 4399 C CA . PRO A 1 20 ? -2.589 5.913 2.727 1.00 0.00 20 PRO A CA 11
ATOM 4400 C C . PRO A 1 20 ? -3.996 5.384 2.430 1.00 0.00 20 PRO A C 11
ATOM 4401 O O . PRO A 1 20 ? -4.528 5.549 1.315 1.00 0.00 20 PRO A O 11
ATOM 4412 N N . ASP A 1 21 ? -4.576 4.763 3.411 1.00 0.00 21 ASP A N 11
ATOM 4413 C CA . ASP A 1 21 ? -5.889 4.158 3.298 1.00 0.00 21 ASP A CA 11
ATOM 4414 C C . ASP A 1 21 ? -6.939 5.199 2.945 1.00 0.00 21 ASP A C 11
ATOM 4415 O O . ASP A 1 21 ? -7.005 6.265 3.573 1.00 0.00 21 ASP A O 11
ATOM 4424 N N . ASN A 1 22 ? -7.717 4.895 1.918 1.00 0.00 22 ASN A N 11
ATOM 4425 C CA . ASN A 1 22 ? -8.772 5.744 1.394 1.00 0.00 22 ASN A CA 11
ATOM 4426 C C . ASN A 1 22 ? -8.247 7.034 0.769 1.00 0.00 22 ASN A C 11
ATOM 4427 O O . ASN A 1 22 ? -8.950 8.057 0.734 1.00 0.00 22 ASN A O 11
ATOM 4438 N N . CYS A 1 23 ? -7.018 6.997 0.250 1.00 0.00 23 CYS A N 11
ATOM 4439 C CA . CYS A 1 23 ? -6.496 8.143 -0.479 1.00 0.00 23 CYS A CA 11
ATOM 4440 C C . CYS A 1 23 ? -7.140 8.230 -1.861 1.00 0.00 23 CYS A C 11
ATOM 4441 O O . CYS A 1 23 ? -7.111 9.293 -2.513 1.00 0.00 23 CYS A O 11
ATOM 4448 N N . ASP A 1 24 ? -7.753 7.131 -2.287 1.00 0.00 24 ASP A N 11
ATOM 4449 C CA . ASP A 1 24 ? -8.367 7.039 -3.591 1.00 0.00 24 ASP A CA 11
ATOM 4450 C C . ASP A 1 24 ? -9.716 7.727 -3.575 1.00 0.00 24 ASP A C 11
ATOM 4451 O O . ASP A 1 24 ? -10.778 7.124 -3.445 1.00 0.00 24 ASP A O 11
ATOM 4460 N N . ALA A 1 25 ? -9.609 9.014 -3.636 1.00 0.00 25 ALA A N 11
ATOM 4461 C CA . ALA A 1 25 ? -10.714 9.965 -3.647 1.00 0.00 25 ALA A CA 11
ATOM 4462 C C . ALA A 1 25 ? -10.146 11.348 -3.791 1.00 0.00 25 ALA A C 11
ATOM 4463 O O . ALA A 1 25 ? -10.716 12.222 -4.431 1.00 0.00 25 ALA A O 11
ATOM 4470 N N . SER A 1 26 ? -9.000 11.519 -3.208 1.00 0.00 26 SER A N 11
ATOM 4471 C CA . SER A 1 26 ? -8.257 12.767 -3.249 1.00 0.00 26 SER A CA 11
ATOM 4472 C C . SER A 1 26 ? -7.247 12.721 -4.402 1.00 0.00 26 SER A C 11
ATOM 4473 O O . SER A 1 26 ? -6.351 13.564 -4.519 1.00 0.00 26 SER A O 11
ATOM 4481 N N . ARG A 1 27 ? -7.432 11.743 -5.257 1.00 0.00 27 ARG A N 11
ATOM 4482 C CA . ARG A 1 27 ? -6.565 11.494 -6.361 1.00 0.00 27 ARG A CA 11
ATOM 4483 C C . ARG A 1 27 ? -7.284 10.567 -7.313 1.00 0.00 27 ARG A C 11
ATOM 4484 O O . ARG A 1 27 ? -8.039 9.692 -6.867 1.00 0.00 27 ARG A O 11
ATOM 4505 N N . GLY A 1 28 ? -7.104 10.788 -8.589 1.00 0.00 28 GLY A N 11
ATOM 4506 C CA . GLY A 1 28 ? -7.738 9.979 -9.590 1.00 0.00 28 GLY A CA 11
ATOM 4507 C C . GLY A 1 28 ? -6.823 9.754 -10.764 1.00 0.00 28 GLY A C 11
ATOM 4508 O O . GLY A 1 28 ? -7.160 10.086 -11.906 1.00 0.00 28 GLY A O 11
ATOM 4512 N N . THR A 1 29 ? -5.664 9.205 -10.490 1.00 0.00 29 THR A N 11
ATOM 4513 C CA . THR A 1 29 ? -4.669 8.958 -11.507 1.00 0.00 29 THR A CA 11
ATOM 4514 C C . THR A 1 29 ? -5.075 7.742 -12.348 1.00 0.00 29 THR A C 11
ATOM 4515 O O . THR A 1 29 ? -5.149 7.814 -13.581 1.00 0.00 29 THR A O 11
ATOM 4526 N N . ASN A 1 30 ? -5.359 6.649 -11.678 1.00 0.00 30 ASN A N 11
ATOM 4527 C CA . ASN A 1 30 ? -5.763 5.420 -12.348 1.00 0.00 30 ASN A CA 11
ATOM 4528 C C . ASN A 1 30 ? -7.058 4.879 -11.714 1.00 0.00 30 ASN A C 11
ATOM 4529 O O . ASN A 1 30 ? -8.060 4.728 -12.422 1.00 0.00 30 ASN A O 11
ATOM 4540 N N . PRO A 1 31 ? -7.084 4.546 -10.386 1.00 0.00 31 PRO A N 11
ATOM 4541 C CA . PRO A 1 31 ? -8.336 4.247 -9.723 1.00 0.00 31 PRO A CA 11
ATOM 4542 C C . PRO A 1 31 ? -9.144 5.530 -9.538 1.00 0.00 31 PRO A C 11
ATOM 4543 O O . PRO A 1 31 ? -10.174 5.685 -10.204 1.00 0.00 31 PRO A O 11
ATOM 4555 N N . ASP A 1 1 ? 0.749 17.074 4.130 1.00 0.00 1 ASP A N 12
ATOM 4556 C CA . ASP A 1 1 ? 1.910 16.678 3.348 1.00 0.00 1 ASP A CA 12
ATOM 4557 C C . ASP A 1 1 ? 1.458 15.957 2.106 1.00 0.00 1 ASP A C 12
ATOM 4558 O O . ASP A 1 1 ? 0.399 15.303 2.099 1.00 0.00 1 ASP A O 12
ATOM 4569 N N . VAL A 1 2 ? 2.229 16.088 1.056 1.00 0.00 2 VAL A N 12
ATOM 4570 C CA . VAL A 1 2 ? 1.946 15.444 -0.194 1.00 0.00 2 VAL A CA 12
ATOM 4571 C C . VAL A 1 2 ? 2.386 13.998 -0.109 1.00 0.00 2 VAL A C 12
ATOM 4572 O O . VAL A 1 2 ? 3.567 13.675 -0.240 1.00 0.00 2 VAL A O 12
ATOM 4585 N N . SER A 1 3 ? 1.461 13.158 0.169 1.00 0.00 3 SER A N 12
ATOM 4586 C CA . SER A 1 3 ? 1.725 11.775 0.311 1.00 0.00 3 SER A CA 12
ATOM 4587 C C . SER A 1 3 ? 1.373 11.094 -1.006 1.00 0.00 3 SER A C 12
ATOM 4588 O O . SER A 1 3 ? 0.278 11.323 -1.548 1.00 0.00 3 SER A O 12
ATOM 4596 N N . PRO A 1 4 ? 2.303 10.319 -1.589 1.00 0.00 4 PRO A N 12
ATOM 4597 C CA . PRO A 1 4 ? 2.050 9.578 -2.826 1.00 0.00 4 PRO A CA 12
ATOM 4598 C C . PRO A 1 4 ? 0.877 8.631 -2.645 1.00 0.00 4 PRO A C 12
ATOM 4599 O O . PRO A 1 4 ? 0.809 7.903 -1.665 1.00 0.00 4 PRO A O 12
ATOM 4610 N N . CYS A 1 5 ? -0.046 8.661 -3.547 1.00 0.00 5 CYS A N 12
ATOM 4611 C CA . CYS A 1 5 ? -1.200 7.818 -3.438 1.00 0.00 5 CYS A CA 12
ATOM 4612 C C . CYS A 1 5 ? -0.978 6.574 -4.249 1.00 0.00 5 CYS A C 12
ATOM 4613 O O . CYS A 1 5 ? -0.828 6.643 -5.482 1.00 0.00 5 CYS A O 12
ATOM 4620 N N . PHE A 1 6 ? -0.906 5.458 -3.600 1.00 0.00 6 PHE A N 12
ATOM 4621 C CA . PHE A 1 6 ? -0.756 4.234 -4.308 1.00 0.00 6 PHE A CA 12
ATOM 4622 C C . PHE A 1 6 ? -1.751 3.251 -3.764 1.00 0.00 6 PHE A C 12
ATOM 4623 O O . PHE A 1 6 ? -1.969 3.198 -2.554 1.00 0.00 6 PHE A O 12
ATOM 4640 N N . CYS A 1 7 ? -2.379 2.521 -4.633 1.00 0.00 7 CYS A N 12
ATOM 4641 C CA . CYS A 1 7 ? -3.371 1.563 -4.236 1.00 0.00 7 CYS A CA 12
ATOM 4642 C C . CYS A 1 7 ? -2.974 0.195 -4.722 1.00 0.00 7 CYS A C 12
ATOM 4643 O O . CYS A 1 7 ? -2.341 0.061 -5.776 1.00 0.00 7 CYS A O 12
ATOM 4650 N N . VAL A 1 8 ? -3.314 -0.809 -3.956 1.00 0.00 8 VAL A N 12
ATOM 4651 C CA . VAL A 1 8 ? -2.976 -2.178 -4.263 1.00 0.00 8 VAL A CA 12
ATOM 4652 C C . VAL A 1 8 ? -4.186 -3.004 -3.894 1.00 0.00 8 VAL A C 12
ATOM 4653 O O . VAL A 1 8 ? -4.955 -2.612 -2.998 1.00 0.00 8 VAL A O 12
ATOM 4666 N N . GLU A 1 9 ? -4.391 -4.090 -4.570 1.00 0.00 9 GLU A N 12
ATOM 4667 C CA . GLU A 1 9 ? -5.483 -4.947 -4.258 1.00 0.00 9 GLU A CA 12
ATOM 4668 C C . GLU A 1 9 ? -5.025 -5.898 -3.168 1.00 0.00 9 GLU A C 12
ATOM 4669 O O . GLU A 1 9 ? -4.206 -6.792 -3.410 1.00 0.00 9 GLU A O 12
ATOM 4681 N N . ASP A 1 10 ? -5.502 -5.660 -1.965 1.00 0.00 10 ASP A N 12
ATOM 4682 C CA . ASP A 1 10 ? -5.103 -6.430 -0.817 1.00 0.00 10 ASP A CA 12
ATOM 4683 C C . ASP A 1 10 ? -5.729 -7.778 -0.895 1.00 0.00 10 ASP A C 12
ATOM 4684 O O . ASP A 1 10 ? -6.955 -7.910 -0.906 1.00 0.00 10 ASP A O 12
ATOM 4693 N N . GLU A 1 11 ? -4.881 -8.758 -0.937 1.00 0.00 11 GLU A N 12
ATOM 4694 C CA . GLU A 1 11 ? -5.241 -10.154 -1.141 1.00 0.00 11 GLU A CA 12
ATOM 4695 C C . GLU A 1 11 ? -5.911 -10.762 0.079 1.00 0.00 11 GLU A C 12
ATOM 4696 O O . GLU A 1 11 ? -6.556 -11.812 -0.010 1.00 0.00 11 GLU A O 12
ATOM 4708 N N . THR A 1 12 ? -5.771 -10.124 1.197 1.00 0.00 12 THR A N 12
ATOM 4709 C CA . THR A 1 12 ? -6.318 -10.642 2.418 1.00 0.00 12 THR A CA 12
ATOM 4710 C C . THR A 1 12 ? -7.707 -10.044 2.665 1.00 0.00 12 THR A C 12
ATOM 4711 O O . THR A 1 12 ? -8.658 -10.748 3.021 1.00 0.00 12 THR A O 12
ATOM 4722 N N . SER A 1 13 ? -7.819 -8.767 2.403 1.00 0.00 13 SER A N 12
ATOM 4723 C CA . SER A 1 13 ? -9.041 -8.044 2.554 1.00 0.00 13 SER A CA 12
ATOM 4724 C C . SER A 1 13 ? -9.938 -8.325 1.343 1.00 0.00 13 SER A C 12
ATOM 4725 O O . SER A 1 13 ? -11.170 -8.365 1.449 1.00 0.00 13 SER A O 12
ATOM 4733 N N . GLY A 1 14 ? -9.309 -8.572 0.211 1.00 0.00 14 GLY A N 12
ATOM 4734 C CA . GLY A 1 14 ? -10.027 -8.845 -1.012 1.00 0.00 14 GLY A CA 12
ATOM 4735 C C . GLY A 1 14 ? -10.508 -7.572 -1.631 1.00 0.00 14 GLY A C 12
ATOM 4736 O O . GLY A 1 14 ? -11.525 -7.547 -2.326 1.00 0.00 14 GLY A O 12
ATOM 4740 N N . ALA A 1 15 ? -9.779 -6.509 -1.380 1.00 0.00 15 ALA A N 12
ATOM 4741 C CA . ALA A 1 15 ? -10.179 -5.202 -1.846 1.00 0.00 15 ALA A CA 12
ATOM 4742 C C . ALA A 1 15 ? -8.985 -4.297 -2.013 1.00 0.00 15 ALA A C 12
ATOM 4743 O O . ALA A 1 15 ? -7.958 -4.475 -1.354 1.00 0.00 15 ALA A O 12
ATOM 4750 N N . LYS A 1 16 ? -9.111 -3.353 -2.908 1.00 0.00 16 LYS A N 12
ATOM 4751 C CA . LYS A 1 16 ? -8.104 -2.345 -3.119 1.00 0.00 16 LYS A CA 12
ATOM 4752 C C . LYS A 1 16 ? -8.087 -1.379 -1.983 1.00 0.00 16 LYS A C 12
ATOM 4753 O O . LYS A 1 16 ? -9.123 -0.821 -1.604 1.00 0.00 16 LYS A O 12
ATOM 4772 N N . THR A 1 17 ? -6.940 -1.228 -1.432 1.00 0.00 17 THR A N 12
ATOM 4773 C CA . THR A 1 17 ? -6.710 -0.337 -0.362 1.00 0.00 17 THR A CA 12
ATOM 4774 C C . THR A 1 17 ? -5.535 0.527 -0.778 1.00 0.00 17 THR A C 12
ATOM 4775 O O . THR A 1 17 ? -4.713 0.103 -1.616 1.00 0.00 17 THR A O 12
ATOM 4786 N N . CYS A 1 18 ? -5.476 1.717 -0.291 1.00 0.00 18 CYS A N 12
ATOM 4787 C CA . CYS A 1 18 ? -4.441 2.607 -0.703 1.00 0.00 18 CYS A CA 12
ATOM 4788 C C . CYS A 1 18 ? -3.566 2.994 0.456 1.00 0.00 18 CYS A C 12
ATOM 4789 O O . CYS A 1 18 ? -3.907 2.761 1.619 1.00 0.00 18 CYS A O 12
ATOM 4796 N N . VAL A 1 19 ? -2.436 3.553 0.138 1.00 0.00 19 VAL A N 12
ATOM 4797 C CA . VAL A 1 19 ? -1.514 4.082 1.102 1.00 0.00 19 VAL A CA 12
ATOM 4798 C C . VAL A 1 19 ? -1.231 5.531 0.701 1.00 0.00 19 VAL A C 12
ATOM 4799 O O . VAL A 1 19 ? -0.640 5.762 -0.362 1.00 0.00 19 VAL A O 12
ATOM 4812 N N . PRO A 1 20 ? -1.712 6.531 1.481 1.00 0.00 20 PRO A N 12
ATOM 4813 C CA . PRO A 1 20 ? -2.517 6.304 2.692 1.00 0.00 20 PRO A CA 12
ATOM 4814 C C . PRO A 1 20 ? -3.942 5.854 2.365 1.00 0.00 20 PRO A C 12
ATOM 4815 O O . PRO A 1 20 ? -4.435 6.046 1.236 1.00 0.00 20 PRO A O 12
ATOM 4826 N N . ASP A 1 21 ? -4.593 5.266 3.343 1.00 0.00 21 ASP A N 12
ATOM 4827 C CA . ASP A 1 21 ? -5.939 4.723 3.171 1.00 0.00 21 ASP A CA 12
ATOM 4828 C C . ASP A 1 21 ? -6.902 5.811 2.755 1.00 0.00 21 ASP A C 12
ATOM 4829 O O . ASP A 1 21 ? -6.940 6.884 3.366 1.00 0.00 21 ASP A O 12
ATOM 4838 N N . ASN A 1 22 ? -7.632 5.541 1.699 1.00 0.00 22 ASN A N 12
ATOM 4839 C CA . ASN A 1 22 ? -8.599 6.435 1.104 1.00 0.00 22 ASN A CA 12
ATOM 4840 C C . ASN A 1 22 ? -7.977 7.676 0.465 1.00 0.00 22 ASN A C 12
ATOM 4841 O O . ASN A 1 22 ? -8.654 8.696 0.322 1.00 0.00 22 ASN A O 12
ATOM 4852 N N . CYS A 1 23 ? -6.693 7.613 0.063 1.00 0.00 23 CYS A N 12
ATOM 4853 C CA . CYS A 1 23 ? -6.117 8.732 -0.710 1.00 0.00 23 CYS A CA 12
ATOM 4854 C C . CYS A 1 23 ? -6.850 8.832 -2.034 1.00 0.00 23 CYS A C 12
ATOM 4855 O O . CYS A 1 23 ? -7.225 9.909 -2.497 1.00 0.00 23 CYS A O 12
ATOM 4862 N N . ASP A 1 24 ? -7.044 7.699 -2.614 1.00 0.00 24 ASP A N 12
ATOM 4863 C CA . ASP A 1 24 ? -7.837 7.529 -3.788 1.00 0.00 24 ASP A CA 12
ATOM 4864 C C . ASP A 1 24 ? -9.161 6.959 -3.364 1.00 0.00 24 ASP A C 12
ATOM 4865 O O . ASP A 1 24 ? -9.346 5.748 -3.297 1.00 0.00 24 ASP A O 12
ATOM 4874 N N . ALA A 1 25 ? -10.003 7.815 -2.914 1.00 0.00 25 ALA A N 12
ATOM 4875 C CA . ALA A 1 25 ? -11.320 7.421 -2.484 1.00 0.00 25 ALA A CA 12
ATOM 4876 C C . ALA A 1 25 ? -12.337 7.803 -3.512 1.00 0.00 25 ALA A C 12
ATOM 4877 O O . ALA A 1 25 ? -13.181 7.010 -3.903 1.00 0.00 25 ALA A O 12
ATOM 4884 N N . SER A 1 26 ? -12.228 9.002 -3.950 1.00 0.00 26 SER A N 12
ATOM 4885 C CA . SER A 1 26 ? -13.102 9.558 -4.941 1.00 0.00 26 SER A CA 12
ATOM 4886 C C . SER A 1 26 ? -12.286 10.539 -5.784 1.00 0.00 26 SER A C 12
ATOM 4887 O O . SER A 1 26 ? -12.741 11.622 -6.163 1.00 0.00 26 SER A O 12
ATOM 4895 N N . ARG A 1 27 ? -11.081 10.123 -6.101 1.00 0.00 27 ARG A N 12
ATOM 4896 C CA . ARG A 1 27 ? -10.174 10.914 -6.911 1.00 0.00 27 ARG A CA 12
ATOM 4897 C C . ARG A 1 27 ? -10.620 10.848 -8.372 1.00 0.00 27 ARG A C 12
ATOM 4898 O O . ARG A 1 27 ? -10.441 11.783 -9.155 1.00 0.00 27 ARG A O 12
ATOM 4919 N N . GLY A 1 28 ? -11.221 9.756 -8.699 1.00 0.00 28 GLY A N 12
ATOM 4920 C CA . GLY A 1 28 ? -11.772 9.530 -9.991 1.00 0.00 28 GLY A CA 12
ATOM 4921 C C . GLY A 1 28 ? -13.096 8.848 -9.835 1.00 0.00 28 GLY A C 12
ATOM 4922 O O . GLY A 1 28 ? -14.053 9.445 -9.322 1.00 0.00 28 GLY A O 12
ATOM 4926 N N . THR A 1 29 ? -13.153 7.606 -10.197 1.00 0.00 29 THR A N 12
ATOM 4927 C CA . THR A 1 29 ? -14.347 6.846 -10.046 1.00 0.00 29 THR A CA 12
ATOM 4928 C C . THR A 1 29 ? -14.067 5.580 -9.214 1.00 0.00 29 THR A C 12
ATOM 4929 O O . THR A 1 29 ? -13.245 4.715 -9.593 1.00 0.00 29 THR A O 12
ATOM 4940 N N . ASN A 1 30 ? -14.710 5.506 -8.072 1.00 0.00 30 ASN A N 12
ATOM 4941 C CA . ASN A 1 30 ? -14.521 4.417 -7.125 1.00 0.00 30 ASN A CA 12
ATOM 4942 C C . ASN A 1 30 ? -15.790 4.138 -6.285 1.00 0.00 30 ASN A C 12
ATOM 4943 O O . ASN A 1 30 ? -16.260 2.994 -6.264 1.00 0.00 30 ASN A O 12
ATOM 4954 N N . PRO A 1 31 ? -16.378 5.141 -5.566 1.00 0.00 31 PRO A N 12
ATOM 4955 C CA . PRO A 1 31 ? -17.610 4.933 -4.839 1.00 0.00 31 PRO A CA 12
ATOM 4956 C C . PRO A 1 31 ? -18.820 5.457 -5.633 1.00 0.00 31 PRO A C 12
ATOM 4957 O O . PRO A 1 31 ? -19.282 4.765 -6.554 1.00 0.00 31 PRO A O 12
ATOM 4969 N N . ASP A 1 1 ? -2.736 10.148 7.312 1.00 0.00 1 ASP A N 13
ATOM 4970 C CA . ASP A 1 1 ? -1.881 11.230 6.802 1.00 0.00 1 ASP A CA 13
ATOM 4971 C C . ASP A 1 1 ? -2.050 11.295 5.312 1.00 0.00 1 ASP A C 13
ATOM 4972 O O . ASP A 1 1 ? -2.762 10.479 4.747 1.00 0.00 1 ASP A O 13
ATOM 4983 N N . VAL A 1 2 ? -1.436 12.260 4.679 1.00 0.00 2 VAL A N 13
ATOM 4984 C CA . VAL A 1 2 ? -1.456 12.330 3.249 1.00 0.00 2 VAL A CA 13
ATOM 4985 C C . VAL A 1 2 ? -0.036 12.178 2.713 1.00 0.00 2 VAL A C 13
ATOM 4986 O O . VAL A 1 2 ? 0.884 12.896 3.127 1.00 0.00 2 VAL A O 13
ATOM 4999 N N . SER A 1 3 ? 0.136 11.213 1.858 1.00 0.00 3 SER A N 13
ATOM 5000 C CA . SER A 1 3 ? 1.394 10.883 1.242 1.00 0.00 3 SER A CA 13
ATOM 5001 C C . SER A 1 3 ? 1.058 10.294 -0.127 1.00 0.00 3 SER A C 13
ATOM 5002 O O . SER A 1 3 ? -0.134 10.023 -0.359 1.00 0.00 3 SER A O 13
ATOM 5010 N N . PRO A 1 4 ? 2.051 10.121 -1.065 1.00 0.00 4 PRO A N 13
ATOM 5011 C CA . PRO A 1 4 ? 1.793 9.553 -2.401 1.00 0.00 4 PRO A CA 13
ATOM 5012 C C . PRO A 1 4 ? 1.009 8.265 -2.315 1.00 0.00 4 PRO A C 13
ATOM 5013 O O . PRO A 1 4 ? 1.451 7.290 -1.704 1.00 0.00 4 PRO A O 13
ATOM 5024 N N . CYS A 1 5 ? -0.142 8.277 -2.893 1.00 0.00 5 CYS A N 13
ATOM 5025 C CA . CYS A 1 5 ? -1.050 7.185 -2.784 1.00 0.00 5 CYS A CA 13
ATOM 5026 C C . CYS A 1 5 ? -0.753 6.124 -3.785 1.00 0.00 5 CYS A C 13
ATOM 5027 O O . CYS A 1 5 ? -0.489 6.412 -4.961 1.00 0.00 5 CYS A O 13
ATOM 5034 N N . PHE A 1 6 ? -0.784 4.912 -3.335 1.00 0.00 6 PHE A N 13
ATOM 5035 C CA . PHE A 1 6 ? -0.653 3.812 -4.206 1.00 0.00 6 PHE A CA 13
ATOM 5036 C C . PHE A 1 6 ? -1.713 2.805 -3.820 1.00 0.00 6 PHE A C 13
ATOM 5037 O O . PHE A 1 6 ? -1.977 2.613 -2.624 1.00 0.00 6 PHE A O 13
ATOM 5054 N N . CYS A 1 7 ? -2.369 2.233 -4.796 1.00 0.00 7 CYS A N 13
ATOM 5055 C CA . CYS A 1 7 ? -3.411 1.265 -4.542 1.00 0.00 7 CYS A CA 13
ATOM 5056 C C . CYS A 1 7 ? -3.075 -0.034 -5.249 1.00 0.00 7 CYS A C 13
ATOM 5057 O O . CYS A 1 7 ? -2.568 -0.020 -6.376 1.00 0.00 7 CYS A O 13
ATOM 5064 N N . VAL A 1 8 ? -3.343 -1.135 -4.594 1.00 0.00 8 VAL A N 13
ATOM 5065 C CA . VAL A 1 8 ? -3.096 -2.473 -5.129 1.00 0.00 8 VAL A CA 13
ATOM 5066 C C . VAL A 1 8 ? -4.218 -3.340 -4.604 1.00 0.00 8 VAL A C 13
ATOM 5067 O O . VAL A 1 8 ? -4.798 -3.011 -3.554 1.00 0.00 8 VAL A O 13
ATOM 5080 N N . GLU A 1 9 ? -4.569 -4.389 -5.313 1.00 0.00 9 GLU A N 13
ATOM 5081 C CA . GLU A 1 9 ? -5.571 -5.298 -4.829 1.00 0.00 9 GLU A CA 13
ATOM 5082 C C . GLU A 1 9 ? -4.952 -6.174 -3.755 1.00 0.00 9 GLU A C 13
ATOM 5083 O O . GLU A 1 9 ? -4.165 -7.072 -4.042 1.00 0.00 9 GLU A O 13
ATOM 5095 N N . ASP A 1 10 ? -5.307 -5.901 -2.543 1.00 0.00 10 ASP A N 13
ATOM 5096 C CA . ASP A 1 10 ? -4.772 -6.572 -1.401 1.00 0.00 10 ASP A CA 13
ATOM 5097 C C . ASP A 1 10 ? -5.692 -7.695 -1.053 1.00 0.00 10 ASP A C 13
ATOM 5098 O O . ASP A 1 10 ? -6.879 -7.473 -0.814 1.00 0.00 10 ASP A O 13
ATOM 5107 N N . GLU A 1 11 ? -5.169 -8.890 -1.035 1.00 0.00 11 GLU A N 13
ATOM 5108 C CA . GLU A 1 11 ? -5.975 -10.077 -0.788 1.00 0.00 11 GLU A CA 13
ATOM 5109 C C . GLU A 1 11 ? -6.378 -10.166 0.686 1.00 0.00 11 GLU A C 13
ATOM 5110 O O . GLU A 1 11 ? -7.410 -10.762 1.028 1.00 0.00 11 GLU A O 13
ATOM 5122 N N . THR A 1 12 ? -5.606 -9.524 1.541 1.00 0.00 12 THR A N 13
ATOM 5123 C CA . THR A 1 12 ? -5.874 -9.522 2.966 1.00 0.00 12 THR A CA 13
ATOM 5124 C C . THR A 1 12 ? -7.112 -8.651 3.238 1.00 0.00 12 THR A C 13
ATOM 5125 O O . THR A 1 12 ? -7.967 -8.987 4.055 1.00 0.00 12 THR A O 13
ATOM 5136 N N . SER A 1 13 ? -7.196 -7.554 2.527 1.00 0.00 13 SER A N 13
ATOM 5137 C CA . SER A 1 13 ? -8.322 -6.676 2.607 1.00 0.00 13 SER A CA 13
ATOM 5138 C C . SER A 1 13 ? -9.467 -7.246 1.763 1.00 0.00 13 SER A C 13
ATOM 5139 O O . SER A 1 13 ? -10.638 -7.184 2.152 1.00 0.00 13 SER A O 13
ATOM 5147 N N . GLY A 1 14 ? -9.119 -7.820 0.627 1.00 0.00 14 GLY A N 13
ATOM 5148 C CA . GLY A 1 14 ? -10.096 -8.420 -0.250 1.00 0.00 14 GLY A CA 13
ATOM 5149 C C . GLY A 1 14 ? -10.522 -7.474 -1.346 1.00 0.00 14 GLY A C 13
ATOM 5150 O O . GLY A 1 14 ? -11.545 -7.693 -2.001 1.00 0.00 14 GLY A O 13
ATOM 5154 N N . ALA A 1 15 ? -9.728 -6.432 -1.552 1.00 0.00 15 ALA A N 13
ATOM 5155 C CA . ALA A 1 15 ? -10.006 -5.394 -2.540 1.00 0.00 15 ALA A CA 13
ATOM 5156 C C . ALA A 1 15 ? -8.801 -4.480 -2.641 1.00 0.00 15 ALA A C 13
ATOM 5157 O O . ALA A 1 15 ? -7.799 -4.698 -1.942 1.00 0.00 15 ALA A O 13
ATOM 5164 N N . LYS A 1 16 ? -8.874 -3.476 -3.496 1.00 0.00 16 LYS A N 13
ATOM 5165 C CA . LYS A 1 16 ? -7.805 -2.517 -3.621 1.00 0.00 16 LYS A CA 13
ATOM 5166 C C . LYS A 1 16 ? -7.711 -1.649 -2.405 1.00 0.00 16 LYS A C 13
ATOM 5167 O O . LYS A 1 16 ? -8.683 -1.022 -1.986 1.00 0.00 16 LYS A O 13
ATOM 5186 N N . THR A 1 17 ? -6.567 -1.670 -1.824 1.00 0.00 17 THR A N 13
ATOM 5187 C CA . THR A 1 17 ? -6.266 -0.909 -0.674 1.00 0.00 17 THR A CA 13
ATOM 5188 C C . THR A 1 17 ? -5.276 0.157 -1.081 1.00 0.00 17 THR A C 13
ATOM 5189 O O . THR A 1 17 ? -4.373 -0.102 -1.899 1.00 0.00 17 THR A O 13
ATOM 5200 N N . CYS A 1 18 ? -5.462 1.333 -0.595 1.00 0.00 18 CYS A N 13
ATOM 5201 C CA . CYS A 1 18 ? -4.586 2.389 -0.914 1.00 0.00 18 CYS A CA 13
ATOM 5202 C C . CYS A 1 18 ? -3.860 2.801 0.316 1.00 0.00 18 CYS A C 13
ATOM 5203 O O . CYS A 1 18 ? -4.328 2.583 1.439 1.00 0.00 18 CYS A O 13
ATOM 5210 N N . VAL A 1 19 ? -2.731 3.360 0.112 1.00 0.00 19 VAL A N 13
ATOM 5211 C CA . VAL A 1 19 ? -1.908 3.862 1.167 1.00 0.00 19 VAL A CA 13
ATOM 5212 C C . VAL A 1 19 ? -1.617 5.303 0.813 1.00 0.00 19 VAL A C 13
ATOM 5213 O O . VAL A 1 19 ? -0.981 5.552 -0.212 1.00 0.00 19 VAL A O 13
ATOM 5226 N N . PRO A 1 20 ? -2.087 6.281 1.594 1.00 0.00 20 PRO A N 13
ATOM 5227 C CA . PRO A 1 20 ? -2.878 6.056 2.823 1.00 0.00 20 PRO A CA 13
ATOM 5228 C C . PRO A 1 20 ? -4.331 5.646 2.550 1.00 0.00 20 PRO A C 13
ATOM 5229 O O . PRO A 1 20 ? -4.839 5.781 1.405 1.00 0.00 20 PRO A O 13
ATOM 5240 N N . ASP A 1 21 ? -4.980 5.161 3.603 1.00 0.00 21 ASP A N 13
ATOM 5241 C CA . ASP A 1 21 ? -6.377 4.748 3.579 1.00 0.00 21 ASP A CA 13
ATOM 5242 C C . ASP A 1 21 ? -7.230 5.875 3.094 1.00 0.00 21 ASP A C 13
ATOM 5243 O O . ASP A 1 21 ? -7.273 6.952 3.718 1.00 0.00 21 ASP A O 13
ATOM 5252 N N . ASN A 1 22 ? -7.898 5.628 1.996 1.00 0.00 22 ASN A N 13
ATOM 5253 C CA . ASN A 1 22 ? -8.734 6.585 1.347 1.00 0.00 22 ASN A CA 13
ATOM 5254 C C . ASN A 1 22 ? -7.997 7.880 1.073 1.00 0.00 22 ASN A C 13
ATOM 5255 O O . ASN A 1 22 ? -8.346 8.945 1.599 1.00 0.00 22 ASN A O 13
ATOM 5266 N N . CYS A 1 23 ? -6.890 7.753 0.345 1.00 0.00 23 CYS A N 13
ATOM 5267 C CA . CYS A 1 23 ? -6.143 8.906 -0.152 1.00 0.00 23 CYS A CA 13
ATOM 5268 C C . CYS A 1 23 ? -7.062 9.772 -0.986 1.00 0.00 23 CYS A C 13
ATOM 5269 O O . CYS A 1 23 ? -7.009 11.000 -0.947 1.00 0.00 23 CYS A O 13
ATOM 5276 N N . ASP A 1 24 ? -7.927 9.102 -1.692 1.00 0.00 24 ASP A N 13
ATOM 5277 C CA . ASP A 1 24 ? -8.970 9.705 -2.453 1.00 0.00 24 ASP A CA 13
ATOM 5278 C C . ASP A 1 24 ? -10.168 9.758 -1.553 1.00 0.00 24 ASP A C 13
ATOM 5279 O O . ASP A 1 24 ? -11.017 8.859 -1.534 1.00 0.00 24 ASP A O 13
ATOM 5288 N N . ALA A 1 25 ? -10.139 10.721 -0.692 1.00 0.00 25 ALA A N 13
ATOM 5289 C CA . ALA A 1 25 ? -11.207 10.951 0.219 1.00 0.00 25 ALA A CA 13
ATOM 5290 C C . ALA A 1 25 ? -12.240 11.769 -0.488 1.00 0.00 25 ALA A C 13
ATOM 5291 O O . ALA A 1 25 ? -12.292 13.004 -0.379 1.00 0.00 25 ALA A O 13
ATOM 5298 N N . SER A 1 26 ? -12.968 11.101 -1.314 1.00 0.00 26 SER A N 13
ATOM 5299 C CA . SER A 1 26 ? -13.964 11.707 -2.108 1.00 0.00 26 SER A CA 13
ATOM 5300 C C . SER A 1 26 ? -15.253 11.980 -1.339 1.00 0.00 26 SER A C 13
ATOM 5301 O O . SER A 1 26 ? -16.259 11.262 -1.458 1.00 0.00 26 SER A O 13
ATOM 5309 N N . ARG A 1 27 ? -15.149 12.969 -0.487 1.00 0.00 27 ARG A N 13
ATOM 5310 C CA . ARG A 1 27 ? -16.212 13.503 0.301 1.00 0.00 27 ARG A CA 13
ATOM 5311 C C . ARG A 1 27 ? -15.759 14.903 0.642 1.00 0.00 27 ARG A C 13
ATOM 5312 O O . ARG A 1 27 ? -14.965 15.114 1.566 1.00 0.00 27 ARG A O 13
ATOM 5333 N N . GLY A 1 28 ? -16.198 15.839 -0.148 1.00 0.00 28 GLY A N 13
ATOM 5334 C CA . GLY A 1 28 ? -15.610 17.149 -0.126 1.00 0.00 28 GLY A CA 13
ATOM 5335 C C . GLY A 1 28 ? -14.413 17.082 -1.045 1.00 0.00 28 GLY A C 13
ATOM 5336 O O . GLY A 1 28 ? -13.314 17.517 -0.718 1.00 0.00 28 GLY A O 13
ATOM 5340 N N . THR A 1 29 ? -14.663 16.489 -2.197 1.00 0.00 29 THR A N 13
ATOM 5341 C CA . THR A 1 29 ? -13.665 16.100 -3.178 1.00 0.00 29 THR A CA 13
ATOM 5342 C C . THR A 1 29 ? -12.943 17.290 -3.850 1.00 0.00 29 THR A C 13
ATOM 5343 O O . THR A 1 29 ? -11.900 17.100 -4.483 1.00 0.00 29 THR A O 13
ATOM 5354 N N . ASN A 1 30 ? -13.477 18.491 -3.719 1.00 0.00 30 ASN A N 13
ATOM 5355 C CA . ASN A 1 30 ? -12.857 19.657 -4.345 1.00 0.00 30 ASN A CA 13
ATOM 5356 C C . ASN A 1 30 ? -11.851 20.297 -3.394 1.00 0.00 30 ASN A C 13
ATOM 5357 O O . ASN A 1 30 ? -12.246 20.915 -2.400 1.00 0.00 30 ASN A O 13
ATOM 5368 N N . PRO A 1 31 ? -10.536 20.133 -3.646 1.00 0.00 31 PRO A N 13
ATOM 5369 C CA . PRO A 1 31 ? -9.500 20.690 -2.803 1.00 0.00 31 PRO A CA 13
ATOM 5370 C C . PRO A 1 31 ? -9.209 22.128 -3.188 1.00 0.00 31 PRO A C 13
ATOM 5371 O O . PRO A 1 31 ? -9.662 23.049 -2.485 1.00 0.00 31 PRO A O 13
ATOM 5383 N N . ASP A 1 1 ? 5.801 14.780 6.299 1.00 0.00 1 ASP A N 14
ATOM 5384 C CA . ASP A 1 1 ? 6.092 14.126 5.025 1.00 0.00 1 ASP A CA 14
ATOM 5385 C C . ASP A 1 1 ? 4.797 13.909 4.302 1.00 0.00 1 ASP A C 14
ATOM 5386 O O . ASP A 1 1 ? 3.728 14.022 4.906 1.00 0.00 1 ASP A O 14
ATOM 5397 N N . VAL A 1 2 ? 4.867 13.614 3.033 1.00 0.00 2 VAL A N 14
ATOM 5398 C CA . VAL A 1 2 ? 3.685 13.349 2.246 1.00 0.00 2 VAL A CA 14
ATOM 5399 C C . VAL A 1 2 ? 3.707 11.901 1.803 1.00 0.00 2 VAL A C 14
ATOM 5400 O O . VAL A 1 2 ? 4.707 11.201 2.002 1.00 0.00 2 VAL A O 14
ATOM 5413 N N . SER A 1 3 ? 2.636 11.440 1.246 1.00 0.00 3 SER A N 14
ATOM 5414 C CA . SER A 1 3 ? 2.567 10.090 0.779 1.00 0.00 3 SER A CA 14
ATOM 5415 C C . SER A 1 3 ? 1.844 10.037 -0.557 1.00 0.00 3 SER A C 14
ATOM 5416 O O . SER A 1 3 ? 0.645 10.343 -0.627 1.00 0.00 3 SER A O 14
ATOM 5424 N N . PRO A 1 4 ? 2.577 9.739 -1.646 1.00 0.00 4 PRO A N 14
ATOM 5425 C CA . PRO A 1 4 ? 1.980 9.543 -2.964 1.00 0.00 4 PRO A CA 14
ATOM 5426 C C . PRO A 1 4 ? 0.969 8.408 -2.899 1.00 0.00 4 PRO A C 14
ATOM 5427 O O . PRO A 1 4 ? 1.266 7.351 -2.335 1.00 0.00 4 PRO A O 14
ATOM 5438 N N . CYS A 1 5 ? -0.205 8.635 -3.438 1.00 0.00 5 CYS A N 14
ATOM 5439 C CA . CYS A 1 5 ? -1.286 7.668 -3.395 1.00 0.00 5 CYS A CA 14
ATOM 5440 C C . CYS A 1 5 ? -0.886 6.380 -4.067 1.00 0.00 5 CYS A C 14
ATOM 5441 O O . CYS A 1 5 ? -0.673 6.338 -5.294 1.00 0.00 5 CYS A O 14
ATOM 5448 N N . PHE A 1 6 ? -0.756 5.359 -3.300 1.00 0.00 6 PHE A N 14
ATOM 5449 C CA . PHE A 1 6 ? -0.447 4.094 -3.833 1.00 0.00 6 PHE A CA 14
ATOM 5450 C C . PHE A 1 6 ? -1.502 3.122 -3.377 1.00 0.00 6 PHE A C 14
ATOM 5451 O O . PHE A 1 6 ? -1.864 3.110 -2.207 1.00 0.00 6 PHE A O 14
ATOM 5468 N N . CYS A 1 7 ? -2.014 2.353 -4.285 1.00 0.00 7 CYS A N 14
ATOM 5469 C CA . CYS A 1 7 ? -3.046 1.406 -3.972 1.00 0.00 7 CYS A CA 14
ATOM 5470 C C . CYS A 1 7 ? -2.651 0.048 -4.450 1.00 0.00 7 CYS A C 14
ATOM 5471 O O . CYS A 1 7 ? -1.952 -0.083 -5.454 1.00 0.00 7 CYS A O 14
ATOM 5478 N N . VAL A 1 8 ? -3.064 -0.951 -3.726 1.00 0.00 8 VAL A N 14
ATOM 5479 C CA . VAL A 1 8 ? -2.812 -2.326 -4.085 1.00 0.00 8 VAL A CA 14
ATOM 5480 C C . VAL A 1 8 ? -4.063 -3.098 -3.770 1.00 0.00 8 VAL A C 14
ATOM 5481 O O . VAL A 1 8 ? -4.692 -2.868 -2.729 1.00 0.00 8 VAL A O 14
ATOM 5494 N N . GLU A 1 9 ? -4.438 -3.973 -4.635 1.00 0.00 9 GLU A N 14
ATOM 5495 C CA . GLU A 1 9 ? -5.575 -4.801 -4.393 1.00 0.00 9 GLU A CA 14
ATOM 5496 C C . GLU A 1 9 ? -5.106 -6.047 -3.695 1.00 0.00 9 GLU A C 14
ATOM 5497 O O . GLU A 1 9 ? -4.379 -6.864 -4.270 1.00 0.00 9 GLU A O 14
ATOM 5509 N N . ASP A 1 10 ? -5.456 -6.156 -2.449 1.00 0.00 10 ASP A N 14
ATOM 5510 C CA . ASP A 1 10 ? -5.031 -7.261 -1.639 1.00 0.00 10 ASP A CA 14
ATOM 5511 C C . ASP A 1 10 ? -6.066 -8.344 -1.609 1.00 0.00 10 ASP A C 14
ATOM 5512 O O . ASP A 1 10 ? -7.209 -8.122 -1.203 1.00 0.00 10 ASP A O 14
ATOM 5521 N N . GLU A 1 11 ? -5.650 -9.507 -2.038 1.00 0.00 11 GLU A N 14
ATOM 5522 C CA . GLU A 1 11 ? -6.479 -10.690 -2.111 1.00 0.00 11 GLU A CA 14
ATOM 5523 C C . GLU A 1 11 ? -6.863 -11.170 -0.712 1.00 0.00 11 GLU A C 14
ATOM 5524 O O . GLU A 1 11 ? -7.946 -11.708 -0.512 1.00 0.00 11 GLU A O 14
ATOM 5536 N N . THR A 1 12 ? -5.992 -10.933 0.249 1.00 0.00 12 THR A N 14
ATOM 5537 C CA . THR A 1 12 ? -6.211 -11.399 1.601 1.00 0.00 12 THR A CA 14
ATOM 5538 C C . THR A 1 12 ? -7.353 -10.612 2.271 1.00 0.00 12 THR A C 14
ATOM 5539 O O . THR A 1 12 ? -8.245 -11.196 2.891 1.00 0.00 12 THR A O 14
ATOM 5550 N N . SER A 1 13 ? -7.329 -9.314 2.105 1.00 0.00 13 SER A N 14
ATOM 5551 C CA . SER A 1 13 ? -8.352 -8.453 2.635 1.00 0.00 13 SER A CA 14
ATOM 5552 C C . SER A 1 13 ? -9.576 -8.480 1.732 1.00 0.00 13 SER A C 14
ATOM 5553 O O . SER A 1 13 ? -10.708 -8.261 2.181 1.00 0.00 13 SER A O 14
ATOM 5561 N N . GLY A 1 14 ? -9.346 -8.777 0.465 1.00 0.00 14 GLY A N 14
ATOM 5562 C CA . GLY A 1 14 ? -10.399 -8.779 -0.506 1.00 0.00 14 GLY A CA 14
ATOM 5563 C C . GLY A 1 14 ? -10.826 -7.372 -0.798 1.00 0.00 14 GLY A C 14
ATOM 5564 O O . GLY A 1 14 ? -12.018 -7.094 -0.985 1.00 0.00 14 GLY A O 14
ATOM 5568 N N . ALA A 1 15 ? -9.853 -6.475 -0.787 1.00 0.00 15 ALA A N 14
ATOM 5569 C CA . ALA A 1 15 ? -10.091 -5.067 -1.001 1.00 0.00 15 ALA A CA 14
ATOM 5570 C C . ALA A 1 15 ? -8.807 -4.364 -1.404 1.00 0.00 15 ALA A C 14
ATOM 5571 O O . ALA A 1 15 ? -7.698 -4.815 -1.064 1.00 0.00 15 ALA A O 14
ATOM 5578 N N . LYS A 1 16 ? -8.950 -3.306 -2.157 1.00 0.00 16 LYS A N 14
ATOM 5579 C CA . LYS A 1 16 ? -7.854 -2.473 -2.534 1.00 0.00 16 LYS A CA 14
ATOM 5580 C C . LYS A 1 16 ? -7.578 -1.468 -1.442 1.00 0.00 16 LYS A C 14
ATOM 5581 O O . LYS A 1 16 ? -8.422 -0.627 -1.116 1.00 0.00 16 LYS A O 14
ATOM 5600 N N . THR A 1 17 ? -6.414 -1.584 -0.883 1.00 0.00 17 THR A N 14
ATOM 5601 C CA . THR A 1 17 ? -5.959 -0.746 0.177 1.00 0.00 17 THR A CA 14
ATOM 5602 C C . THR A 1 17 ? -5.062 0.330 -0.420 1.00 0.00 17 THR A C 14
ATOM 5603 O O . THR A 1 17 ? -4.356 0.074 -1.416 1.00 0.00 17 THR A O 14
ATOM 5614 N N . CYS A 1 18 ? -5.109 1.514 0.130 1.00 0.00 18 CYS A N 14
ATOM 5615 C CA . CYS A 1 18 ? -4.317 2.600 -0.387 1.00 0.00 18 CYS A CA 14
ATOM 5616 C C . CYS A 1 18 ? -3.580 3.308 0.708 1.00 0.00 18 CYS A C 14
ATOM 5617 O O . CYS A 1 18 ? -3.935 3.214 1.888 1.00 0.00 18 CYS A O 14
ATOM 5624 N N . VAL A 1 19 ? -2.566 3.993 0.314 1.00 0.00 19 VAL A N 14
ATOM 5625 C CA . VAL A 1 19 ? -1.767 4.791 1.182 1.00 0.00 19 VAL A CA 14
ATOM 5626 C C . VAL A 1 19 ? -1.505 6.149 0.506 1.00 0.00 19 VAL A C 14
ATOM 5627 O O . VAL A 1 19 ? -0.975 6.203 -0.606 1.00 0.00 19 VAL A O 14
ATOM 5640 N N . PRO A 1 20 ? -1.958 7.256 1.120 1.00 0.00 20 PRO A N 14
ATOM 5641 C CA . PRO A 1 20 ? -2.692 7.228 2.387 1.00 0.00 20 PRO A CA 14
ATOM 5642 C C . PRO A 1 20 ? -4.123 6.702 2.214 1.00 0.00 20 PRO A C 14
ATOM 5643 O O . PRO A 1 20 ? -4.621 6.555 1.089 1.00 0.00 20 PRO A O 14
ATOM 5654 N N . ASP A 1 21 ? -4.749 6.419 3.315 1.00 0.00 21 ASP A N 14
ATOM 5655 C CA . ASP A 1 21 ? -6.110 5.915 3.368 1.00 0.00 21 ASP A CA 14
ATOM 5656 C C . ASP A 1 21 ? -7.055 6.858 2.635 1.00 0.00 21 ASP A C 14
ATOM 5657 O O . ASP A 1 21 ? -6.997 8.065 2.832 1.00 0.00 21 ASP A O 14
ATOM 5666 N N . ASN A 1 22 ? -7.864 6.297 1.757 1.00 0.00 22 ASN A N 14
ATOM 5667 C CA . ASN A 1 22 ? -8.863 7.006 0.964 1.00 0.00 22 ASN A CA 14
ATOM 5668 C C . ASN A 1 22 ? -8.272 7.962 -0.081 1.00 0.00 22 ASN A C 14
ATOM 5669 O O . ASN A 1 22 ? -9.007 8.813 -0.610 1.00 0.00 22 ASN A O 14
ATOM 5680 N N . CYS A 1 23 ? -6.985 7.818 -0.417 1.00 0.00 23 CYS A N 14
ATOM 5681 C CA . CYS A 1 23 ? -6.350 8.718 -1.394 1.00 0.00 23 CYS A CA 14
ATOM 5682 C C . CYS A 1 23 ? -6.895 8.546 -2.802 1.00 0.00 23 CYS A C 14
ATOM 5683 O O . CYS A 1 23 ? -6.912 9.494 -3.607 1.00 0.00 23 CYS A O 14
ATOM 5690 N N . ASP A 1 24 ? -7.365 7.373 -3.103 1.00 0.00 24 ASP A N 14
ATOM 5691 C CA . ASP A 1 24 ? -7.822 7.107 -4.437 1.00 0.00 24 ASP A CA 14
ATOM 5692 C C . ASP A 1 24 ? -9.277 7.435 -4.553 1.00 0.00 24 ASP A C 14
ATOM 5693 O O . ASP A 1 24 ? -10.154 6.586 -4.444 1.00 0.00 24 ASP A O 14
ATOM 5702 N N . ALA A 1 25 ? -9.504 8.700 -4.654 1.00 0.00 25 ALA A N 14
ATOM 5703 C CA . ALA A 1 25 ? -10.800 9.296 -4.856 1.00 0.00 25 ALA A CA 14
ATOM 5704 C C . ALA A 1 25 ? -10.553 10.709 -5.295 1.00 0.00 25 ALA A C 14
ATOM 5705 O O . ALA A 1 25 ? -11.382 11.602 -5.115 1.00 0.00 25 ALA A O 14
ATOM 5712 N N . SER A 1 26 ? -9.409 10.899 -5.892 1.00 0.00 26 SER A N 14
ATOM 5713 C CA . SER A 1 26 ? -8.984 12.179 -6.316 1.00 0.00 26 SER A CA 14
ATOM 5714 C C . SER A 1 26 ? -8.507 12.093 -7.750 1.00 0.00 26 SER A C 14
ATOM 5715 O O . SER A 1 26 ? -7.376 11.703 -8.026 1.00 0.00 26 SER A O 14
ATOM 5723 N N . ARG A 1 27 ? -9.409 12.361 -8.661 1.00 0.00 27 ARG A N 14
ATOM 5724 C CA . ARG A 1 27 ? -9.086 12.368 -10.069 1.00 0.00 27 ARG A CA 14
ATOM 5725 C C . ARG A 1 27 ? -8.334 13.635 -10.388 1.00 0.00 27 ARG A C 14
ATOM 5726 O O . ARG A 1 27 ? -7.402 13.647 -11.183 1.00 0.00 27 ARG A O 14
ATOM 5747 N N . GLY A 1 28 ? -8.725 14.676 -9.721 1.00 0.00 28 GLY A N 14
ATOM 5748 C CA . GLY A 1 28 ? -8.169 15.960 -9.950 1.00 0.00 28 GLY A CA 14
ATOM 5749 C C . GLY A 1 28 ? -9.052 16.739 -10.872 1.00 0.00 28 GLY A C 14
ATOM 5750 O O . GLY A 1 28 ? -8.913 16.648 -12.093 1.00 0.00 28 GLY A O 14
ATOM 5754 N N . THR A 1 29 ? -9.998 17.452 -10.299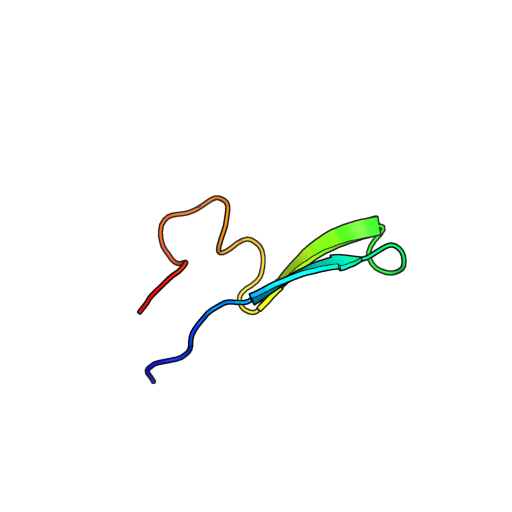 1.00 0.00 29 THR A N 14
ATOM 5755 C CA . THR A 1 29 ? -10.927 18.261 -11.054 1.00 0.00 29 THR A CA 14
ATOM 5756 C C . THR A 1 29 ? -10.168 19.355 -11.787 1.00 0.00 29 THR A C 14
ATOM 5757 O O . THR A 1 29 ? -10.361 19.570 -12.986 1.00 0.00 29 THR A O 14
ATOM 5768 N N . ASN A 1 30 ? -9.299 20.019 -11.074 1.00 0.00 30 ASN A N 14
ATOM 5769 C CA . ASN A 1 30 ? -8.440 20.995 -11.670 1.00 0.00 30 ASN A CA 14
ATOM 5770 C C . ASN A 1 30 ? -7.009 20.626 -11.379 1.00 0.00 30 ASN A C 14
ATOM 5771 O O . ASN A 1 30 ? -6.513 20.865 -10.266 1.00 0.00 30 ASN A O 14
ATOM 5782 N N . PRO A 1 31 ? -6.355 19.945 -12.322 1.00 0.00 31 PRO A N 14
ATOM 5783 C CA . PRO A 1 31 ? -4.953 19.601 -12.205 1.00 0.00 31 PRO A CA 14
ATOM 5784 C C . PRO A 1 31 ? -4.120 20.867 -12.192 1.00 0.00 31 PRO A C 14
ATOM 5785 O O . PRO A 1 31 ? -3.951 21.510 -13.259 1.00 0.00 31 PRO A O 14
ATOM 5797 N N . ASP A 1 1 ? 8.207 13.024 5.799 1.00 0.00 1 ASP A N 15
ATOM 5798 C CA . ASP A 1 1 ? 7.657 11.846 5.142 1.00 0.00 1 ASP A CA 15
ATOM 5799 C C . ASP A 1 1 ? 6.197 12.041 4.841 1.00 0.00 1 ASP A C 15
ATOM 5800 O O . ASP A 1 1 ? 5.380 12.208 5.751 1.00 0.00 1 ASP A O 15
ATOM 5811 N N . VAL A 1 2 ? 5.873 12.060 3.581 1.00 0.00 2 VAL A N 15
ATOM 5812 C CA .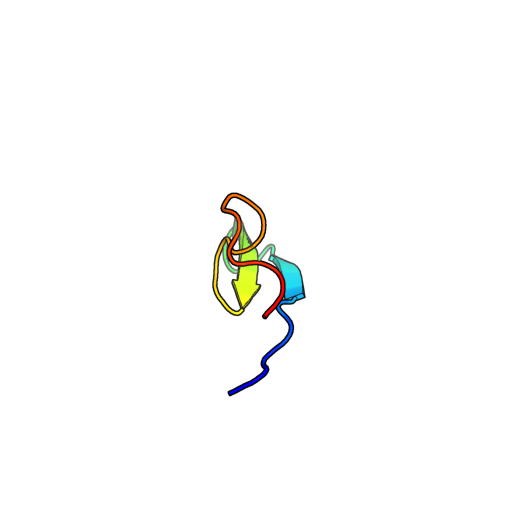 VAL A 1 2 ? 4.508 12.142 3.146 1.00 0.00 2 VAL A CA 15
ATOM 5813 C C . VAL A 1 2 ? 4.211 10.847 2.410 1.00 0.00 2 VAL A C 15
ATOM 5814 O O . VAL A 1 2 ? 5.116 10.269 1.801 1.00 0.00 2 VAL A O 15
ATOM 5827 N N . SER A 1 3 ? 3.021 10.357 2.513 1.00 0.00 3 SER A N 15
ATOM 5828 C CA . SER A 1 3 ? 2.672 9.114 1.888 1.00 0.00 3 SER A CA 15
ATOM 5829 C C . SER A 1 3 ? 2.115 9.359 0.469 1.00 0.00 3 SER A C 15
ATOM 5830 O O . SER A 1 3 ? 1.055 9.972 0.319 1.00 0.00 3 SER A O 15
ATOM 5838 N N . PRO A 1 4 ? 2.844 8.925 -0.591 1.00 0.00 4 PRO A N 15
ATOM 5839 C CA . PRO A 1 4 ? 2.383 9.050 -1.987 1.00 0.00 4 PRO A CA 15
ATOM 5840 C C . PRO A 1 4 ? 1.131 8.211 -2.208 1.00 0.00 4 PRO A C 15
ATOM 5841 O O . PRO A 1 4 ? 0.947 7.201 -1.534 1.00 0.00 4 PRO A O 15
ATOM 5852 N N . CYS A 1 5 ? 0.295 8.604 -3.133 1.00 0.00 5 CYS A N 15
ATOM 5853 C CA . CYS A 1 5 ? -0.946 7.892 -3.381 1.00 0.00 5 CYS A CA 15
ATOM 5854 C C . CYS A 1 5 ? -0.703 6.566 -4.070 1.00 0.00 5 CYS A C 15
ATOM 5855 O O . CYS A 1 5 ? -0.375 6.520 -5.270 1.00 0.00 5 CYS A O 15
ATOM 5862 N N . PHE A 1 6 ? -0.817 5.495 -3.336 1.00 0.00 6 PHE A N 15
ATOM 5863 C CA . PHE A 1 6 ? -0.671 4.210 -3.926 1.00 0.00 6 PHE A CA 15
ATOM 5864 C C . PHE A 1 6 ? -1.766 3.289 -3.419 1.00 0.00 6 PHE A C 15
ATOM 5865 O O . PHE A 1 6 ? -1.968 3.164 -2.208 1.00 0.00 6 PHE A O 15
ATOM 5882 N N . CYS A 1 7 ? -2.493 2.697 -4.325 1.00 0.00 7 CYS A N 15
ATOM 5883 C CA . CYS A 1 7 ? -3.520 1.745 -3.970 1.00 0.00 7 CYS A CA 15
ATOM 5884 C C . CYS A 1 7 ? -3.129 0.375 -4.435 1.00 0.00 7 CYS A C 15
ATOM 5885 O O . CYS A 1 7 ? -2.441 0.226 -5.450 1.00 0.00 7 CYS A O 15
ATOM 5892 N N . VAL A 1 8 ? -3.532 -0.614 -3.695 1.00 0.00 8 VAL A N 15
ATOM 5893 C CA . VAL A 1 8 ? -3.245 -1.990 -4.010 1.00 0.00 8 VAL A CA 15
ATOM 5894 C C . VAL A 1 8 ? -4.507 -2.786 -3.767 1.00 0.00 8 VAL A C 15
ATOM 5895 O O . VAL A 1 8 ? -5.264 -2.491 -2.840 1.00 0.00 8 VAL A O 15
ATOM 5908 N N . GLU A 1 9 ? -4.750 -3.748 -4.582 1.00 0.00 9 GLU A N 15
ATOM 5909 C CA . GLU A 1 9 ? -5.838 -4.643 -4.364 1.00 0.00 9 GLU A CA 15
ATOM 5910 C C . GLU A 1 9 ? -5.278 -5.773 -3.543 1.00 0.00 9 GLU A C 15
ATOM 5911 O O . GLU A 1 9 ? -4.487 -6.577 -4.033 1.00 0.00 9 GLU A O 15
ATOM 5923 N N . ASP A 1 10 ? -5.619 -5.796 -2.290 1.00 0.00 10 ASP A N 15
ATOM 5924 C CA . ASP A 1 10 ? -5.063 -6.754 -1.387 1.00 0.00 10 ASP A CA 15
ATOM 5925 C C . ASP A 1 10 ? -5.850 -8.020 -1.408 1.00 0.00 10 ASP A C 15
ATOM 5926 O O . ASP A 1 10 ? -7.064 -8.025 -1.188 1.00 0.00 10 ASP A O 15
ATOM 5935 N N . GLU A 1 11 ? -5.167 -9.079 -1.706 1.00 0.00 11 GLU A N 15
ATOM 5936 C CA . GLU A 1 11 ? -5.757 -10.397 -1.780 1.00 0.00 11 GLU A CA 15
ATOM 5937 C C . GLU A 1 11 ? -6.102 -10.930 -0.392 1.00 0.00 11 GLU A C 15
ATOM 5938 O O . GLU A 1 11 ? -7.032 -11.718 -0.237 1.00 0.00 11 GLU A O 15
ATOM 5950 N N . THR A 1 12 ? -5.366 -10.463 0.598 1.00 0.00 12 THR A N 15
ATOM 5951 C CA . THR A 1 12 ? -5.507 -10.905 1.964 1.00 0.00 12 THR A CA 15
ATOM 5952 C C . THR A 1 12 ? -6.862 -10.445 2.528 1.00 0.00 12 THR A C 15
ATOM 5953 O O . THR A 1 12 ? -7.599 -11.223 3.135 1.00 0.00 12 THR A O 15
ATOM 5964 N N . SER A 1 13 ? -7.168 -9.179 2.322 1.00 0.00 13 SER A N 15
ATOM 5965 C CA . SER A 1 13 ? -8.428 -8.612 2.728 1.00 0.00 13 SER A CA 15
ATOM 5966 C C . SER A 1 13 ? -9.498 -8.958 1.716 1.00 0.00 13 SER A C 15
ATOM 5967 O O . SER A 1 13 ? -10.655 -9.210 2.067 1.00 0.00 13 SER A O 15
ATOM 5975 N N . GLY A 1 14 ? -9.099 -9.000 0.467 1.00 0.00 14 GLY A N 15
ATOM 5976 C CA . GLY A 1 14 ? -10.026 -9.253 -0.587 1.00 0.00 14 GLY A CA 15
ATOM 5977 C C . GLY A 1 14 ? -10.653 -7.972 -1.058 1.00 0.00 14 GLY A C 15
ATOM 5978 O O . GLY A 1 14 ? -11.794 -7.962 -1.521 1.00 0.00 14 GLY A O 15
ATOM 5982 N N . ALA A 1 15 ? -9.909 -6.882 -0.920 1.00 0.00 15 ALA A N 15
ATOM 5983 C CA . ALA A 1 15 ? -10.383 -5.565 -1.311 1.00 0.00 15 ALA A CA 15
ATOM 5984 C C . ALA A 1 15 ? -9.207 -4.627 -1.555 1.00 0.00 15 ALA A C 15
ATOM 5985 O O . ALA A 1 15 ? -8.077 -4.909 -1.128 1.00 0.00 15 ALA A O 15
ATOM 5992 N N . LYS A 1 16 ? -9.465 -3.546 -2.262 1.00 0.00 16 LYS A N 15
ATOM 5993 C CA . LYS A 1 16 ? -8.491 -2.514 -2.523 1.00 0.00 16 LYS A CA 15
ATOM 5994 C C . LYS A 1 16 ? -8.241 -1.697 -1.271 1.00 0.00 16 LYS A C 15
ATOM 5995 O O . LYS A 1 16 ? -9.171 -1.217 -0.629 1.00 0.00 16 LYS A O 15
ATOM 6014 N N . THR A 1 17 ? -7.009 -1.548 -0.947 1.00 0.00 17 THR A N 15
ATOM 6015 C CA . THR A 1 17 ? -6.585 -0.772 0.162 1.00 0.00 17 THR A CA 15
ATOM 6016 C C . THR A 1 17 ? -5.575 0.237 -0.355 1.00 0.00 17 THR A C 15
ATOM 6017 O O . THR A 1 17 ? -4.793 -0.070 -1.272 1.00 0.00 17 THR A O 15
ATOM 6028 N N . CYS A 1 18 ? -5.613 1.421 0.148 1.00 0.00 18 CYS A N 15
ATOM 6029 C CA . CYS A 1 18 ? -4.690 2.417 -0.309 1.00 0.00 18 CYS A CA 15
ATOM 6030 C C . CYS A 1 18 ? -3.851 2.910 0.815 1.00 0.00 18 CYS A C 15
ATOM 6031 O O . CYS A 1 18 ? -4.245 2.861 1.978 1.00 0.00 18 CYS A O 15
ATOM 6038 N N . VAL A 1 19 ? -2.713 3.391 0.466 1.00 0.00 19 VAL A N 15
ATOM 6039 C CA . VAL A 1 19 ? -1.771 3.946 1.392 1.00 0.00 19 VAL A CA 15
ATOM 6040 C C . VAL A 1 19 ? -1.358 5.299 0.845 1.00 0.00 19 VAL A C 15
ATOM 6041 O O . VAL A 1 19 ? -0.654 5.352 -0.161 1.00 0.00 19 VAL A O 15
ATOM 6054 N N . PRO A 1 20 ? -1.847 6.410 1.420 1.00 0.00 20 PRO A N 15
ATOM 6055 C CA . PRO A 1 20 ? -2.818 6.403 2.531 1.00 0.00 20 PRO A CA 15
ATOM 6056 C C . PRO A 1 20 ? -4.239 6.102 2.053 1.00 0.00 20 PRO A C 15
ATOM 6057 O O . PRO A 1 20 ? -4.523 6.128 0.829 1.00 0.00 20 PRO A O 15
ATOM 6068 N N . ASP A 1 21 ? -5.123 5.826 3.000 1.00 0.00 21 ASP A N 15
ATOM 6069 C CA . ASP A 1 21 ? -6.514 5.526 2.698 1.00 0.00 21 ASP A CA 15
ATOM 6070 C C . ASP A 1 21 ? -7.157 6.710 2.026 1.00 0.00 21 ASP A C 15
ATOM 6071 O O . ASP A 1 21 ? -7.138 7.830 2.565 1.00 0.00 21 ASP A O 15
ATOM 6080 N N . ASN A 1 22 ? -7.699 6.458 0.851 1.00 0.00 22 ASN A N 15
ATOM 6081 C CA . ASN A 1 22 ? -8.312 7.449 0.012 1.00 0.00 22 ASN A CA 15
ATOM 6082 C C . ASN A 1 22 ? -7.356 8.544 -0.356 1.00 0.00 22 ASN A C 15
ATOM 6083 O O . ASN A 1 22 ? -7.665 9.723 -0.246 1.00 0.00 22 ASN A O 15
ATOM 6094 N N . CYS A 1 23 ? -6.168 8.155 -0.772 1.00 0.00 23 CYS A N 15
ATOM 6095 C CA . CYS A 1 23 ? -5.199 9.100 -1.268 1.00 0.00 23 CYS A CA 15
ATOM 6096 C C . CYS A 1 23 ? -5.751 9.839 -2.484 1.00 0.00 23 CYS A C 15
ATOM 6097 O O . CYS A 1 23 ? -5.474 11.022 -2.694 1.00 0.00 23 CYS A O 15
ATOM 6104 N N . ASP A 1 24 ? -6.564 9.159 -3.246 1.00 0.00 24 ASP A N 15
ATOM 6105 C CA . ASP A 1 24 ? -7.257 9.779 -4.344 1.00 0.00 24 ASP A CA 15
ATOM 6106 C C . ASP A 1 24 ? -8.638 10.152 -3.924 1.00 0.00 24 ASP A C 15
ATOM 6107 O O . ASP A 1 24 ? -9.614 9.433 -4.169 1.00 0.00 24 ASP A O 15
ATOM 6116 N N . ALA A 1 25 ? -8.702 11.231 -3.209 1.00 0.00 25 ALA A N 15
ATOM 6117 C CA . ALA A 1 25 ? -9.954 11.777 -2.730 1.00 0.00 25 ALA A CA 15
ATOM 6118 C C . ALA A 1 25 ? -10.038 13.249 -3.044 1.00 0.00 25 ALA A C 15
ATOM 6119 O O . ALA A 1 25 ? -10.928 13.953 -2.552 1.00 0.00 25 ALA A O 15
ATOM 6126 N N . SER A 1 26 ? -9.124 13.720 -3.859 1.00 0.00 26 SER A N 15
ATOM 6127 C CA . SER A 1 26 ? -9.107 15.115 -4.217 1.00 0.00 26 SER A CA 15
ATOM 6128 C C . SER A 1 26 ? -9.561 15.306 -5.662 1.00 0.00 26 SER A C 15
ATOM 6129 O O . SER A 1 26 ? -9.736 16.424 -6.141 1.00 0.00 26 SER A O 15
ATOM 6137 N N . ARG A 1 27 ? -9.775 14.192 -6.318 1.00 0.00 27 ARG A N 15
ATOM 6138 C CA . ARG A 1 27 ? -10.236 14.115 -7.707 1.00 0.00 27 ARG A CA 15
ATOM 6139 C C . ARG A 1 27 ? -10.969 12.801 -7.904 1.00 0.00 27 ARG A C 15
ATOM 6140 O O . ARG A 1 27 ? -10.421 11.724 -7.591 1.00 0.00 27 ARG A O 15
ATOM 6161 N N . GLY A 1 28 ? -12.176 12.868 -8.396 1.00 0.00 28 GLY A N 15
ATOM 6162 C CA . GLY A 1 28 ? -12.928 11.675 -8.696 1.00 0.00 28 GLY A CA 15
ATOM 6163 C C . GLY A 1 28 ? -14.029 11.413 -7.698 1.00 0.00 28 GLY A C 15
ATOM 6164 O O . GLY A 1 28 ? -14.340 12.266 -6.857 1.00 0.00 28 GLY A O 15
ATOM 6168 N N . THR A 1 29 ? -14.596 10.251 -7.773 1.00 0.00 29 THR A N 15
ATOM 6169 C CA . THR A 1 29 ? -15.663 9.854 -6.906 1.00 0.00 29 THR A CA 15
ATOM 6170 C C . THR A 1 29 ? -15.154 8.787 -5.929 1.00 0.00 29 THR A C 15
ATOM 6171 O O . THR A 1 29 ? -14.812 7.669 -6.333 1.00 0.00 29 THR A O 15
ATOM 6182 N N . ASN A 1 30 ? -15.069 9.144 -4.676 1.00 0.00 30 ASN A N 15
ATOM 6183 C CA . ASN A 1 30 ? -14.618 8.232 -3.646 1.00 0.00 30 ASN A CA 15
ATOM 6184 C C . ASN A 1 30 ? -15.625 8.251 -2.511 1.00 0.00 30 ASN A C 15
ATOM 6185 O O . ASN A 1 30 ? -16.260 9.285 -2.276 1.00 0.00 30 ASN A O 15
ATOM 6196 N N . PRO A 1 31 ? -15.866 7.114 -1.856 1.00 0.00 31 PRO A N 15
ATOM 6197 C CA . PRO A 1 31 ? -16.731 7.053 -0.678 1.00 0.00 31 PRO A CA 15
ATOM 6198 C C . PRO A 1 31 ? -16.023 7.610 0.563 1.00 0.00 31 PRO A C 15
ATOM 6199 O O . PRO A 1 31 ? -16.291 8.772 0.942 1.00 0.00 31 PRO A O 15
ATOM 6211 N N . ASP A 1 1 ? -1.403 17.258 4.369 1.00 0.00 1 ASP A N 16
ATOM 6212 C CA . ASP A 1 1 ? -0.516 17.229 3.209 1.00 0.00 1 ASP A CA 16
ATOM 6213 C C . ASP A 1 1 ? -1.081 16.321 2.178 1.00 0.00 1 ASP A C 16
ATOM 6214 O O . ASP A 1 1 ? -1.745 15.347 2.512 1.00 0.00 1 ASP A O 16
ATOM 6225 N N . VAL A 1 2 ? -0.831 16.614 0.931 1.00 0.00 2 VAL A N 16
ATOM 6226 C CA . VAL A 1 2 ? -1.287 15.760 -0.131 1.00 0.00 2 VAL A CA 16
ATOM 6227 C C . VAL A 1 2 ? -0.243 14.673 -0.339 1.00 0.00 2 VAL A C 16
ATOM 6228 O O . VAL A 1 2 ? 0.752 14.864 -1.054 1.00 0.00 2 VAL A O 16
ATOM 6241 N N . SER A 1 3 ? -0.425 13.587 0.335 1.00 0.00 3 SER A N 16
ATOM 6242 C CA . SER A 1 3 ? 0.504 12.507 0.287 1.00 0.00 3 SER A CA 16
ATOM 6243 C C . SER A 1 3 ? 0.298 11.720 -1.022 1.00 0.00 3 SER A C 16
ATOM 6244 O O . SER A 1 3 ? -0.855 11.427 -1.392 1.00 0.00 3 SER A O 16
ATOM 6252 N N . PRO A 1 4 ? 1.398 11.437 -1.774 1.00 0.00 4 PRO A N 16
ATOM 6253 C CA . PRO A 1 4 ? 1.342 10.647 -3.009 1.00 0.00 4 PRO A CA 16
ATOM 6254 C C . PRO A 1 4 ? 0.769 9.272 -2.727 1.00 0.00 4 PRO A C 16
ATOM 6255 O O . PRO A 1 4 ? 1.239 8.561 -1.833 1.00 0.00 4 PRO A O 16
ATOM 6266 N N . CYS A 1 5 ? -0.233 8.910 -3.451 1.00 0.00 5 CYS A N 16
ATOM 6267 C CA . CYS A 1 5 ? -0.932 7.704 -3.172 1.00 0.00 5 CYS A CA 16
ATOM 6268 C C . CYS A 1 5 ? -0.610 6.586 -4.131 1.00 0.00 5 CYS A C 16
ATOM 6269 O O . CYS A 1 5 ? -0.408 6.802 -5.335 1.00 0.00 5 CYS A O 16
ATOM 6276 N N . PHE A 1 6 ? -0.537 5.409 -3.592 1.00 0.00 6 PHE A N 16
ATOM 6277 C CA . PHE A 1 6 ? -0.398 4.203 -4.349 1.00 0.00 6 PHE A CA 16
ATOM 6278 C C . PHE A 1 6 ? -1.368 3.197 -3.765 1.00 0.00 6 PHE A C 16
ATOM 6279 O O . PHE A 1 6 ? -1.591 3.194 -2.545 1.00 0.00 6 PHE A O 16
ATOM 6296 N N . CYS A 1 7 ? -1.984 2.415 -4.601 1.00 0.00 7 CYS A N 16
ATOM 6297 C CA . CYS A 1 7 ? -2.965 1.457 -4.152 1.00 0.00 7 CYS A CA 16
ATOM 6298 C C . CYS A 1 7 ? -2.561 0.054 -4.536 1.00 0.00 7 CYS A C 16
ATOM 6299 O O . CYS A 1 7 ? -1.867 -0.154 -5.537 1.00 0.00 7 CYS A O 16
ATOM 6306 N N . VAL A 1 8 ? -2.960 -0.895 -3.727 1.00 0.00 8 VAL A N 16
ATOM 6307 C CA . VAL A 1 8 ? -2.706 -2.299 -3.982 1.00 0.00 8 VAL A CA 16
ATOM 6308 C C . VAL A 1 8 ? -3.973 -3.053 -3.635 1.00 0.00 8 VAL A C 16
ATOM 6309 O O . VAL A 1 8 ? -4.654 -2.707 -2.658 1.00 0.00 8 VAL A O 16
ATOM 6322 N N . GLU A 1 9 ? -4.305 -4.045 -4.401 1.00 0.00 9 GLU A N 16
ATOM 6323 C CA . GLU A 1 9 ? -5.451 -4.852 -4.101 1.00 0.00 9 GLU A CA 16
ATOM 6324 C C . GLU A 1 9 ? -5.006 -5.991 -3.233 1.00 0.00 9 GLU A C 16
ATOM 6325 O O . GLU A 1 9 ? -4.233 -6.858 -3.672 1.00 0.00 9 GLU A O 16
ATOM 6337 N N . ASP A 1 10 ? -5.422 -5.976 -1.996 1.00 0.00 10 ASP A N 16
ATOM 6338 C CA . ASP A 1 10 ? -5.047 -7.026 -1.100 1.00 0.00 10 ASP A CA 16
ATOM 6339 C C . ASP A 1 10 ? -6.012 -8.141 -1.246 1.00 0.00 10 ASP A C 16
ATOM 6340 O O . ASP A 1 10 ? -7.187 -7.999 -0.925 1.00 0.00 10 ASP A O 16
ATOM 6349 N N . GLU A 1 11 ? -5.525 -9.240 -1.720 1.00 0.00 11 GLU A N 16
ATOM 6350 C CA . GLU A 1 11 ? -6.345 -10.377 -2.021 1.00 0.00 11 GLU A CA 16
ATOM 6351 C C . GLU A 1 11 ? -6.789 -11.080 -0.730 1.00 0.00 11 GLU A C 16
ATOM 6352 O O . GLU A 1 11 ? -7.823 -11.748 -0.712 1.00 0.00 11 GLU A O 16
ATOM 6364 N N . THR A 1 12 ? -6.048 -10.884 0.357 1.00 0.00 12 THR A N 16
ATOM 6365 C CA . THR A 1 12 ? -6.362 -11.547 1.608 1.00 0.00 12 THR A CA 16
ATOM 6366 C C . THR A 1 12 ? -7.593 -10.885 2.237 1.00 0.00 12 THR A C 16
ATOM 6367 O O . THR A 1 12 ? -8.495 -11.549 2.731 1.00 0.00 12 THR A O 16
ATOM 6378 N N . SER A 1 13 ? -7.618 -9.578 2.180 1.00 0.00 13 SER A N 16
ATOM 6379 C CA . SER A 1 13 ? -8.697 -8.795 2.713 1.00 0.00 13 SER A CA 16
ATOM 6380 C C . SER A 1 13 ? -9.809 -8.654 1.675 1.00 0.00 13 SER A C 16
ATOM 6381 O O . SER A 1 13 ? -10.953 -8.318 2.002 1.00 0.00 13 SER A O 16
ATOM 6389 N N . GLY A 1 14 ? -9.446 -8.893 0.420 1.00 0.00 14 GLY A N 16
ATOM 6390 C CA . GLY A 1 14 ? -10.384 -8.836 -0.674 1.00 0.00 14 GLY A CA 16
ATOM 6391 C C . GLY A 1 14 ? -10.730 -7.417 -1.046 1.00 0.00 14 GLY A C 16
ATOM 6392 O O . GLY A 1 14 ? -11.768 -7.163 -1.645 1.00 0.00 14 GLY A O 16
ATOM 6396 N N . ALA A 1 15 ? -9.851 -6.491 -0.724 1.00 0.00 15 ALA A N 16
ATOM 6397 C CA . ALA A 1 15 ? -10.122 -5.093 -0.962 1.00 0.00 15 ALA A CA 16
ATOM 6398 C C . ALA A 1 15 ? -8.848 -4.327 -1.248 1.00 0.00 15 ALA A C 16
ATOM 6399 O O . ALA A 1 15 ? -7.773 -4.649 -0.711 1.00 0.00 15 ALA A O 16
ATOM 6406 N N . LYS A 1 16 ? -8.958 -3.343 -2.104 1.00 0.00 16 LYS A N 16
ATOM 6407 C CA . LYS A 1 16 ? -7.863 -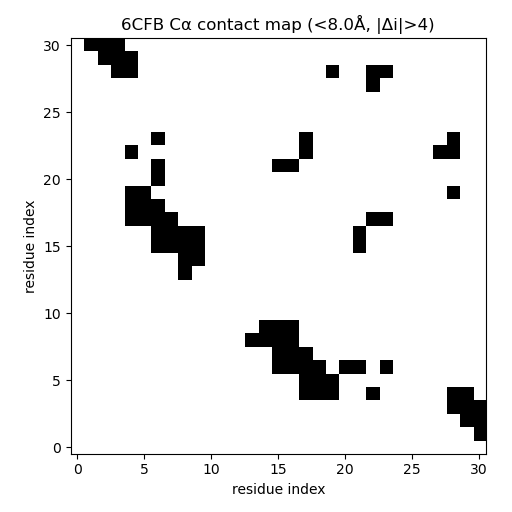2.487 -2.450 1.00 0.00 16 LYS A CA 16
ATOM 6408 C C . LYS A 1 16 ? -7.635 -1.475 -1.357 1.00 0.00 16 LYS A C 16
ATOM 6409 O O . LYS A 1 16 ? -8.567 -0.820 -0.895 1.00 0.00 16 LYS A O 16
ATOM 6428 N N . THR A 1 17 ? -6.423 -1.368 -0.941 1.00 0.00 17 THR A N 16
ATOM 6429 C CA . THR A 1 17 ? -6.051 -0.438 0.058 1.00 0.00 17 THR A CA 16
ATOM 6430 C C . THR A 1 17 ? -5.044 0.518 -0.557 1.00 0.00 17 THR A C 16
ATOM 6431 O O . THR A 1 17 ? -4.280 0.135 -1.462 1.00 0.00 17 THR A O 16
ATOM 6442 N N . CYS A 1 18 ? -5.082 1.733 -0.143 1.00 0.00 18 CYS A N 16
ATOM 6443 C CA . CYS A 1 18 ? -4.208 2.725 -0.671 1.00 0.00 18 CYS A CA 16
ATOM 6444 C C . CYS A 1 18 ? -3.420 3.338 0.437 1.00 0.00 18 CYS A C 16
ATOM 6445 O O . CYS A 1 18 ? -3.750 3.171 1.615 1.00 0.00 18 CYS A O 16
ATOM 6452 N N . VAL A 1 19 ? -2.385 4.021 0.080 1.00 0.00 19 VAL A N 16
ATOM 6453 C CA . VAL A 1 19 ? -1.558 4.726 1.018 1.00 0.00 19 VAL A CA 16
ATOM 6454 C C . VAL A 1 19 ? -1.394 6.150 0.507 1.00 0.00 19 VAL A C 16
ATOM 6455 O O . VAL A 1 19 ? -0.750 6.349 -0.525 1.00 0.00 19 VAL A O 16
ATOM 6468 N N . PRO A 1 20 ? -2.030 7.154 1.160 1.00 0.00 20 PRO A N 16
ATOM 6469 C CA . PRO A 1 20 ? -2.899 6.944 2.329 1.00 0.00 20 PRO A CA 16
ATOM 6470 C C . PRO A 1 20 ? -4.251 6.325 1.960 1.00 0.00 20 PRO A C 16
ATOM 6471 O O . PRO A 1 20 ? -4.690 6.373 0.801 1.00 0.00 20 PRO A O 16
ATOM 6482 N N . ASP A 1 21 ? -4.884 5.755 2.936 1.00 0.00 21 ASP A N 16
ATOM 6483 C CA . ASP A 1 21 ? -6.159 5.085 2.765 1.00 0.00 21 ASP A CA 16
ATOM 6484 C C . ASP A 1 21 ? -7.238 6.110 2.472 1.00 0.00 21 ASP A C 16
ATOM 6485 O O . ASP A 1 21 ? -7.390 7.081 3.218 1.00 0.00 21 ASP A O 16
ATOM 6494 N N . ASN A 1 22 ? -7.949 5.896 1.361 1.00 0.00 22 ASN A N 16
ATOM 6495 C CA . ASN A 1 22 ? -8.964 6.796 0.830 1.00 0.00 22 ASN A CA 16
ATOM 6496 C C . ASN A 1 22 ? -8.360 8.063 0.263 1.00 0.00 22 ASN A C 16
ATOM 6497 O O . ASN A 1 22 ? -9.006 9.115 0.236 1.00 0.00 22 ASN A O 16
ATOM 6508 N N . CYS A 1 23 ? -7.134 7.953 -0.226 1.00 0.00 23 CYS A N 16
ATOM 6509 C CA . CYS A 1 23 ? -6.405 9.070 -0.826 1.00 0.00 23 CYS A CA 16
ATOM 6510 C C . CYS A 1 23 ? -7.179 9.738 -1.959 1.00 0.00 23 CYS A C 16
ATOM 6511 O O . CYS A 1 23 ? -7.332 10.964 -2.006 1.00 0.00 23 CYS A O 16
ATOM 6518 N N . ASP A 1 24 ? -7.704 8.931 -2.824 1.00 0.00 24 ASP A N 16
ATOM 6519 C CA . ASP A 1 24 ? -8.378 9.403 -3.995 1.00 0.00 24 ASP A CA 16
ATOM 6520 C C . ASP A 1 24 ? -9.845 9.515 -3.734 1.00 0.00 24 ASP A C 16
ATOM 6521 O O . ASP A 1 24 ? -10.643 8.642 -4.050 1.00 0.00 24 ASP A O 16
ATOM 6530 N N . ALA A 1 25 ? -10.172 10.557 -3.080 1.00 0.00 25 ALA A N 16
ATOM 6531 C CA . ALA A 1 25 ? -11.530 10.898 -2.748 1.00 0.00 25 ALA A CA 16
ATOM 6532 C C . ALA A 1 25 ? -12.075 11.824 -3.832 1.00 0.00 25 ALA A C 16
ATOM 6533 O O . ALA A 1 25 ? -12.894 12.690 -3.585 1.00 0.00 25 ALA A O 16
ATOM 6540 N N . SER A 1 26 ? -11.643 11.595 -5.048 1.00 0.00 26 SER A N 16
ATOM 6541 C CA . SER A 1 26 ? -12.022 12.431 -6.160 1.00 0.00 26 SER A CA 16
ATOM 6542 C C . SER A 1 26 ? -13.300 11.913 -6.801 1.00 0.00 26 SER A C 16
ATOM 6543 O O . SER A 1 26 ? -13.830 12.504 -7.745 1.00 0.00 26 SER A O 16
ATOM 6551 N N . ARG A 1 27 ? -13.805 10.856 -6.253 1.00 0.00 27 ARG A N 16
ATOM 6552 C CA . ARG A 1 27 ? -14.976 10.210 -6.770 1.00 0.00 27 ARG A CA 16
ATOM 6553 C C . ARG A 1 27 ? -15.686 9.428 -5.683 1.00 0.00 27 ARG A C 16
ATOM 6554 O O . ARG A 1 27 ? -15.054 8.664 -4.945 1.00 0.00 27 ARG A O 16
ATOM 6575 N N . GLY A 1 28 ? -16.981 9.648 -5.565 1.00 0.00 28 GLY A N 16
ATOM 6576 C CA . GLY A 1 28 ? -17.789 8.917 -4.618 1.00 0.00 28 GLY A CA 16
ATOM 6577 C C . GLY A 1 28 ? -17.778 9.521 -3.233 1.00 0.00 28 GLY A C 16
ATOM 6578 O O . GLY A 1 28 ? -18.354 8.961 -2.305 1.00 0.00 28 GLY A O 16
ATOM 6582 N N . THR A 1 29 ? -17.147 10.649 -3.084 1.00 0.00 29 THR A N 16
ATOM 6583 C CA . THR A 1 29 ? -17.061 11.289 -1.814 1.00 0.00 29 THR A CA 16
ATOM 6584 C C . THR A 1 29 ? -18.209 12.279 -1.655 1.00 0.00 29 THR A C 16
ATOM 6585 O O . THR A 1 29 ? -18.197 13.370 -2.223 1.00 0.00 29 THR A O 16
ATOM 6596 N N . ASN A 1 30 ? -19.221 11.856 -0.942 1.00 0.00 30 ASN A N 16
ATOM 6597 C CA . ASN A 1 30 ? -20.403 12.660 -0.731 1.00 0.00 30 ASN A CA 16
ATOM 6598 C C . ASN A 1 30 ? -20.391 13.187 0.695 1.00 0.00 30 ASN A C 16
ATOM 6599 O O . ASN A 1 30 ? -19.978 12.461 1.610 1.00 0.00 30 ASN A O 16
ATOM 6610 N N . PRO A 1 31 ? -20.797 14.456 0.910 1.00 0.00 31 PRO A N 16
ATOM 6611 C CA . PRO A 1 31 ? -20.812 15.069 2.239 1.00 0.00 31 PRO A CA 16
ATOM 6612 C C . PRO A 1 31 ? -21.787 14.376 3.165 1.00 0.00 31 PRO A C 16
ATOM 6613 O O . PRO A 1 31 ? -23.013 14.449 2.920 1.00 0.00 31 PRO A O 16
ATOM 6625 N N . ASP A 1 1 ? 9.256 12.437 5.063 1.00 0.00 1 ASP A N 17
ATOM 6626 C CA . ASP A 1 1 ? 8.234 11.396 4.994 1.00 0.00 1 ASP A CA 17
ATOM 6627 C C . ASP A 1 1 ? 7.716 11.265 3.589 1.00 0.00 1 ASP A C 17
ATOM 6628 O O . ASP A 1 1 ? 7.196 12.221 3.022 1.00 0.00 1 ASP A O 17
ATOM 6639 N N . VAL A 1 2 ? 7.863 10.100 3.025 1.00 0.00 2 VAL A N 17
ATOM 6640 C CA . VAL A 1 2 ? 7.376 9.847 1.703 1.00 0.00 2 VAL A CA 17
ATOM 6641 C C . VAL A 1 2 ? 6.029 9.129 1.773 1.00 0.00 2 VAL A C 17
ATOM 6642 O O . VAL A 1 2 ? 5.940 7.952 2.149 1.00 0.00 2 VAL A O 17
ATOM 6655 N N . SER A 1 3 ? 4.992 9.855 1.502 1.00 0.00 3 SER A N 17
ATOM 6656 C CA . SER A 1 3 ? 3.666 9.312 1.488 1.00 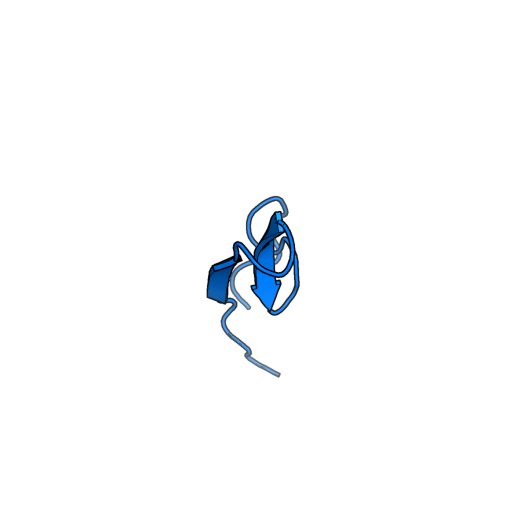0.00 3 SER A CA 17
ATOM 6657 C C . SER A 1 3 ? 2.914 9.739 0.227 1.00 0.00 3 SER A C 17
ATOM 6658 O O . SER A 1 3 ? 2.284 10.798 0.204 1.00 0.00 3 SER A O 17
ATOM 6666 N N . PRO A 1 4 ? 3.054 8.978 -0.868 1.00 0.00 4 PRO A N 17
ATOM 6667 C CA . PRO A 1 4 ? 2.317 9.211 -2.089 1.00 0.00 4 PRO A CA 17
ATOM 6668 C C . PRO A 1 4 ? 0.992 8.455 -2.044 1.00 0.00 4 PRO A C 17
ATOM 6669 O O . PRO A 1 4 ? 0.627 7.897 -1.003 1.00 0.00 4 PRO A O 17
ATOM 6680 N N . CYS A 1 5 ? 0.282 8.434 -3.134 1.00 0.00 5 CYS A N 17
ATOM 6681 C CA . CYS A 1 5 ? -0.954 7.711 -3.198 1.00 0.00 5 CYS A CA 17
ATOM 6682 C C . CYS A 1 5 ? -0.710 6.452 -3.967 1.00 0.00 5 CYS A C 17
ATOM 6683 O O . CYS A 1 5 ? -0.440 6.492 -5.174 1.00 0.00 5 CYS A O 17
ATOM 6690 N N . PHE A 1 6 ? -0.745 5.351 -3.300 1.00 0.00 6 PHE A N 17
ATOM 6691 C CA . PHE A 1 6 ? -0.529 4.120 -3.962 1.00 0.00 6 PHE A CA 17
ATOM 6692 C C . PHE A 1 6 ? -1.667 3.199 -3.626 1.00 0.00 6 PHE A C 17
ATOM 6693 O O . PHE A 1 6 ? -2.014 3.057 -2.472 1.00 0.00 6 PHE A O 17
ATOM 6710 N N . CYS A 1 7 ? -2.268 2.611 -4.607 1.00 0.00 7 CYS A N 17
ATOM 6711 C CA . CYS A 1 7 ? -3.341 1.692 -4.355 1.00 0.00 7 CYS A CA 17
ATOM 6712 C C . CYS A 1 7 ? -2.919 0.308 -4.722 1.00 0.00 7 CYS A C 17
ATOM 6713 O O . CYS A 1 7 ? -2.193 0.101 -5.702 1.00 0.00 7 CYS A O 17
ATOM 6720 N N . VAL A 1 8 ? -3.324 -0.625 -3.928 1.00 0.00 8 VAL A N 17
ATOM 6721 C CA . VAL A 1 8 ? -2.965 -2.000 -4.120 1.00 0.00 8 VAL A CA 17
ATOM 6722 C C . VAL A 1 8 ? -4.215 -2.833 -4.003 1.00 0.00 8 VAL A C 17
ATOM 6723 O O . VAL A 1 8 ? -5.081 -2.565 -3.155 1.00 0.00 8 VAL A O 17
ATOM 6736 N N . GLU A 1 9 ? -4.314 -3.816 -4.827 1.00 0.00 9 GLU A N 17
ATOM 6737 C CA . GLU A 1 9 ? -5.402 -4.741 -4.778 1.00 0.00 9 GLU A CA 17
ATOM 6738 C C . GLU A 1 9 ? -4.982 -5.763 -3.737 1.00 0.00 9 GLU A C 17
ATOM 6739 O O . GLU A 1 9 ? -4.088 -6.577 -3.981 1.00 0.00 9 GLU A O 17
ATOM 6751 N N . ASP A 1 10 ? -5.570 -5.687 -2.574 1.00 0.00 10 ASP A N 17
ATOM 6752 C CA . ASP A 1 10 ? -5.118 -6.487 -1.468 1.00 0.00 10 ASP A CA 17
ATOM 6753 C C . ASP A 1 10 ? -5.890 -7.750 -1.332 1.00 0.00 10 ASP A C 17
ATOM 6754 O O . ASP A 1 10 ? -7.117 -7.748 -1.194 1.00 0.00 10 ASP A O 17
ATOM 6763 N N . GLU A 1 11 ? -5.170 -8.824 -1.363 1.00 0.00 11 GLU A N 17
ATOM 6764 C CA . GLU A 1 11 ? -5.732 -10.152 -1.276 1.00 0.00 11 GLU A CA 17
ATOM 6765 C C . GLU A 1 11 ? -5.979 -10.556 0.175 1.00 0.00 11 GLU A C 17
ATOM 6766 O O . GLU A 1 11 ? -6.643 -11.558 0.444 1.00 0.00 11 GLU A O 17
ATOM 6778 N N . THR A 1 12 ? -5.448 -9.776 1.098 1.00 0.00 12 THR A N 17
ATOM 6779 C CA . THR A 1 12 ? -5.634 -10.023 2.518 1.00 0.00 12 THR A CA 17
ATOM 6780 C C . THR A 1 12 ? -7.061 -9.614 2.921 1.00 0.00 12 THR A C 17
ATOM 6781 O O . THR A 1 12 ? -7.789 -10.378 3.550 1.00 0.00 12 THR A O 17
ATOM 6792 N N . SER A 1 13 ? -7.438 -8.400 2.559 1.00 0.00 13 SER A N 17
ATOM 6793 C CA . SER A 1 13 ? -8.759 -7.896 2.826 1.00 0.00 13 SER A CA 17
ATOM 6794 C C . SER A 1 13 ? -9.737 -8.393 1.750 1.00 0.00 13 SER A C 17
ATOM 6795 O O . SER A 1 13 ? -10.942 -8.539 1.999 1.00 0.00 13 SER A O 17
ATOM 6803 N N . GLY A 1 14 ? -9.207 -8.692 0.569 1.00 0.00 14 GLY A N 17
ATOM 6804 C CA . GLY A 1 14 ? -10.042 -9.130 -0.530 1.00 0.00 14 GLY A CA 17
ATOM 6805 C C . GLY A 1 14 ? -10.633 -7.941 -1.245 1.00 0.00 14 GLY A C 17
ATOM 6806 O O . GLY A 1 14 ? -11.647 -8.044 -1.943 1.00 0.00 14 GLY A O 17
ATOM 6810 N N . ALA A 1 15 ? -9.982 -6.815 -1.079 1.00 0.00 15 ALA A N 17
ATOM 6811 C CA . ALA A 1 15 ? -10.415 -5.570 -1.629 1.00 0.00 15 ALA A CA 17
ATOM 6812 C C . ALA A 1 15 ? -9.215 -4.670 -1.790 1.00 0.00 15 ALA A C 17
ATOM 6813 O O . ALA A 1 15 ? -8.207 -4.843 -1.095 1.00 0.00 15 ALA A O 17
ATOM 6820 N N . LYS A 1 16 ? -9.296 -3.769 -2.722 1.00 0.00 16 LYS A N 17
ATOM 6821 C CA . LYS A 1 16 ? -8.271 -2.800 -2.952 1.00 0.00 16 LYS A CA 17
ATOM 6822 C C . LYS A 1 16 ? -8.244 -1.785 -1.821 1.00 0.00 16 LYS A C 17
ATOM 6823 O O . LYS A 1 16 ? -9.295 -1.327 -1.352 1.00 0.00 16 LYS A O 17
ATOM 6842 N N . THR A 1 17 ? -7.078 -1.450 -1.399 1.00 0.00 17 THR A N 17
ATOM 6843 C CA . THR A 1 17 ? -6.871 -0.478 -0.389 1.00 0.00 17 THR A CA 17
ATOM 6844 C C . THR A 1 17 ? -5.739 0.419 -0.863 1.00 0.00 17 THR A C 17
ATOM 6845 O O . THR A 1 17 ? -4.885 -0.014 -1.654 1.00 0.00 17 THR A O 17
ATOM 6856 N N . CYS A 1 18 ? -5.758 1.646 -0.478 1.00 0.00 18 CYS A N 17
ATOM 6857 C CA . CYS A 1 18 ? -4.721 2.533 -0.879 1.00 0.00 18 CYS A CA 17
ATOM 6858 C C . CYS A 1 18 ? -3.911 2.922 0.317 1.00 0.00 18 CYS A C 17
ATOM 6859 O O . CYS A 1 18 ? -4.352 2.761 1.457 1.00 0.00 18 CYS A O 17
ATOM 6866 N N . VAL A 1 19 ? -2.741 3.396 0.059 1.00 0.00 19 VAL A N 17
ATOM 6867 C CA . VAL A 1 19 ? -1.811 3.830 1.059 1.00 0.00 19 VAL A CA 17
ATOM 6868 C C . VAL A 1 19 ? -1.414 5.274 0.717 1.00 0.00 19 VAL A C 17
ATOM 6869 O O . VAL A 1 19 ? -0.810 5.505 -0.332 1.00 0.00 19 VAL A O 17
ATOM 6882 N N . PRO A 1 20 ? -1.825 6.274 1.534 1.00 0.00 20 PRO A N 17
ATOM 6883 C CA . PRO A 1 20 ? -2.663 6.059 2.711 1.00 0.00 20 PRO A CA 17
ATOM 6884 C C . PRO A 1 20 ? -4.109 5.771 2.337 1.00 0.00 20 PRO A C 17
ATOM 6885 O O . PRO A 1 20 ? -4.538 6.014 1.181 1.00 0.00 20 PRO A O 17
ATOM 6896 N N . ASP A 1 21 ? -4.840 5.245 3.294 1.00 0.00 21 ASP A N 17
ATOM 6897 C CA . ASP A 1 21 ? -6.232 4.877 3.103 1.00 0.00 21 ASP A CA 17
ATOM 6898 C C . ASP A 1 21 ? -7.041 6.064 2.643 1.00 0.00 21 ASP A C 17
ATOM 6899 O O . ASP A 1 21 ? -7.054 7.114 3.289 1.00 0.00 21 ASP A O 17
ATOM 6908 N N . ASN A 1 22 ? -7.663 5.893 1.511 1.00 0.00 22 ASN A N 17
ATOM 6909 C CA . ASN A 1 22 ? -8.480 6.877 0.866 1.00 0.00 22 ASN A CA 17
ATOM 6910 C C . ASN A 1 22 ? -7.693 8.083 0.368 1.00 0.00 22 ASN A C 17
ATOM 6911 O O . ASN A 1 22 ? -8.192 9.206 0.386 1.00 0.00 22 ASN A O 17
ATOM 6922 N N . CYS A 1 23 ? -6.453 7.857 -0.100 1.00 0.00 23 CYS A N 17
ATOM 6923 C CA . CYS A 1 23 ? -5.724 8.924 -0.809 1.00 0.00 23 CYS A CA 17
ATOM 6924 C C . CYS A 1 23 ? -6.451 9.163 -2.129 1.00 0.00 23 CYS A C 17
ATOM 6925 O O . CYS A 1 23 ? -6.503 10.270 -2.668 1.00 0.00 23 CYS A O 17
ATOM 6932 N N . ASP A 1 24 ? -7.055 8.098 -2.589 1.00 0.00 24 ASP A N 17
ATOM 6933 C CA . ASP A 1 24 ? -7.929 8.076 -3.719 1.00 0.00 24 ASP A CA 17
ATOM 6934 C C . ASP A 1 24 ? -9.327 8.100 -3.146 1.00 0.00 24 ASP A C 17
ATOM 6935 O O . ASP A 1 24 ? -9.930 7.070 -2.895 1.00 0.00 24 ASP A O 17
ATOM 6944 N N . ALA A 1 25 ? -9.738 9.269 -2.759 1.00 0.00 25 ALA A N 17
ATOM 6945 C CA . ALA A 1 25 ? -11.045 9.469 -2.146 1.00 0.00 25 ALA A CA 17
ATOM 6946 C C . ALA A 1 25 ? -12.039 10.000 -3.149 1.00 0.00 25 ALA A C 17
ATOM 6947 O O . ALA A 1 25 ? -13.251 9.972 -2.926 1.00 0.00 25 ALA A O 17
ATOM 6954 N N . SER A 1 26 ? -11.531 10.455 -4.240 1.00 0.00 26 SER A N 17
ATOM 6955 C CA . SER A 1 26 ? -12.329 11.016 -5.277 1.00 0.00 26 SER A CA 17
ATOM 6956 C C . SER A 1 26 ? -11.832 10.527 -6.623 1.00 0.00 26 SER A C 17
ATOM 6957 O O . SER A 1 26 ? -10.650 10.177 -6.766 1.00 0.00 26 SER A O 17
ATOM 6965 N N . ARG A 1 27 ? -12.720 10.473 -7.576 1.00 0.00 27 ARG A N 17
ATOM 6966 C CA . ARG A 1 27 ? -12.406 10.044 -8.914 1.00 0.00 27 ARG A CA 17
ATOM 6967 C C . ARG A 1 27 ? -11.697 11.167 -9.655 1.00 0.00 27 ARG A C 17
ATOM 6968 O O . ARG A 1 27 ? -12.332 12.109 -10.112 1.00 0.00 27 ARG A O 17
ATOM 6989 N N . GLY A 1 28 ? -10.391 11.098 -9.718 1.00 0.00 28 GLY A N 17
ATOM 6990 C CA . GLY A 1 28 ? -9.640 12.132 -10.375 1.00 0.00 28 GLY A CA 17
ATOM 6991 C C . GLY A 1 28 ? -8.946 11.620 -11.598 1.00 0.00 28 GLY A C 17
ATOM 6992 O O . GLY A 1 28 ? -8.656 10.419 -11.703 1.00 0.00 28 GLY A O 17
ATOM 6996 N N . THR A 1 29 ? -8.673 12.494 -12.527 1.00 0.00 29 THR A N 17
ATOM 6997 C CA . THR A 1 29 ? -8.002 12.118 -13.724 1.00 0.00 29 THR A CA 17
ATOM 6998 C C . THR A 1 29 ? -6.491 12.216 -13.520 1.00 0.00 29 THR A C 17
ATOM 6999 O O . THR A 1 29 ? -5.851 13.200 -13.890 1.00 0.00 29 THR A O 17
ATOM 7010 N N . ASN A 1 30 ? -5.966 11.240 -12.831 1.00 0.00 30 ASN A N 17
ATOM 7011 C CA . ASN A 1 30 ? -4.556 11.129 -12.562 1.00 0.00 30 ASN A CA 17
ATOM 7012 C C . ASN A 1 30 ? -4.279 9.677 -12.245 1.00 0.00 30 ASN A C 17
ATOM 7013 O O . ASN A 1 30 ? -5.197 8.959 -11.829 1.00 0.00 30 ASN A O 17
ATOM 7024 N N . PRO A 1 31 ? -3.082 9.173 -12.516 1.00 0.00 31 PRO A N 17
ATOM 7025 C CA . PRO A 1 31 ? -2.726 7.810 -12.190 1.00 0.00 31 PRO A CA 17
ATOM 7026 C C . PRO A 1 31 ? -2.316 7.706 -10.728 1.00 0.00 31 PRO A C 17
ATOM 7027 O O . PRO A 1 31 ? -3.163 7.360 -9.889 1.00 0.00 31 PRO A O 17
ATOM 7039 N N . ASP A 1 1 ? 5.404 17.675 1.052 1.00 0.00 1 ASP A N 18
ATOM 7040 C CA . ASP A 1 1 ? 5.217 16.988 -0.226 1.00 0.00 1 ASP A CA 18
ATOM 7041 C C . ASP A 1 1 ? 4.531 15.660 0.003 1.00 0.00 1 ASP A C 18
ATOM 7042 O O . ASP A 1 1 ? 5.023 14.829 0.760 1.00 0.00 1 ASP A O 18
ATOM 7053 N N . VAL A 1 2 ? 3.382 15.475 -0.609 1.00 0.00 2 VAL A N 18
ATOM 7054 C CA . VAL A 1 2 ? 2.652 14.242 -0.460 1.00 0.00 2 VAL A CA 18
ATOM 7055 C C . VAL A 1 2 ? 3.073 13.244 -1.539 1.00 0.00 2 VAL A C 18
ATOM 7056 O O . VAL A 1 2 ? 3.310 13.622 -2.705 1.00 0.00 2 VAL A O 18
ATOM 7069 N N . SER A 1 3 ? 3.219 12.015 -1.143 1.00 0.00 3 SER A N 18
ATOM 7070 C CA . SER A 1 3 ? 3.554 10.946 -2.028 1.00 0.00 3 SER A CA 18
ATOM 7071 C C . SER A 1 3 ? 2.282 10.498 -2.763 1.00 0.00 3 SER A C 18
ATOM 7072 O O . SER A 1 3 ? 1.188 10.495 -2.165 1.00 0.00 3 SER A O 18
ATOM 7080 N N . PRO A 1 4 ? 2.386 10.193 -4.077 1.00 0.00 4 PRO A N 18
ATOM 7081 C CA . PRO A 1 4 ? 1.268 9.667 -4.847 1.00 0.00 4 PRO A CA 18
ATOM 7082 C C . PRO A 1 4 ? 0.733 8.398 -4.204 1.00 0.00 4 PRO A C 18
ATOM 7083 O O . PRO A 1 4 ? 1.506 7.481 -3.875 1.00 0.00 4 PRO A O 18
ATOM 7094 N N . CYS A 1 5 ? -0.554 8.356 -4.043 1.00 0.00 5 CYS A N 18
ATOM 7095 C CA . CYS A 1 5 ? -1.232 7.298 -3.346 1.00 0.00 5 CYS A CA 18
ATOM 7096 C C . CYS A 1 5 ? -0.983 5.928 -3.966 1.00 0.00 5 CYS A C 18
ATOM 7097 O O . CYS A 1 5 ? -1.212 5.702 -5.167 1.00 0.00 5 CYS A O 18
ATOM 7104 N N . PHE A 1 6 ? -0.492 5.034 -3.155 1.00 0.00 6 PHE A N 18
ATOM 7105 C CA . PHE A 1 6 ? -0.245 3.683 -3.563 1.00 0.00 6 PHE A CA 18
ATOM 7106 C C . PHE A 1 6 ? -1.468 2.857 -3.387 1.00 0.00 6 PHE A C 18
ATOM 7107 O O . PHE A 1 6 ? -1.908 2.653 -2.279 1.00 0.00 6 PHE A O 18
ATOM 7124 N N . CYS A 1 7 ? -2.034 2.406 -4.456 1.00 0.00 7 CYS A N 18
ATOM 7125 C CA . CYS A 1 7 ? -3.140 1.512 -4.350 1.00 0.00 7 CYS A CA 18
ATOM 7126 C C . CYS A 1 7 ? -2.813 0.251 -5.083 1.00 0.00 7 CYS A C 18
ATOM 7127 O O . CYS A 1 7 ? -2.389 0.270 -6.249 1.00 0.00 7 CYS A O 18
ATOM 7134 N N . VAL A 1 8 ? -3.000 -0.822 -4.415 1.00 0.00 8 VAL A N 18
ATOM 7135 C CA . VAL A 1 8 ? -2.746 -2.148 -4.934 1.00 0.00 8 VAL A CA 18
ATOM 7136 C C . VAL A 1 8 ? -3.836 -3.047 -4.370 1.00 0.00 8 VAL A C 18
ATOM 7137 O O . VAL A 1 8 ? -4.378 -2.769 -3.293 1.00 0.00 8 VAL A O 18
ATOM 7150 N N . GLU A 1 9 ? -4.183 -4.061 -5.089 1.00 0.00 9 GLU A N 18
ATOM 7151 C CA . GLU A 1 9 ? -5.229 -4.964 -4.685 1.00 0.00 9 GLU A CA 18
ATOM 7152 C C . GLU A 1 9 ? -4.711 -5.889 -3.609 1.00 0.00 9 GLU A C 18
ATOM 7153 O O . GLU A 1 9 ? -3.764 -6.641 -3.835 1.00 0.00 9 GLU A O 18
ATOM 7165 N N . ASP A 1 10 ? -5.296 -5.812 -2.441 1.00 0.00 10 ASP A N 18
ATOM 7166 C CA . ASP A 1 10 ? -4.879 -6.642 -1.340 1.00 0.00 10 ASP A CA 18
ATOM 7167 C C . ASP A 1 10 ? -5.879 -7.750 -1.156 1.00 0.00 10 ASP A C 18
ATOM 7168 O O . ASP A 1 10 ? -7.024 -7.511 -0.747 1.00 0.00 10 ASP A O 18
ATOM 7177 N N . GLU A 1 11 ? -5.459 -8.949 -1.457 1.00 0.00 11 GLU A N 18
ATOM 7178 C CA . GLU A 1 11 ? -6.324 -10.112 -1.413 1.00 0.00 11 GLU A CA 18
ATOM 7179 C C . GLU A 1 11 ? -6.716 -10.485 0.028 1.00 0.00 11 GLU A C 18
ATOM 7180 O O . GLU A 1 11 ? -7.733 -11.133 0.249 1.00 0.00 11 GLU A O 18
ATOM 7192 N N . THR A 1 12 ? -5.952 -10.035 0.994 1.00 0.00 12 THR A N 18
ATOM 7193 C CA . THR A 1 12 ? -6.238 -10.368 2.375 1.00 0.00 12 THR A CA 18
ATOM 7194 C C . THR A 1 12 ? -7.403 -9.502 2.872 1.00 0.00 12 THR A C 18
ATOM 7195 O O . THR A 1 12 ? -8.296 -9.966 3.583 1.00 0.00 12 THR A O 18
ATOM 7206 N N . SER A 1 13 ? -7.394 -8.261 2.455 1.00 0.00 13 SER A N 18
ATOM 7207 C CA . SER A 1 13 ? -8.429 -7.328 2.792 1.00 0.00 13 SER A CA 18
ATOM 7208 C C . SER A 1 13 ? -9.641 -7.546 1.889 1.00 0.00 13 SER A C 18
ATOM 7209 O O . SER A 1 13 ? -10.780 -7.250 2.263 1.00 0.00 13 SER A O 18
ATOM 7217 N N . GLY A 1 14 ? -9.388 -8.097 0.712 1.00 0.00 14 GLY A N 18
ATOM 7218 C CA . GLY A 1 14 ? -10.439 -8.349 -0.239 1.00 0.00 14 GLY A CA 18
ATOM 7219 C C . GLY A 1 14 ? -10.847 -7.083 -0.928 1.00 0.00 14 GLY A C 18
ATOM 7220 O O . GLY A 1 14 ? -12.013 -6.917 -1.324 1.00 0.00 14 GLY A O 18
ATOM 7224 N N . ALA A 1 15 ? -9.894 -6.176 -1.054 1.00 0.00 15 ALA A N 18
ATOM 7225 C CA . ALA A 1 15 ? -10.119 -4.893 -1.668 1.00 0.00 15 ALA A CA 18
ATOM 7226 C C . ALA A 1 15 ? -8.796 -4.253 -2.029 1.00 0.00 15 ALA A C 18
ATOM 7227 O O . ALA A 1 15 ? -7.738 -4.649 -1.526 1.00 0.00 15 ALA A O 18
ATOM 7234 N N . LYS A 1 16 ? -8.856 -3.306 -2.916 1.00 0.00 16 LYS A N 18
ATOM 7235 C CA . LYS A 1 16 ? -7.727 -2.526 -3.301 1.00 0.00 16 LYS A CA 18
ATOM 7236 C C . LYS A 1 16 ? -7.470 -1.497 -2.227 1.00 0.00 16 LYS A C 18
ATOM 7237 O O . LYS A 1 16 ? -8.272 -0.574 -2.017 1.00 0.00 16 LYS A O 18
ATOM 7256 N N . THR A 1 17 ? -6.384 -1.677 -1.541 1.00 0.00 17 THR A N 18
ATOM 7257 C CA . THR A 1 17 ? -6.039 -0.853 -0.438 1.00 0.00 17 THR A CA 18
ATOM 7258 C C . THR A 1 17 ? -5.136 0.255 -0.937 1.00 0.00 17 THR A C 18
ATOM 7259 O O . THR A 1 17 ? -4.446 0.094 -1.969 1.00 0.00 17 THR A O 18
ATOM 7270 N N . CYS A 1 18 ? -5.176 1.370 -0.278 1.00 0.00 18 CYS A N 18
ATOM 7271 C CA . CYS A 1 18 ? -4.370 2.475 -0.664 1.00 0.00 18 CYS A CA 18
ATOM 7272 C C . CYS A 1 18 ? -3.573 2.983 0.493 1.00 0.00 18 CYS A C 18
ATOM 7273 O O . CYS A 1 18 ? -3.874 2.693 1.653 1.00 0.00 18 CYS A O 18
ATOM 7280 N N . VAL A 1 19 ? -2.565 3.719 0.171 1.00 0.00 19 VAL A N 18
ATOM 7281 C CA . VAL A 1 19 ? -1.708 4.370 1.119 1.00 0.00 19 VAL A CA 18
ATOM 7282 C C . VAL A 1 19 ? -1.536 5.802 0.641 1.00 0.00 19 VAL A C 18
ATOM 7283 O O . VAL A 1 19 ? -0.923 6.024 -0.412 1.00 0.00 19 VAL A O 18
ATOM 7296 N N . PRO A 1 20 ? -2.104 6.790 1.350 1.00 0.00 20 PRO A N 18
ATOM 7297 C CA . PRO A 1 20 ? -2.886 6.574 2.585 1.00 0.00 20 PRO A CA 18
ATOM 7298 C C . PRO A 1 20 ? -4.244 5.919 2.329 1.00 0.00 20 PRO A C 18
ATOM 7299 O O . PRO A 1 20 ? -4.762 5.943 1.190 1.00 0.00 20 PRO A O 18
ATOM 7310 N N . ASP A 1 21 ? -4.817 5.351 3.382 1.00 0.00 21 ASP A N 18
ATOM 7311 C CA . ASP A 1 21 ? -6.088 4.631 3.286 1.00 0.00 21 ASP A CA 18
ATOM 7312 C C . ASP A 1 21 ? -7.180 5.540 2.772 1.00 0.00 21 ASP A C 18
ATOM 7313 O O . ASP A 1 21 ? -7.432 6.614 3.351 1.00 0.00 21 ASP A O 18
ATOM 7322 N N . ASN A 1 22 ? -7.809 5.114 1.686 1.00 0.00 22 ASN A N 18
ATOM 7323 C CA . ASN A 1 22 ? -8.843 5.860 0.996 1.00 0.00 22 ASN A CA 18
ATOM 7324 C C . ASN A 1 22 ? -8.415 7.288 0.692 1.00 0.00 22 ASN A C 18
ATOM 7325 O O . ASN A 1 22 ? -9.136 8.240 0.999 1.00 0.00 22 ASN A O 18
ATOM 7336 N N . CYS A 1 23 ? -7.212 7.415 0.134 1.00 0.00 23 CYS A N 18
ATOM 7337 C CA . CYS A 1 23 ? -6.630 8.694 -0.290 1.00 0.00 23 CYS A CA 18
ATOM 7338 C C . CYS A 1 23 ? -7.582 9.504 -1.142 1.00 0.00 23 CYS A C 18
ATOM 7339 O O . CYS A 1 23 ? -7.793 10.689 -0.919 1.00 0.00 23 CYS A O 18
ATOM 7346 N N . ASP A 1 24 ? -8.172 8.856 -2.079 1.00 0.00 24 ASP A N 18
ATOM 7347 C CA . ASP A 1 24 ? -9.113 9.481 -2.955 1.00 0.00 24 ASP A CA 18
ATOM 7348 C C . ASP A 1 24 ? -10.495 9.333 -2.410 1.00 0.00 24 ASP A C 18
ATOM 7349 O O . ASP A 1 24 ? -11.230 8.411 -2.758 1.00 0.00 24 ASP A O 18
ATOM 7358 N N . ALA A 1 25 ? -10.779 10.157 -1.447 1.00 0.00 25 ALA A N 18
ATOM 7359 C CA . ALA A 1 25 ? -12.102 10.250 -0.865 1.00 0.00 25 ALA A CA 18
ATOM 7360 C C . ALA A 1 25 ? -12.716 11.583 -1.238 1.00 0.00 25 ALA A C 18
ATOM 7361 O O . ALA A 1 25 ? -13.936 11.775 -1.173 1.00 0.00 25 ALA A O 18
ATOM 7368 N N . SER A 1 26 ? -11.860 12.479 -1.617 1.00 0.00 26 SER A N 18
ATOM 7369 C CA . SER A 1 26 ? -12.207 13.780 -2.096 1.00 0.00 26 SER A CA 18
ATOM 7370 C C . SER A 1 26 ? -11.513 13.956 -3.434 1.00 0.00 26 SER A C 18
ATOM 7371 O O . SER A 1 26 ? -10.368 13.503 -3.589 1.00 0.00 26 SER A O 18
ATOM 7379 N N . ARG A 1 27 ? -12.220 14.547 -4.410 1.00 0.00 27 ARG A N 18
ATOM 7380 C CA . ARG A 1 27 ? -11.725 14.740 -5.794 1.00 0.00 27 ARG A CA 18
ATOM 7381 C C . ARG A 1 27 ? -11.549 13.386 -6.477 1.00 0.00 27 ARG A C 18
ATOM 7382 O O . ARG A 1 27 ? -10.857 13.249 -7.491 1.00 0.00 27 ARG A O 18
ATOM 7403 N N . GLY A 1 28 ? -12.222 12.416 -5.918 1.00 0.00 28 GLY A N 18
ATOM 7404 C CA . GLY A 1 28 ? -12.209 11.074 -6.383 1.00 0.00 28 GLY A CA 18
ATOM 7405 C C . GLY A 1 28 ? -13.242 10.312 -5.618 1.00 0.00 28 GLY A C 18
ATOM 7406 O O . GLY A 1 28 ? -13.354 10.481 -4.399 1.00 0.00 28 GLY A O 18
ATOM 7410 N N . THR A 1 29 ? -14.018 9.533 -6.294 1.00 0.00 29 THR A N 18
ATOM 7411 C CA . THR A 1 29 ? -15.081 8.812 -5.665 1.00 0.00 29 THR A CA 18
ATOM 7412 C C . THR A 1 29 ? -14.694 7.368 -5.377 1.00 0.00 29 THR A C 18
ATOM 7413 O O . THR A 1 29 ? -14.490 6.578 -6.298 1.00 0.00 29 THR A O 18
ATOM 7424 N N . ASN A 1 30 ? -14.585 7.040 -4.107 1.00 0.00 30 ASN A N 18
ATOM 7425 C CA . ASN A 1 30 ? -14.224 5.694 -3.663 1.00 0.00 30 ASN A CA 18
ATOM 7426 C C . ASN A 1 30 ? -15.038 5.234 -2.439 1.00 0.00 30 ASN A C 18
ATOM 7427 O O . ASN A 1 30 ? -15.771 4.249 -2.552 1.00 0.00 30 ASN A O 18
ATOM 7438 N N . PRO A 1 31 ? -14.968 5.917 -1.260 1.00 0.00 31 PRO A N 18
ATOM 7439 C CA . PRO A 1 31 ? -15.696 5.482 -0.083 1.00 0.00 31 PRO A CA 18
ATOM 7440 C C . PRO A 1 31 ? -17.107 6.073 -0.040 1.00 0.00 31 PRO A C 18
ATOM 7441 O O . PRO A 1 31 ? -17.324 7.102 0.639 1.00 0.00 31 PRO A O 18
ATOM 7453 N N . ASP A 1 1 ? 0.612 12.666 6.907 1.00 0.00 1 ASP A N 19
ATOM 7454 C CA . ASP A 1 1 ? 1.646 12.117 6.044 1.00 0.00 1 ASP A CA 19
ATOM 7455 C C . ASP A 1 1 ? 1.182 12.169 4.612 1.00 0.00 1 ASP A C 19
ATOM 7456 O O . ASP A 1 1 ? 0.267 11.440 4.222 1.00 0.00 1 ASP A O 19
ATOM 7467 N N . VAL A 1 2 ? 1.768 13.037 3.836 1.00 0.00 2 VAL A N 19
ATOM 7468 C CA . VAL A 1 2 ? 1.394 13.150 2.460 1.00 0.00 2 VAL A CA 19
ATOM 7469 C C . VAL A 1 2 ? 2.390 12.418 1.548 1.00 0.00 2 VAL A C 19
ATOM 7470 O O . VAL A 1 2 ? 3.391 12.975 1.074 1.00 0.00 2 VAL A O 19
ATOM 7483 N N . SER A 1 3 ? 2.168 11.149 1.406 1.00 0.00 3 SER A N 19
ATOM 7484 C CA . SER A 1 3 ? 2.944 10.341 0.508 1.00 0.00 3 SER A CA 19
ATOM 7485 C C . SER A 1 3 ? 2.138 10.132 -0.774 1.00 0.00 3 SER A C 19
ATOM 7486 O O . SER A 1 3 ? 0.914 10.339 -0.762 1.00 0.00 3 SER A O 19
ATOM 7494 N N . PRO A 1 4 ? 2.789 9.768 -1.898 1.00 0.00 4 PRO A N 19
ATOM 7495 C CA . PRO A 1 4 ? 2.097 9.525 -3.160 1.00 0.00 4 PRO A CA 19
ATOM 7496 C C . PRO A 1 4 ? 1.063 8.412 -3.017 1.00 0.00 4 PRO A C 19
ATOM 7497 O O . PRO A 1 4 ? 1.270 7.436 -2.277 1.00 0.00 4 PRO A O 19
ATOM 7508 N N . CYS A 1 5 ? -0.032 8.572 -3.704 1.00 0.00 5 CYS A N 19
ATOM 7509 C CA . CYS A 1 5 ? -1.141 7.663 -3.615 1.00 0.00 5 CYS A CA 19
ATOM 7510 C C . CYS A 1 5 ? -0.785 6.348 -4.239 1.00 0.00 5 CYS A C 19
ATOM 7511 O O . CYS A 1 5 ? -0.425 6.286 -5.423 1.00 0.00 5 CYS A O 19
ATOM 7518 N N . PHE A 1 6 ? -0.828 5.315 -3.471 1.00 0.00 6 PHE A N 19
ATOM 7519 C CA . PHE A 1 6 ? -0.596 4.027 -4.007 1.00 0.00 6 PHE A CA 19
ATOM 7520 C C . PHE A 1 6 ? -1.641 3.090 -3.452 1.00 0.00 6 PHE A C 19
ATOM 7521 O O . PHE A 1 6 ? -1.828 3.017 -2.230 1.00 0.00 6 PHE A O 19
ATOM 7538 N N . CYS A 1 7 ? -2.334 2.405 -4.315 1.00 0.00 7 CYS A N 19
ATOM 7539 C CA . CYS A 1 7 ? -3.367 1.502 -3.885 1.00 0.00 7 CYS A CA 19
ATOM 7540 C C . CYS A 1 7 ? -2.969 0.087 -4.194 1.00 0.00 7 CYS A C 19
ATOM 7541 O O . CYS A 1 7 ? -2.352 -0.189 -5.229 1.00 0.00 7 CYS A O 19
ATOM 7548 N N . VAL A 1 8 ? -3.294 -0.794 -3.301 1.00 0.00 8 VAL A N 19
ATOM 7549 C CA . VAL A 1 8 ? -2.976 -2.191 -3.444 1.00 0.00 8 VAL A CA 19
ATOM 7550 C C . VAL A 1 8 ? -4.242 -2.972 -3.230 1.00 0.00 8 VAL A C 19
ATOM 7551 O O . VAL A 1 8 ? -5.072 -2.602 -2.390 1.00 0.00 8 VAL A O 19
ATOM 7564 N N . GLU A 1 9 ? -4.401 -4.002 -3.974 1.00 0.00 9 GLU A N 19
ATOM 7565 C CA . GLU A 1 9 ? -5.520 -4.868 -3.826 1.00 0.00 9 GLU A CA 19
ATOM 7566 C C . GLU A 1 9 ? -5.031 -6.047 -3.038 1.00 0.00 9 GLU A C 19
ATOM 7567 O O . GLU A 1 9 ? -4.285 -6.875 -3.547 1.00 0.00 9 GLU A O 19
ATOM 7579 N N . ASP A 1 10 ? -5.400 -6.095 -1.793 1.00 0.00 10 ASP A N 19
ATOM 7580 C CA . ASP A 1 10 ? -4.974 -7.177 -0.934 1.00 0.00 10 ASP A CA 19
ATOM 7581 C C . ASP A 1 10 ? -5.818 -8.359 -1.238 1.00 0.00 10 ASP A C 19
ATOM 7582 O O . ASP A 1 10 ? -7.001 -8.356 -0.946 1.00 0.00 10 ASP A O 19
ATOM 7591 N N . GLU A 1 11 ? -5.237 -9.349 -1.849 1.00 0.00 11 GLU A N 19
ATOM 7592 C CA . GLU A 1 11 ? -5.975 -10.522 -2.269 1.00 0.00 11 GLU A CA 19
ATOM 7593 C C . GLU A 1 11 ? -6.364 -11.415 -1.082 1.00 0.00 11 GLU A C 19
ATOM 7594 O O . GLU A 1 11 ? -7.212 -12.304 -1.204 1.00 0.00 11 GLU A O 19
ATOM 7606 N N . THR A 1 12 ? -5.774 -11.183 0.052 1.00 0.00 12 THR A N 19
ATOM 7607 C CA . THR A 1 12 ? -6.069 -11.978 1.208 1.00 0.00 12 THR A CA 19
ATOM 7608 C C . THR A 1 12 ? -7.414 -11.527 1.811 1.00 0.00 12 THR A C 19
ATOM 7609 O O . THR A 1 12 ? -8.289 -12.345 2.076 1.00 0.00 12 THR A O 19
ATOM 7620 N N . SER A 1 13 ? -7.580 -10.229 1.965 1.00 0.00 13 SER A N 19
ATOM 7621 C CA . SER A 1 13 ? -8.814 -9.666 2.456 1.00 0.00 13 SER A CA 19
ATOM 7622 C C . SER A 1 13 ? -9.765 -9.430 1.293 1.00 0.00 13 SER A C 19
ATOM 7623 O O . SER A 1 13 ? -10.949 -9.187 1.489 1.00 0.00 13 SER A O 19
ATOM 7631 N N . GLY A 1 14 ? -9.228 -9.484 0.091 1.00 0.00 14 GLY A N 19
ATOM 7632 C CA . GLY A 1 14 ? -10.006 -9.255 -1.098 1.00 0.00 14 GLY A CA 19
ATOM 7633 C C . GLY A 1 14 ? -10.424 -7.811 -1.188 1.00 0.00 14 GLY A C 19
ATOM 7634 O O . GLY A 1 14 ? -11.476 -7.495 -1.737 1.00 0.00 14 GLY A O 19
ATOM 7638 N N . ALA A 1 15 ? -9.602 -6.933 -0.662 1.00 0.00 15 ALA A N 19
ATOM 7639 C CA . ALA A 1 15 ? -9.952 -5.538 -0.601 1.00 0.00 15 ALA A CA 19
ATOM 7640 C C . ALA A 1 15 ? -8.809 -4.639 -1.036 1.00 0.00 15 ALA A C 19
ATOM 7641 O O . ALA A 1 15 ? -7.649 -4.836 -0.653 1.00 0.00 15 ALA A O 19
ATOM 7648 N N . LYS A 1 16 ? -9.141 -3.682 -1.847 1.00 0.00 16 LYS A N 19
ATOM 7649 C CA . LYS A 1 16 ? -8.223 -2.704 -2.339 1.00 0.00 16 LYS A CA 19
ATOM 7650 C C . LYS A 1 16 ? -8.196 -1.525 -1.374 1.00 0.00 16 LYS A C 19
ATOM 7651 O O . LYS A 1 16 ? -9.230 -0.949 -1.052 1.00 0.00 16 LYS A O 19
ATOM 7670 N N . THR A 1 17 ? -7.031 -1.202 -0.916 1.00 0.00 17 THR A N 19
ATOM 7671 C CA . THR A 1 17 ? -6.831 -0.146 0.037 1.00 0.00 17 THR A CA 19
ATOM 7672 C C . THR A 1 17 ? -5.728 0.768 -0.484 1.00 0.00 17 THR A C 19
ATOM 7673 O O . THR A 1 17 ? -4.886 0.330 -1.291 1.00 0.00 17 THR A O 19
ATOM 7684 N N . CYS A 1 18 ? -5.754 2.018 -0.110 1.00 0.00 18 CYS A N 19
ATOM 7685 C CA . CYS A 1 18 ? -4.751 2.935 -0.569 1.00 0.00 18 CYS A CA 19
ATOM 7686 C C . CYS A 1 18 ? -3.959 3.476 0.577 1.00 0.00 18 CYS A C 19
ATOM 7687 O O . CYS A 1 18 ? -4.414 3.497 1.730 1.00 0.00 18 CYS A O 19
ATOM 7694 N N . VAL A 1 19 ? -2.785 3.896 0.261 1.00 0.00 19 VAL A N 19
ATOM 7695 C CA . VAL A 1 19 ? -1.871 4.473 1.193 1.00 0.00 19 VAL A CA 19
ATOM 7696 C C . VAL A 1 19 ? -1.351 5.761 0.558 1.00 0.00 19 VAL A C 19
ATOM 7697 O O . VAL A 1 19 ? -0.774 5.717 -0.547 1.00 0.00 19 VAL A O 19
ATOM 7710 N N . PRO A 1 20 ? -1.622 6.925 1.165 1.00 0.00 20 PRO A N 19
ATOM 7711 C CA . PRO A 1 20 ? -2.439 7.040 2.390 1.00 0.00 20 PRO A CA 19
ATOM 7712 C C . PRO A 1 20 ? -3.939 6.799 2.120 1.00 0.00 20 PRO A C 19
ATOM 7713 O O . PRO A 1 20 ? -4.392 6.785 0.959 1.00 0.00 20 PRO A O 19
ATOM 7724 N N . ASP A 1 21 ? -4.690 6.615 3.177 1.00 0.00 21 ASP A N 19
ATOM 7725 C CA . ASP A 1 21 ? -6.116 6.316 3.082 1.00 0.00 21 ASP A CA 19
ATOM 7726 C C . ASP A 1 21 ? -6.880 7.464 2.439 1.00 0.00 21 ASP A C 19
ATOM 7727 O O . ASP A 1 21 ? -6.705 8.637 2.824 1.00 0.00 21 ASP A O 19
ATOM 7736 N N . ASN A 1 22 ? -7.686 7.123 1.435 1.00 0.00 22 ASN A N 19
ATOM 7737 C CA . ASN A 1 22 ? -8.502 8.053 0.681 1.00 0.00 22 ASN A CA 19
ATOM 7738 C C . ASN A 1 22 ? -7.709 9.025 -0.180 1.00 0.00 22 ASN A C 19
ATOM 7739 O O . ASN A 1 22 ? -8.218 10.082 -0.549 1.00 0.00 22 ASN A O 19
ATOM 7750 N N . CYS A 1 23 ? -6.470 8.661 -0.544 1.00 0.00 23 CYS A N 19
ATOM 7751 C CA . CYS A 1 23 ? -5.700 9.481 -1.489 1.00 0.00 23 CYS A CA 19
ATOM 7752 C C . CYS A 1 23 ? -6.376 9.440 -2.852 1.00 0.00 23 CYS A C 19
ATOM 7753 O O . CYS A 1 23 ? -6.380 10.411 -3.610 1.00 0.00 23 CYS A O 19
ATOM 7760 N N . ASP A 1 24 ? -6.934 8.302 -3.132 1.00 0.00 24 ASP A N 19
ATOM 7761 C CA . ASP A 1 24 ? -7.700 8.034 -4.311 1.00 0.00 24 ASP A CA 19
ATOM 7762 C C . ASP A 1 24 ? -9.146 8.065 -3.912 1.00 0.00 24 ASP A C 19
ATOM 7763 O O . ASP A 1 24 ? -9.704 7.058 -3.477 1.00 0.00 24 ASP A O 19
ATOM 7772 N N . ALA A 1 25 ? -9.694 9.225 -3.903 1.00 0.00 25 ALA A N 19
ATOM 7773 C CA . ALA A 1 25 ? -11.078 9.394 -3.523 1.00 0.00 25 ALA A CA 19
ATOM 7774 C C . ALA A 1 25 ? -11.902 10.065 -4.614 1.00 0.00 25 ALA A C 19
ATOM 7775 O O . ALA A 1 25 ? -13.114 10.234 -4.467 1.00 0.00 25 ALA A O 19
ATOM 7782 N N . SER A 1 26 ? -11.265 10.438 -5.699 1.00 0.00 26 SER A N 19
ATOM 7783 C CA . SER A 1 26 ? -11.957 11.101 -6.779 1.00 0.00 26 SER A CA 19
ATOM 7784 C C . SER A 1 26 ? -12.566 10.081 -7.742 1.00 0.00 26 SER A C 19
ATOM 7785 O O . SER A 1 26 ? -11.843 9.289 -8.371 1.00 0.00 26 SER A O 19
ATOM 7793 N N . ARG A 1 27 ? -13.882 10.094 -7.849 1.00 0.00 27 ARG A N 19
ATOM 7794 C CA . ARG A 1 27 ? -14.570 9.193 -8.744 1.00 0.00 27 ARG A CA 19
ATOM 7795 C C . ARG A 1 27 ? -14.666 9.840 -10.107 1.00 0.00 27 ARG A C 19
ATOM 7796 O O . ARG A 1 27 ? -15.532 10.685 -10.349 1.00 0.00 27 ARG A O 19
ATOM 7817 N N . GLY A 1 28 ? -13.752 9.501 -10.959 1.00 0.00 28 GLY A N 19
ATOM 7818 C CA . GLY A 1 28 ? -13.719 10.057 -12.274 1.00 0.00 28 GLY A CA 19
ATOM 7819 C C . GLY A 1 28 ? -12.935 9.176 -13.188 1.00 0.00 28 GLY A C 19
ATOM 7820 O O . GLY A 1 28 ? -12.639 8.032 -12.840 1.00 0.00 28 GLY A O 19
ATOM 7824 N N . THR A 1 29 ? -12.573 9.691 -14.321 1.00 0.00 29 THR A N 19
ATOM 7825 C CA . THR A 1 29 ? -11.822 8.936 -15.294 1.00 0.00 29 THR A CA 19
ATOM 7826 C C . THR A 1 29 ? -10.310 9.055 -15.014 1.00 0.00 29 THR A C 19
ATOM 7827 O O . THR A 1 29 ? -9.521 8.149 -15.328 1.00 0.00 29 THR A O 19
ATOM 7838 N N . ASN A 1 30 ? -9.921 10.160 -14.417 1.00 0.00 30 ASN A N 19
ATOM 7839 C CA . ASN A 1 30 ? -8.524 10.418 -14.099 1.00 0.00 30 ASN A CA 19
ATOM 7840 C C . ASN A 1 30 ? -8.255 10.228 -12.613 1.00 0.00 30 ASN A C 19
ATOM 7841 O O . ASN A 1 30 ? -8.934 10.844 -11.768 1.00 0.00 30 ASN A O 19
ATOM 7852 N N . PRO A 1 31 ? -7.296 9.360 -12.257 1.00 0.00 31 PRO A N 19
ATOM 7853 C CA . PRO A 1 31 ? -6.914 9.144 -10.878 1.00 0.00 31 PRO A CA 19
ATOM 7854 C C . PRO A 1 31 ? -5.701 10.008 -10.486 1.00 0.00 31 PRO A C 19
ATOM 7855 O O . PRO A 1 31 ? -4.570 9.485 -10.367 1.00 0.00 31 PRO A O 19
ATOM 7867 N N . ASP A 1 1 ? 1.717 10.429 8.458 1.00 0.00 1 ASP A N 20
ATOM 7868 C CA . ASP A 1 1 ? 2.899 10.358 7.602 1.00 0.00 1 ASP A CA 20
ATOM 7869 C C . ASP A 1 1 ? 2.504 10.809 6.224 1.00 0.00 1 ASP A C 20
ATOM 7870 O O . ASP A 1 1 ? 1.441 10.432 5.750 1.00 0.00 1 ASP A O 20
ATOM 7881 N N . VAL A 1 2 ? 3.318 11.630 5.593 1.00 0.00 2 VAL A N 20
ATOM 7882 C CA . VAL A 1 2 ? 3.036 12.085 4.248 1.00 0.00 2 VAL A CA 20
ATOM 7883 C C . VAL A 1 2 ? 3.529 11.027 3.270 1.00 0.00 2 VAL A C 20
ATOM 7884 O O . VAL A 1 2 ? 4.702 11.000 2.885 1.00 0.00 2 VAL A O 20
ATOM 7897 N N . SER A 1 3 ? 2.663 10.129 2.942 1.00 0.00 3 SER A N 20
ATOM 7898 C CA . SER A 1 3 ? 2.994 9.032 2.093 1.00 0.00 3 SER A CA 20
ATOM 7899 C C . SER A 1 3 ? 2.473 9.289 0.678 1.00 0.00 3 SER A C 20
ATOM 7900 O O . SER 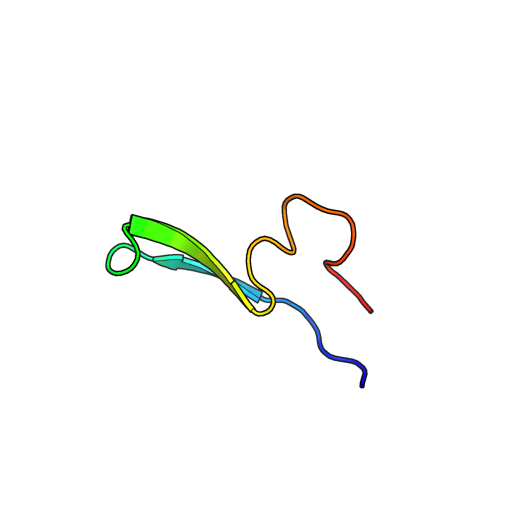A 1 3 ? 1.413 9.908 0.513 1.00 0.00 3 SER A O 20
ATOM 7908 N N . PRO A 1 4 ? 3.226 8.880 -0.360 1.00 0.00 4 PRO A N 20
ATOM 7909 C CA . PRO A 1 4 ? 2.755 8.962 -1.740 1.00 0.00 4 PRO A CA 20
ATOM 7910 C C . PRO A 1 4 ? 1.572 8.027 -1.940 1.00 0.00 4 PRO A C 20
ATOM 7911 O O . PRO A 1 4 ? 1.587 6.890 -1.437 1.00 0.00 4 PRO A O 20
ATOM 7922 N N . CYS A 1 5 ? 0.571 8.499 -2.649 1.00 0.00 5 CYS A N 20
ATOM 7923 C CA . CYS A 1 5 ? -0.635 7.744 -2.912 1.00 0.00 5 CYS A CA 20
ATOM 7924 C C . CYS A 1 5 ? -0.316 6.480 -3.671 1.00 0.00 5 CYS A C 20
ATOM 7925 O O . CYS A 1 5 ? 0.143 6.529 -4.823 1.00 0.00 5 CYS A O 20
ATOM 7932 N N . PHE A 1 6 ? -0.491 5.368 -3.038 1.00 0.00 6 PHE A N 20
ATOM 7933 C CA . PHE A 1 6 ? -0.298 4.122 -3.698 1.00 0.00 6 PHE A CA 20
ATOM 7934 C C . PHE A 1 6 ? -1.442 3.211 -3.337 1.00 0.00 6 PHE A C 20
ATOM 7935 O O . PHE A 1 6 ? -1.805 3.129 -2.167 1.00 0.00 6 PHE A O 20
ATOM 7952 N N . CYS A 1 7 ? -2.018 2.554 -4.307 1.00 0.00 7 CYS A N 20
ATOM 7953 C CA . CYS A 1 7 ? -3.134 1.665 -4.065 1.00 0.00 7 CYS A CA 20
ATOM 7954 C C . CYS A 1 7 ? -2.856 0.313 -4.643 1.00 0.00 7 CYS A C 20
ATOM 7955 O O . CYS A 1 7 ? -2.186 0.196 -5.676 1.00 0.00 7 CYS A O 20
ATOM 7962 N N . VAL A 1 8 ? -3.341 -0.695 -3.975 1.00 0.00 8 VAL A N 20
ATOM 7963 C CA . VAL A 1 8 ? -3.208 -2.067 -4.407 1.00 0.00 8 VAL A CA 20
ATOM 7964 C C . VAL A 1 8 ? -4.510 -2.763 -4.051 1.00 0.00 8 VAL A C 20
ATOM 7965 O O . VAL A 1 8 ? -5.164 -2.386 -3.062 1.00 0.00 8 VAL A O 20
ATOM 7978 N N . GLU A 1 9 ? -4.914 -3.727 -4.830 1.00 0.00 9 GLU A N 20
ATOM 7979 C CA . GLU A 1 9 ? -6.059 -4.503 -4.481 1.00 0.00 9 GLU A CA 20
ATOM 7980 C C . GLU A 1 9 ? -5.545 -5.691 -3.705 1.00 0.00 9 GLU A C 20
ATOM 7981 O O . GLU A 1 9 ? -4.896 -6.581 -4.262 1.00 0.00 9 GLU A O 20
ATOM 7993 N N . ASP A 1 10 ? -5.759 -5.676 -2.420 1.00 0.00 10 ASP A N 20
ATOM 7994 C CA . ASP A 1 10 ? -5.210 -6.695 -1.572 1.00 0.00 10 ASP A CA 20
ATOM 7995 C C . ASP A 1 10 ? -6.172 -7.852 -1.481 1.00 0.00 10 ASP A C 20
ATOM 7996 O O . ASP A 1 10 ? -7.243 -7.732 -0.896 1.00 0.00 10 ASP A O 20
ATOM 8005 N N . GLU A 1 11 ? -5.786 -8.966 -2.047 1.00 0.00 11 GLU A N 20
ATOM 8006 C CA . GLU A 1 11 ? -6.633 -10.146 -2.109 1.00 0.00 11 GLU A CA 20
ATOM 8007 C C . GLU A 1 11 ? -6.669 -10.854 -0.750 1.00 0.00 11 GLU A C 20
ATOM 8008 O O . GLU A 1 11 ? -7.556 -11.669 -0.477 1.00 0.00 11 GLU A O 20
ATOM 8020 N N . THR A 1 12 ? -5.732 -10.538 0.104 1.00 0.00 12 THR A N 20
ATOM 8021 C CA . THR A 1 12 ? -5.680 -11.149 1.405 1.00 0.00 12 THR A CA 20
ATOM 8022 C C . THR A 1 12 ? -6.719 -10.477 2.319 1.00 0.00 12 THR A C 20
ATOM 8023 O O . THR A 1 12 ? -7.411 -11.146 3.095 1.00 0.00 12 THR A O 20
ATOM 8034 N N . SER A 1 13 ? -6.826 -9.168 2.197 1.00 0.00 13 SER A N 20
ATOM 8035 C CA . SER A 1 13 ? -7.810 -8.390 2.909 1.00 0.00 13 SER A CA 20
ATOM 8036 C C . SER A 1 13 ? -9.153 -8.510 2.183 1.00 0.00 13 SER A C 20
ATOM 8037 O O . SER A 1 13 ? -10.224 -8.527 2.806 1.00 0.00 13 SER A O 20
ATOM 8045 N N . GLY A 1 14 ? -9.085 -8.634 0.872 1.00 0.00 14 GLY A N 20
ATOM 8046 C CA . GLY A 1 14 ? -10.269 -8.780 0.072 1.00 0.00 14 GLY A CA 20
ATOM 8047 C C . GLY A 1 14 ? -10.799 -7.444 -0.356 1.00 0.00 14 GLY A C 20
ATOM 8048 O O . GLY A 1 14 ? -11.982 -7.303 -0.668 1.00 0.00 14 GLY A O 20
ATOM 8052 N N . ALA A 1 15 ? -9.935 -6.452 -0.359 1.00 0.00 15 ALA A N 20
ATOM 8053 C CA . ALA A 1 15 ? -10.326 -5.113 -0.719 1.00 0.00 15 ALA A CA 20
ATOM 8054 C C . ALA A 1 15 ? -9.123 -4.294 -1.119 1.00 0.00 15 ALA A C 20
ATOM 8055 O O . ALA A 1 15 ? -7.989 -4.609 -0.738 1.00 0.00 15 ALA A O 20
ATOM 8062 N N . LYS A 1 16 ? -9.364 -3.282 -1.918 1.00 0.00 16 LYS A N 20
ATOM 8063 C CA . LYS A 1 16 ? -8.355 -2.330 -2.290 1.00 0.00 16 LYS A CA 20
ATOM 8064 C C . LYS A 1 16 ? -7.929 -1.542 -1.068 1.00 0.00 16 LYS A C 20
ATOM 8065 O O . LYS A 1 16 ? -8.749 -1.230 -0.191 1.00 0.00 16 LYS A O 20
ATOM 8084 N N . THR A 1 17 ? -6.681 -1.276 -0.989 1.00 0.00 17 THR A N 20
ATOM 8085 C CA . THR A 1 17 ? -6.136 -0.523 0.065 1.00 0.00 17 THR A CA 20
ATOM 8086 C C . THR A 1 17 ? -5.179 0.490 -0.544 1.00 0.00 17 THR A C 20
ATOM 8087 O O . THR A 1 17 ? -4.588 0.235 -1.609 1.00 0.00 17 THR A O 20
ATOM 8098 N N . CYS A 1 18 ? -5.081 1.626 0.061 1.00 0.00 18 CYS A N 20
ATOM 8099 C CA . CYS A 1 18 ? -4.217 2.658 -0.412 1.00 0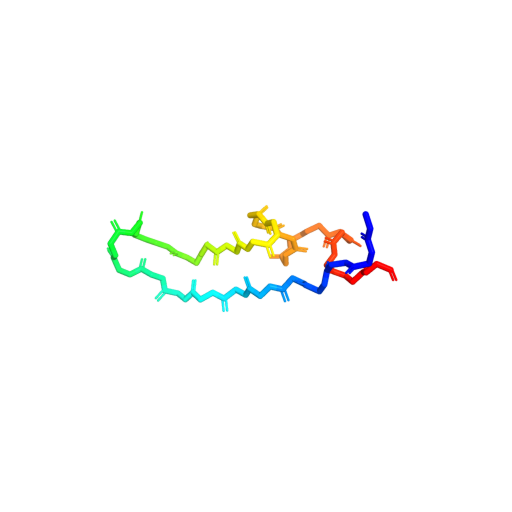.00 18 CYS A CA 20
ATOM 8100 C C . CYS A 1 18 ? -3.433 3.210 0.737 1.00 0.00 18 CYS A C 20
ATOM 8101 O O . CYS A 1 18 ? -3.710 2.894 1.896 1.00 0.00 18 CYS A O 20
ATOM 8108 N N . VAL A 1 19 ? -2.469 4.016 0.430 1.00 0.00 19 VAL A N 20
ATOM 8109 C CA . VAL A 1 19 ? -1.717 4.714 1.420 1.00 0.00 19 VAL A CA 20
ATOM 8110 C C . VAL A 1 19 ? -1.542 6.180 0.971 1.00 0.00 19 VAL A C 20
ATOM 8111 O O . VAL A 1 19 ? -0.915 6.447 -0.048 1.00 0.00 19 VA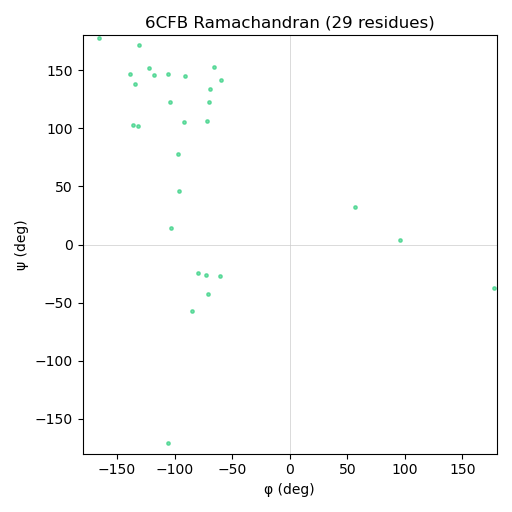L A O 20
ATOM 8124 N N . PRO A 1 20 ? -2.226 7.137 1.635 1.00 0.00 20 PRO A N 20
ATOM 8125 C CA . PRO A 1 20 ? -3.190 6.859 2.714 1.00 0.00 20 PRO A CA 20
ATOM 8126 C C . PRO A 1 20 ? -4.450 6.202 2.158 1.00 0.00 20 PRO A C 20
ATOM 8127 O O . PRO A 1 20 ? -4.676 6.224 0.934 1.00 0.00 20 PRO A O 20
ATOM 8138 N N . ASP A 1 21 ? -5.241 5.627 3.032 1.00 0.00 21 ASP A N 20
ATOM 8139 C CA . ASP A 1 21 ? -6.460 4.908 2.650 1.00 0.00 21 ASP A CA 20
ATOM 8140 C C . ASP A 1 21 ? -7.353 5.747 1.754 1.00 0.00 21 ASP A C 20
ATOM 8141 O O . ASP A 1 21 ? -7.700 6.884 2.095 1.00 0.00 21 ASP A O 20
ATOM 8150 N N . ASN A 1 22 ? -7.673 5.181 0.600 1.00 0.00 22 ASN A N 20
ATOM 8151 C CA . ASN A 1 22 ? -8.470 5.806 -0.433 1.00 0.00 22 ASN A CA 20
ATOM 8152 C C . ASN A 1 22 ? -7.961 7.167 -0.869 1.00 0.00 22 ASN A C 20
ATOM 8153 O O . ASN A 1 22 ? -8.750 8.064 -1.184 1.00 0.00 22 ASN A O 20
ATOM 8164 N N . CYS A 1 23 ? -6.629 7.323 -0.906 1.00 0.00 23 CYS A N 20
ATOM 8165 C CA . CYS A 1 23 ? -6.010 8.536 -1.442 1.00 0.00 23 CYS A CA 20
ATOM 8166 C C . CYS A 1 23 ? -6.462 8.743 -2.874 1.00 0.00 23 CYS A C 20
ATOM 8167 O O . CYS A 1 23 ? -6.767 9.868 -3.313 1.00 0.00 23 CYS A O 20
ATOM 8174 N N . ASP A 1 24 ? -6.582 7.646 -3.562 1.00 0.00 24 ASP A N 20
ATOM 8175 C CA . ASP A 1 24 ? -7.024 7.627 -4.913 1.00 0.00 24 ASP A CA 20
ATOM 8176 C C . ASP A 1 24 ?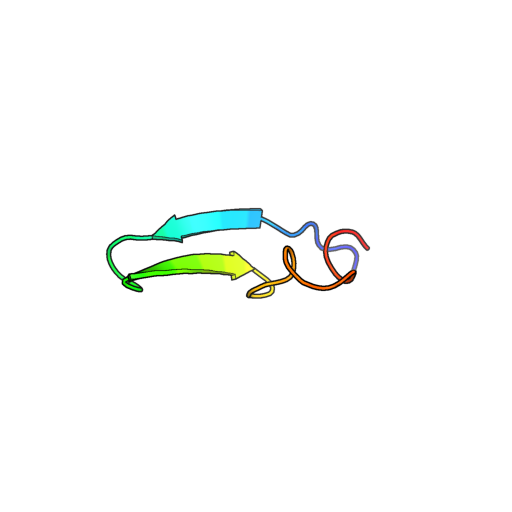 -8.523 7.626 -4.973 1.00 0.00 24 ASP A C 20
ATOM 8177 O O . ASP A 1 24 ? -9.189 6.597 -5.004 1.00 0.00 24 ASP A O 20
ATOM 8186 N N . ALA A 1 25 ? -9.012 8.788 -4.809 1.00 0.00 25 ALA A N 20
ATOM 8187 C CA . ALA A 1 25 ? -10.392 9.125 -4.981 1.00 0.00 25 ALA A CA 20
ATOM 8188 C C . ALA A 1 25 ? -10.400 10.297 -5.932 1.00 0.00 25 ALA A C 20
ATOM 8189 O O . ALA A 1 25 ? -11.353 11.063 -6.029 1.00 0.00 25 ALA A O 20
ATOM 8196 N N . SER A 1 26 ? -9.300 10.400 -6.639 1.00 0.00 26 SER A N 20
ATOM 8197 C CA . SER A 1 26 ? -9.030 11.455 -7.559 1.00 0.00 26 SER A CA 20
ATOM 8198 C C . SER A 1 26 ? -9.688 11.155 -8.902 1.00 0.00 26 SER A C 20
ATOM 8199 O O . SER A 1 26 ? -9.921 9.988 -9.234 1.00 0.00 26 SER A O 20
ATOM 8207 N N . ARG A 1 27 ? -10.013 12.182 -9.655 1.00 0.00 27 ARG A N 20
ATOM 8208 C CA . ARG A 1 27 ? -10.675 11.998 -10.911 1.00 0.00 27 ARG A CA 20
ATOM 8209 C C . ARG A 1 27 ? -9.950 12.775 -11.977 1.00 0.00 27 ARG A C 20
ATOM 8210 O O . ARG A 1 27 ? -9.101 13.639 -11.680 1.00 0.00 27 ARG A O 20
ATOM 8231 N N . GLY A 1 28 ? -10.273 12.483 -13.197 1.00 0.00 28 GLY A N 20
ATOM 8232 C CA . GLY A 1 28 ? -9.641 13.107 -14.325 1.00 0.00 28 GLY A CA 20
ATOM 8233 C C . GLY A 1 28 ? -8.372 12.383 -14.658 1.00 0.00 28 GLY A C 20
ATOM 8234 O O . GLY A 1 28 ? -8.251 11.738 -15.706 1.00 0.00 28 GLY A O 20
ATOM 8238 N N . THR A 1 29 ? -7.446 12.459 -13.763 1.00 0.00 29 THR A N 20
ATOM 8239 C CA . THR A 1 29 ? -6.222 11.764 -13.879 1.00 0.00 29 THR A CA 20
ATOM 8240 C C . THR A 1 29 ? -6.335 10.512 -13.004 1.00 0.00 29 THR A C 20
ATOM 8241 O O . THR A 1 29 ? -6.520 10.599 -11.782 1.00 0.00 29 THR A O 20
ATOM 8252 N N . ASN A 1 30 ? -6.313 9.367 -13.637 1.00 0.00 30 ASN A N 20
ATOM 8253 C CA . ASN A 1 30 ? -6.521 8.114 -12.940 1.00 0.00 30 ASN A CA 20
ATOM 8254 C C . ASN A 1 30 ? -5.217 7.377 -12.760 1.00 0.00 30 ASN A C 20
ATOM 8255 O O . ASN A 1 30 ? -4.625 6.921 -13.742 1.00 0.00 30 ASN A O 20
ATOM 8266 N N . PRO A 1 31 ? -4.719 7.281 -11.515 1.00 0.00 31 PRO A N 20
ATOM 8267 C CA . PRO A 1 31 ? -3.511 6.535 -11.213 1.00 0.00 31 PRO A CA 20
ATOM 8268 C C . PRO A 1 31 ? -3.776 5.030 -11.248 1.00 0.00 31 PRO A C 20
ATOM 8269 O O . PRO A 1 31 ? -4.285 4.482 -10.252 1.00 0.00 31 PRO A O 20
#

Secondary structure (DSSP, 8-state):
-----EEEEETTTTEEEEESTTTTTSS-S--

Radius of gyration: 9.52 Å; Cα contacts (8 Å, |Δi|>4): 40; chains: 1; bounding box: 17×26×9 Å

Sequence (31 aa):
DVSPCFCVEDETSGAKTCVPDNCDASRGTNPDVSPCFCVEDETSGAKTCVPDNCDASRGTNPDVSPCFCVEDETSGAKTCVPDNCDASRGTNPDVSPCFCVEDETSGAKTCVPDNCDASRGTNPDVSPCFCVEDETSGAKTCVPDNCDASRGTNPDVSPCFCVEDETSGAKTCVPDNCDASRGTNPDVSPCFCVEDETSGAKTCVPDNCDASRGTNPDVSPCFCVEDETSGAKTCVPDNCDASRGTNPDVSPCFCVEDETSGAKTCVPDNCDASRGTNPDVSPCFCVEDETSGAKTCVPDNCDASRGTNPDVSPCFCVEDETSGAKTCVPDNCDASRGTNPDVSPCFCVEDETSGAKTCVPDNCDASRGTNPDVSPCFCVEDETSGAKTCVPDNCDASRGTNPDVSPCFCVEDETSGAKTCVPDNCDASRGTNPDVSPCFCVEDETSGAKTCVPDNCDASRGTNPDVSPCFCVEDETSGAKTCVPDNCDASRGTNPDVSPCFCVEDETSGAKTCVPDNCDASRGTNPDVSPCFCVEDETSGAKTCVPDNCDASRGTNPDVSPCFCVEDETSGAKTCVPDNCDASRGTNPDVSPCFCVEDETSGAKTCVPDNCDASRGTNP

Organism: Geodia barretti (NCBI:txid519541)

Solvent-accessible surface area: 2692 Å² total; per-residue (Å²): 184,122,63,105,21,151,33,86,135,38,148,132,78,61,60,83,46,4,118,71,90,73,4,69,91,72,235,44,53,116,107